Protein AF-K3WRP2-F1 (afdb_monomer)

InterPro domains:
  IPR002328 Alcohol dehydrogenase, zinc-type, conserved site [PS00059] (70-84)
  IPR01103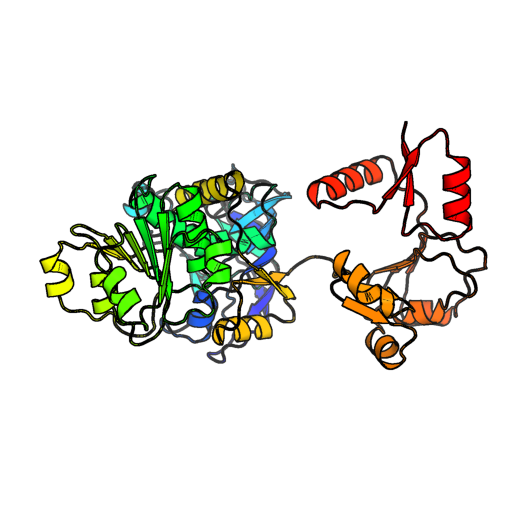2 GroES-like superfamily [SSF50129] (15-193)
  IPR013149 Alcohol dehydrogenase-like, C-terminal [PF00107] (198-321)
  IPR013149 Alcohol dehydrogenase-like, C-terminal [PF00107] (356-469)
  IPR013154 Alcohol dehydrogenase-like, N-terminal [PF08240] (36-159)
  IPR020843 Enoylreductase domain [SM00829] (10-355)
  IPR036291 NAD(P)-binding domain superfamily [SSF51735] (162-325)
  IPR036291 NAD(P)-binding domain superfamily [SSF51735] (355-473)
  IPR047109 Cinnamyl alcohol dehydrogenase-like [PTHR42683] (13-356)
  IPR047109 Cinnamyl alcohol dehydrogenase-like [cd05283] (14-352)

Nearest PDB structures (foldseek):
  3two-assembly1_A  TM=9.353E-01  e=1.255E-37  Helicobacter pylori 51
  5h82-assembly1_A  TM=9.207E-01  e=5.859E-37  Catharanthus roseus
  5h82-assembly1_B  TM=9.403E-01  e=3.080E-36  Catharanthus roseus
  4eez-assembly1_B  TM=9.042E-01  e=4.878E-31  Lactococcus lactis subsp. lactis KF147
  6z42-assembly1_D  TM=9.039E-01  e=2.993E-26  Halomonas elongata DSM 2581

pLDDT: mean 90.89, std 9.1, range [30.16, 98.81]

Mean predicted aligned error: 12.08 Å

Organism: Globisporangium ultimum (strain ATCC 200006 / CBS 805.95 / DAOM BR144) (NCBI:txid431595)

Foldseek 3Di:
DDPADFPAWDKKWFFWDADLPLGTDIDIDTDDTFDQQKWKWFWFKFWDDVVQSCQSNCLVHDFDPRKADTFLTWGFTCDGHNNHDPDDGGFIKTAGQWQDFPLQPDVVDGFPCSVVLNRLPHPQTATQARGAHPVRDGHHHRRIRMHMGRNLRIGGFDLQQDSHQRSLCRFLVLLLQAVCVVVVQAAPFEEEEEDPASNRLLNQLVSVLRNHAYEYEECDCPCVVVSVVSPHPYYANCVDPVSLVVQFQQGQEYEYADQDPPDPVLSVLRNHAQQHEYEYRHHHSDDDDDDPVSCVVRVYHYYYTGRHGSVSSNVSSVSCSVSVRGQDEDEDESVCVSVQSVCVVVSVDSYIYMYGPDDDQAEEEECDPVCVVVVVVLPHPHYANCVDPVSLVVQFQQDQEAEDADADPPDPVQSVLRNHAQQGEYEYAHDHPDDDDDDPCSCVVRVYHYYYDHDDDPVVVVVVVVCCVSVVPDFDEDEDELVCVVVLVVCVVVVVTPGYYDYDD

Radius of gyration: 26.97 Å; Cα contacts (8 Å, |Δi|>4): 1051; chains: 1; bounding box: 55×68×83 Å

Solvent-accessible surface area (backbone atoms only — not comparable to full-atom values): 27173 Å² total; per-residue (Å²): 134,80,84,76,86,52,50,70,58,44,83,35,53,31,37,27,22,75,56,81,75,66,51,62,42,85,42,73,50,72,46,74,60,44,43,51,46,21,29,32,28,41,34,30,30,17,24,61,53,70,68,42,52,34,47,39,59,36,57,86,46,89,62,59,64,72,31,23,45,31,33,10,21,20,28,31,28,72,40,66,22,88,67,43,80,93,67,53,70,69,41,50,30,30,32,23,51,45,27,41,55,64,70,45,70,47,79,92,62,74,37,73,37,26,70,67,65,36,38,66,67,29,93,74,40,24,41,23,35,77,31,54,49,97,88,64,50,76,33,54,16,36,40,26,50,51,44,76,32,34,40,84,40,47,42,77,57,58,86,90,47,53,60,80,46,43,11,48,33,42,34,41,39,14,35,46,42,28,54,42,59,75,68,64,62,35,67,85,39,30,36,32,32,35,30,86,40,60,39,25,57,45,36,28,26,51,37,40,65,48,51,20,47,13,31,39,36,36,76,56,70,92,52,48,72,61,46,38,74,50,44,26,77,43,77,35,33,60,71,38,71,68,40,39,61,68,39,47,45,60,19,48,37,34,40,34,42,47,43,62,72,89,62,64,46,56,64,60,53,47,28,37,28,73,64,12,35,39,36,39,62,35,76,37,83,58,82,92,63,67,61,69,61,64,32,66,80,34,53,42,45,81,48,73,53,68,46,34,24,67,67,41,38,54,52,42,53,50,50,28,59,77,61,64,53,69,63,53,70,39,85,37,53,48,96,42,45,59,60,48,52,51,34,58,77,68,64,73,55,72,36,31,39,33,30,44,65,60,77,87,79,45,69,44,77,37,75,50,70,90,47,49,70,59,46,42,73,74,60,31,81,42,79,35,35,61,71,39,70,70,40,39,60,68,39,48,47,68,33,60,66,46,79,42,65,74,66,56,77,88,65,64,44,57,62,58,56,44,25,38,30,74,63,10,35,40,37,35,59,38,80,47,94,53,83,90,61,64,60,69,61,64,33,65,80,34,53,42,45,82,48,75,55,88,78,74,54,76,63,52,50,52,52,47,52,49,49,26,62,78,68,66,60,74,83,66,69,45,80,36,52,50,95,42,47,69,58,52,52,50,34,56,76,68,62,73,49,95,74,39,80,41,73,42,130

Structure (mmCIF, N/CA/C/O backbone):
data_AF-K3WRP2-F1
#
_entry.id   AF-K3WRP2-F1
#
loop_
_atom_site.group_PDB
_atom_site.id
_atom_site.type_symbol
_atom_site.label_atom_id
_atom_site.label_alt_id
_atom_site.label_comp_id
_atom_site.label_asym_id
_atom_site.label_entity_id
_atom_site.label_seq_id
_atom_site.pdbx_PDB_ins_code
_a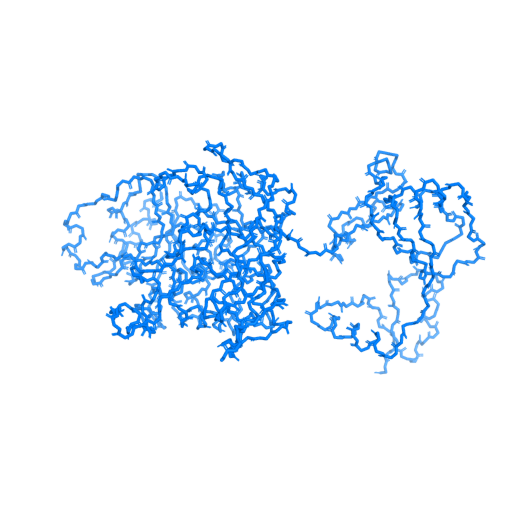tom_site.Cartn_x
_atom_site.Cartn_y
_atom_site.Cartn_z
_atom_site.occupancy
_atom_site.B_iso_or_equiv
_atom_site.auth_seq_id
_atom_site.auth_comp_id
_atom_site.auth_asym_id
_atom_site.auth_atom_id
_atom_site.pdbx_PDB_model_num
ATOM 1 N N . MET A 1 1 ? 15.496 -37.949 -14.254 1.00 35.97 1 MET A N 1
ATOM 2 C CA . MET A 1 1 ? 14.656 -36.745 -14.099 1.00 35.97 1 MET A CA 1
ATOM 3 C C . MET A 1 1 ? 15.562 -35.554 -14.343 1.00 35.97 1 MET A C 1
ATOM 5 O O . MET A 1 1 ? 16.478 -35.343 -13.561 1.00 35.97 1 MET A O 1
ATOM 9 N N . SER A 1 2 ? 15.421 -34.895 -15.490 1.00 30.16 2 SER A N 1
ATOM 10 C CA . SER A 1 2 ? 16.245 -33.737 -15.856 1.00 30.16 2 SER A CA 1
ATOM 11 C C . SER A 1 2 ? 15.880 -32.542 -14.968 1.00 30.16 2 SER A C 1
ATOM 13 O O . SER A 1 2 ? 14.696 -32.397 -14.659 1.00 30.16 2 SER A O 1
ATOM 15 N N . PRO A 1 3 ? 16.843 -31.701 -14.548 1.00 40.47 3 PRO A N 1
ATOM 16 C CA . PRO A 1 3 ? 16.549 -30.547 -13.711 1.00 40.47 3 PRO A CA 1
ATOM 17 C C . PRO A 1 3 ? 15.662 -29.592 -14.510 1.00 40.47 3 PRO A C 1
ATOM 19 O O . PRO A 1 3 ? 16.036 -29.113 -15.579 1.00 40.47 3 PRO A O 1
ATOM 22 N N . THR A 1 4 ? 14.445 -29.389 -14.020 1.00 43.31 4 THR A N 1
ATOM 23 C CA . THR A 1 4 ? 13.483 -28.414 -14.532 1.00 43.31 4 THR A CA 1
ATOM 24 C C . THR A 1 4 ? 14.159 -27.048 -14.617 1.00 43.31 4 THR A C 1
ATOM 26 O O . THR A 1 4 ? 14.737 -26.599 -13.628 1.00 43.31 4 THR A O 1
ATOM 29 N N . ASN A 1 5 ? 14.117 -26.421 -15.798 1.00 45.16 5 ASN A N 1
ATOM 30 C CA . ASN A 1 5 ? 14.725 -25.124 -16.114 1.00 45.16 5 ASN A CA 1
ATOM 31 C C . ASN A 1 5 ? 14.242 -24.018 -15.152 1.00 45.16 5 ASN A C 1
ATOM 33 O O . ASN A 1 5 ? 13.316 -23.273 -15.467 1.00 45.16 5 ASN A O 1
ATOM 37 N N . ALA A 1 6 ? 14.880 -23.891 -13.989 1.00 59.47 6 ALA A N 1
ATOM 38 C CA . ALA A 1 6 ? 14.817 -22.689 -13.174 1.00 59.47 6 ALA A CA 1
ATOM 39 C C . ALA A 1 6 ? 15.413 -21.544 -14.000 1.00 59.47 6 ALA A C 1
ATOM 41 O O . ALA A 1 6 ? 16.537 -21.655 -14.498 1.00 59.47 6 ALA A O 1
ATOM 42 N N . ALA A 1 7 ? 14.666 -20.454 -14.188 1.00 73.75 7 ALA A N 1
ATOM 43 C CA . ALA A 1 7 ? 15.199 -19.304 -14.907 1.00 73.75 7 ALA A CA 1
ATOM 44 C C . ALA A 1 7 ? 16.452 -18.791 -14.177 1.00 73.75 7 ALA A C 1
ATOM 46 O O . ALA A 1 7 ? 16.439 -18.586 -12.956 1.00 73.75 7 ALA A O 1
ATOM 47 N N . ALA A 1 8 ? 17.537 -18.601 -14.932 1.00 84.31 8 ALA A N 1
ATOM 48 C CA . ALA A 1 8 ? 18.822 -18.179 -14.393 1.00 84.31 8 ALA A CA 1
ATOM 49 C C . ALA A 1 8 ? 18.701 -16.860 -13.595 1.00 84.31 8 ALA A C 1
ATOM 51 O O . ALA A 1 8 ? 17.754 -16.080 -13.799 1.00 84.31 8 ALA A O 1
ATOM 52 N N . PRO A 1 9 ? 19.641 -16.593 -12.671 1.00 90.12 9 PRO A N 1
ATOM 53 C CA . PRO A 1 9 ? 19.845 -15.257 -12.124 1.00 90.12 9 PRO A CA 1
ATOM 54 C C . PRO A 1 9 ? 19.834 -14.195 -13.226 1.00 90.12 9 PRO A C 1
ATOM 56 O O . PRO A 1 9 ? 20.410 -14.390 -14.298 1.00 90.12 9 PRO A O 1
ATOM 59 N N . ARG A 1 10 ? 19.163 -13.076 -12.961 1.00 90.75 10 ARG A N 1
ATOM 60 C CA . ARG A 1 10 ? 19.177 -11.895 -13.832 1.00 90.75 10 ARG A CA 1
ATOM 61 C C . ARG A 1 10 ? 19.706 -10.677 -13.092 1.00 90.75 10 ARG A C 1
ATOM 63 O O . ARG A 1 10 ? 19.447 -10.525 -11.893 1.00 90.75 10 ARG A O 1
ATOM 70 N N . THR A 1 11 ? 20.339 -9.781 -13.844 1.00 93.94 11 THR A N 1
ATOM 71 C CA . THR A 1 11 ? 20.694 -8.442 -13.375 1.00 93.94 11 THR A CA 1
ATOM 72 C C . THR A 1 11 ? 19.429 -7.628 -13.117 1.00 93.94 11 THR A C 1
ATOM 74 O O . THR A 1 11 ? 18.566 -7.516 -13.993 1.00 93.94 11 THR A O 1
ATOM 77 N N . ILE A 1 12 ? 19.342 -7.051 -11.922 1.00 94.88 12 ILE A N 1
ATOM 78 C CA . ILE A 1 12 ? 18.279 -6.149 -11.486 1.00 94.88 12 ILE A CA 1
ATOM 79 C C . ILE A 1 12 ? 18.871 -4.762 -11.265 1.00 94.88 12 ILE A C 1
ATOM 81 O O . ILE A 1 12 ? 19.881 -4.645 -10.573 1.00 94.88 12 ILE A O 1
ATOM 85 N N . ASN A 1 13 ? 18.238 -3.725 -11.819 1.00 93.50 13 ASN A N 1
ATOM 86 C CA . ASN A 1 13 ? 18.497 -2.347 -11.405 1.00 93.50 13 ASN A CA 1
ATOM 87 C C . ASN A 1 13 ? 17.574 -1.999 -10.236 1.00 93.50 13 ASN A C 1
ATOM 89 O O . ASN A 1 13 ? 16.399 -2.373 -10.230 1.00 93.50 13 ASN A O 1
ATOM 93 N N . ALA A 1 14 ? 18.120 -1.304 -9.246 1.00 95.75 14 ALA A N 1
ATOM 94 C CA . ALA A 1 14 ? 17.409 -0.908 -8.045 1.00 95.75 14 ALA A CA 1
ATOM 95 C C . ALA A 1 14 ? 17.934 0.416 -7.485 1.00 95.75 14 ALA A C 1
ATOM 97 O O . ALA A 1 14 ? 18.992 0.908 -7.879 1.00 95.75 14 ALA A O 1
ATOM 98 N N . LEU A 1 15 ? 17.195 0.975 -6.533 1.00 95.50 15 LEU A N 1
ATOM 99 C CA . LEU A 1 15 ? 17.665 2.021 -5.638 1.00 95.50 15 LEU A CA 1
ATOM 100 C C . LEU A 1 15 ? 17.907 1.401 -4.260 1.00 95.50 15 LEU A C 1
ATOM 102 O O . LEU A 1 15 ? 16.981 0.887 -3.635 1.00 95.50 15 LEU A O 1
ATOM 106 N N . ALA A 1 16 ? 19.150 1.456 -3.792 1.00 96.94 16 ALA A N 1
ATOM 107 C CA . ALA A 1 16 ? 19.571 0.869 -2.528 1.00 96.94 16 ALA A CA 1
ATOM 108 C C . ALA A 1 16 ? 20.155 1.925 -1.587 1.00 96.94 16 ALA A C 1
ATOM 110 O O . ALA A 1 16 ? 20.851 2.845 -2.019 1.00 96.94 16 ALA A O 1
ATOM 111 N N . ALA A 1 17 ? 19.914 1.760 -0.293 1.00 97.19 17 ALA A N 1
ATOM 112 C CA . ALA A 1 17 ? 20.721 2.394 0.737 1.00 97.19 17 ALA A CA 1
ATOM 113 C C . ALA A 1 17 ? 21.944 1.520 1.036 1.00 97.19 17 ALA A C 1
ATOM 115 O O . ALA A 1 17 ? 21.856 0.292 1.021 1.00 97.19 17 ALA A O 1
ATOM 116 N N . PHE A 1 18 ? 23.077 2.155 1.320 1.00 96.38 18 PHE A N 1
ATOM 117 C CA . PHE A 1 18 ? 24.345 1.483 1.641 1.00 96.38 18 PHE A CA 1
ATOM 118 C C . PHE A 1 18 ? 24.790 1.722 3.087 1.00 96.38 18 PHE A C 1
ATOM 120 O O . PHE A 1 18 ? 25.732 1.094 3.558 1.00 96.38 18 PHE A O 1
ATOM 127 N N . GLU A 1 19 ? 24.112 2.634 3.773 1.00 94.06 19 GLU A N 1
ATOM 128 C CA . GLU A 1 19 ? 24.401 3.087 5.125 1.00 94.06 19 GLU A CA 1
ATOM 129 C C . GLU A 1 19 ? 23.140 3.736 5.714 1.00 94.06 19 GLU A C 1
ATOM 131 O O . GLU A 1 19 ? 22.166 3.991 4.996 1.00 94.06 19 GLU A O 1
ATOM 136 N N . GLN A 1 20 ? 23.174 4.055 7.008 1.00 91.94 20 GLN A N 1
ATOM 137 C CA . GLN A 1 20 ? 22.102 4.754 7.724 1.00 91.94 20 GLN A CA 1
ATOM 138 C C . GLN A 1 20 ? 22.089 6.263 7.391 1.00 91.94 20 GLN A C 1
ATOM 140 O O . GLN A 1 20 ? 22.184 7.116 8.269 1.00 91.94 20 GLN A O 1
ATOM 145 N N . SER A 1 21 ? 22.022 6.610 6.106 1.00 81.00 21 SER A N 1
ATOM 146 C CA . SER A 1 21 ? 21.885 7.996 5.628 1.00 81.00 21 SER A CA 1
ATOM 147 C C . SER A 1 21 ? 20.435 8.376 5.341 1.00 81.00 21 SER A C 1
ATOM 149 O O . SER A 1 21 ? 20.111 9.555 5.197 1.00 81.00 21 SER A O 1
ATOM 151 N N . GLY A 1 22 ? 19.552 7.380 5.232 1.00 77.81 22 GLY A N 1
ATOM 152 C CA . GLY A 1 22 ? 18.170 7.604 4.837 1.00 77.81 22 GLY A CA 1
ATOM 153 C C . GLY A 1 22 ? 18.001 7.982 3.361 1.00 77.81 22 GLY A C 1
ATOM 154 O O . GLY A 1 22 ? 16.922 8.458 2.997 1.00 77.81 22 GLY A O 1
ATOM 155 N N . GLU A 1 23 ? 19.042 7.793 2.539 1.00 90.62 23 GLU A N 1
ATOM 156 C CA . GLU A 1 23 ? 19.058 8.036 1.095 1.00 90.62 23 GLU A CA 1
ATOM 157 C C . GLU A 1 23 ? 19.262 6.739 0.309 1.00 90.62 23 GLU A C 1
ATOM 159 O O . GLU A 1 23 ? 20.036 5.863 0.699 1.00 90.62 23 GLU A O 1
ATOM 164 N N . VAL A 1 24 ? 18.614 6.649 -0.853 1.00 94.25 24 VAL A N 1
ATOM 165 C CA . VAL A 1 24 ? 18.799 5.547 -1.801 1.00 94.25 24 VAL A CA 1
ATOM 166 C C . VAL A 1 24 ? 19.551 6.014 -3.049 1.00 94.25 24 VAL A C 1
ATOM 168 O O . VAL A 1 24 ? 19.341 7.123 -3.546 1.00 94.25 24 VAL A O 1
ATOM 171 N N . LYS A 1 25 ? 20.440 5.161 -3.562 1.00 93.75 25 LYS A N 1
ATOM 172 C CA . LYS A 1 25 ? 21.291 5.401 -4.737 1.00 93.75 25 LYS A CA 1
ATOM 173 C C . LYS A 1 25 ? 21.148 4.243 -5.732 1.00 93.75 25 LYS A C 1
ATOM 175 O O . LYS A 1 25 ? 20.874 3.123 -5.301 1.00 93.75 25 LYS A O 1
ATOM 180 N N . PRO A 1 26 ? 21.335 4.474 -7.044 1.00 94.81 26 PRO A N 1
ATOM 181 C CA . PRO A 1 26 ? 21.310 3.402 -8.032 1.00 94.81 26 PRO A CA 1
ATOM 182 C C . PRO A 1 26 ? 22.281 2.274 -7.687 1.00 94.81 26 PRO A C 1
ATOM 184 O O . PRO A 1 26 ? 23.438 2.516 -7.344 1.00 94.81 26 PRO A O 1
ATOM 187 N N . TRP A 1 27 ? 21.804 1.042 -7.806 1.00 95.88 27 TRP A N 1
ATOM 188 C CA . TRP A 1 27 ? 22.573 -0.168 -7.575 1.00 95.88 27 TRP A CA 1
ATOM 189 C C . TRP A 1 27 ? 22.114 -1.281 -8.514 1.00 95.88 27 TRP A C 1
ATOM 191 O O . TRP A 1 27 ? 20.958 -1.321 -8.935 1.00 95.88 27 TRP A O 1
ATOM 201 N N . GLN A 1 28 ? 23.028 -2.192 -8.833 1.00 95.25 28 GLN A N 1
ATOM 202 C CA . GLN A 1 28 ? 22.735 -3.392 -9.601 1.00 95.25 28 GLN A CA 1
ATOM 203 C C . GLN A 1 28 ? 23.116 -4.628 -8.802 1.00 95.25 28 GLN A C 1
ATOM 205 O O . GLN A 1 28 ? 24.179 -4.669 -8.182 1.00 95.25 28 GLN A O 1
ATOM 210 N N . TYR A 1 29 ? 22.268 -5.650 -8.863 1.00 94.94 29 TYR A N 1
ATOM 211 C CA . TYR A 1 29 ? 22.518 -6.929 -8.207 1.00 94.94 29 TYR A CA 1
ATOM 212 C C . TYR A 1 29 ? 22.024 -8.104 -9.050 1.00 94.94 29 TYR A C 1
ATOM 214 O O . TYR A 1 29 ? 21.256 -7.931 -9.998 1.00 94.94 29 TYR A O 1
ATOM 222 N N . GLN A 1 30 ? 22.486 -9.310 -8.714 1.00 94.75 30 GLN A N 1
ATOM 223 C CA . GLN A 1 30 ? 21.984 -10.549 -9.305 1.00 94.75 30 GLN A CA 1
ATOM 224 C C . GLN A 1 30 ? 20.853 -11.107 -8.448 1.00 94.75 30 GLN A C 1
ATOM 226 O O . GLN A 1 30 ? 21.032 -11.363 -7.258 1.00 94.75 30 GLN A O 1
ATOM 231 N N . SER A 1 31 ? 19.688 -11.301 -9.056 1.00 93.25 31 SER A N 1
ATOM 232 C CA . SER A 1 31 ? 18.569 -11.991 -8.407 1.00 93.25 31 SER A CA 1
ATOM 233 C C . SER A 1 31 ? 18.900 -13.460 -8.124 1.00 93.25 31 SER A C 1
ATOM 235 O O . SER A 1 31 ? 19.667 -14.092 -8.852 1.00 93.25 31 SER A O 1
ATOM 237 N N . ARG A 1 32 ? 18.270 -14.037 -7.094 1.00 91.81 32 ARG A N 1
ATOM 238 C CA . ARG A 1 32 ? 18.279 -15.493 -6.886 1.00 91.81 32 ARG A CA 1
ATOM 239 C C . ARG A 1 32 ? 17.644 -16.214 -8.085 1.00 91.81 32 ARG A C 1
ATOM 241 O O . ARG A 1 32 ? 16.777 -15.613 -8.723 1.00 91.81 32 ARG A O 1
ATOM 248 N N . PRO A 1 33 ? 18.005 -17.474 -8.392 1.00 93.00 33 PRO A N 1
ATOM 249 C CA . PRO A 1 33 ? 17.315 -18.271 -9.410 1.00 93.00 33 PRO A CA 1
ATOM 250 C C . PRO A 1 33 ? 15.796 -18.307 -9.188 1.00 93.00 33 PRO A C 1
ATOM 252 O O . PRO A 1 33 ? 15.336 -18.230 -8.048 1.00 93.00 33 PRO A O 1
ATOM 255 N N . LEU A 1 34 ? 15.018 -18.412 -10.267 1.00 94.38 34 LEU A N 1
ATOM 256 C CA . LEU A 1 34 ? 13.566 -18.557 -10.158 1.00 94.38 34 LEU A CA 1
ATOM 257 C C . LEU A 1 34 ? 13.250 -19.964 -9.638 1.00 94.38 34 LEU A C 1
ATOM 259 O O . LEU A 1 34 ? 13.519 -20.946 -10.331 1.00 94.38 34 LEU A O 1
ATOM 263 N N . GLY A 1 35 ? 12.722 -20.060 -8.420 1.00 93.75 35 GLY A N 1
ATOM 264 C CA . GLY A 1 35 ? 12.328 -21.327 -7.817 1.00 93.75 35 GLY A CA 1
ATOM 265 C C . GLY A 1 35 ? 11.061 -21.902 -8.444 1.00 93.75 35 GLY A C 1
ATOM 266 O O . GLY A 1 35 ? 10.363 -21.247 -9.219 1.00 93.75 35 GLY A O 1
ATOM 267 N N . ALA A 1 36 ? 10.766 -23.156 -8.103 1.00 95.31 36 ALA A N 1
ATOM 268 C CA . ALA A 1 36 ? 9.686 -23.910 -8.731 1.00 95.31 36 ALA A CA 1
ATOM 269 C C . ALA A 1 36 ? 8.289 -23.320 -8.473 1.00 95.31 36 ALA A C 1
ATOM 271 O O . ALA A 1 36 ? 7.437 -23.360 -9.355 1.00 95.31 36 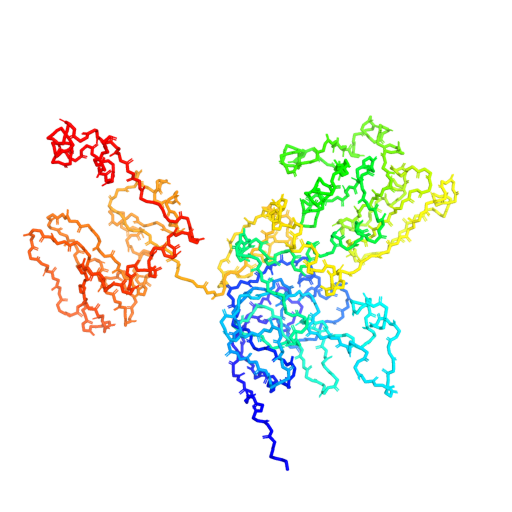ALA A O 1
ATOM 272 N N . GLU A 1 37 ? 8.087 -22.717 -7.301 1.00 95.94 37 GLU A N 1
ATOM 273 C CA . GLU A 1 37 ? 6.826 -22.091 -6.880 1.00 95.94 37 GLU A CA 1
ATOM 274 C C . GLU A 1 37 ? 6.854 -20.555 -6.976 1.00 95.94 37 GLU A C 1
ATOM 276 O O . GLU A 1 37 ? 5.939 -19.877 -6.505 1.00 95.94 37 GLU A O 1
ATOM 281 N N . ASP A 1 38 ? 7.916 -19.983 -7.543 1.00 97.00 38 ASP A N 1
ATOM 282 C CA . ASP A 1 38 ? 8.084 -18.535 -7.600 1.00 97.00 38 ASP A CA 1
ATOM 283 C C . ASP A 1 38 ? 7.483 -17.926 -8.864 1.00 97.00 38 ASP A C 1
ATOM 285 O O . ASP A 1 38 ? 7.443 -18.539 -9.931 1.00 97.00 38 ASP A O 1
ATOM 289 N N . VAL A 1 39 ? 7.127 -16.649 -8.769 1.00 97.94 39 VAL A N 1
ATOM 290 C CA . VAL A 1 39 ? 6.870 -15.782 -9.920 1.00 97.94 39 VAL A CA 1
ATOM 291 C C . VAL A 1 39 ? 7.907 -14.672 -9.988 1.00 97.94 39 VAL A C 1
ATOM 293 O O . VAL A 1 39 ? 8.307 -14.107 -8.970 1.00 97.94 39 VAL A O 1
ATOM 296 N N . GLU A 1 40 ? 8.329 -14.335 -11.204 1.00 97.94 40 GLU A N 1
ATOM 297 C CA . GLU A 1 40 ? 9.056 -13.104 -11.495 1.00 97.94 40 GLU A CA 1
ATOM 298 C C . GLU A 1 40 ? 8.071 -12.035 -11.948 1.00 97.94 40 GLU A C 1
ATOM 300 O O . GLU A 1 40 ? 7.260 -12.259 -12.849 1.00 97.94 40 GLU A O 1
ATOM 305 N N . ILE A 1 41 ? 8.162 -10.863 -11.333 1.00 98.06 41 ILE A N 1
ATOM 306 C CA . ILE A 1 41 ? 7.263 -9.743 -11.571 1.00 98.06 41 ILE A CA 1
ATOM 307 C C . ILE A 1 41 ? 8.097 -8.561 -12.043 1.00 98.06 41 ILE A C 1
ATOM 309 O O . ILE A 1 41 ? 9.001 -8.121 -11.333 1.00 98.06 41 ILE A O 1
ATOM 313 N N . GLN A 1 42 ? 7.762 -8.017 -13.211 1.00 95.69 42 GLN A N 1
ATOM 314 C CA . GLN A 1 42 ? 8.250 -6.713 -13.643 1.00 95.69 42 GLN A CA 1
ATOM 315 C C . GLN A 1 42 ? 7.498 -5.628 -12.883 1.00 95.69 42 GLN A C 1
ATOM 317 O O . GLN A 1 42 ? 6.281 -5.466 -13.030 1.00 95.69 42 GLN A O 1
ATOM 322 N N . ILE A 1 43 ? 8.225 -4.886 -12.059 1.00 96.12 43 ILE A N 1
ATOM 323 C CA . ILE A 1 43 ? 7.656 -3.872 -11.186 1.00 96.12 43 ILE A CA 1
ATOM 324 C C . ILE A 1 43 ? 7.293 -2.659 -12.032 1.00 96.12 43 ILE A C 1
ATOM 326 O O . ILE A 1 43 ? 8.094 -2.117 -12.789 1.00 96.12 43 ILE A O 1
ATOM 330 N N . SER A 1 44 ? 6.051 -2.215 -11.888 1.00 87.88 44 SER A N 1
ATOM 331 C CA . SER A 1 44 ? 5.559 -1.000 -12.540 1.00 87.88 44 SER A CA 1
ATOM 332 C C . SER A 1 44 ? 5.351 0.134 -11.537 1.00 87.88 44 SER A C 1
ATOM 334 O O . SER A 1 44 ? 5.471 1.310 -11.886 1.00 87.88 44 SER A O 1
ATOM 336 N N . HIS A 1 45 ? 5.035 -0.231 -10.297 1.00 90.44 45 HIS A N 1
ATOM 337 C CA . HIS A 1 45 ? 4.526 0.633 -9.250 1.00 90.44 45 HIS A CA 1
ATOM 338 C C . HIS A 1 45 ? 5.056 0.118 -7.895 1.00 90.44 45 HIS A C 1
ATOM 340 O O . HIS A 1 45 ? 4.935 -1.074 -7.622 1.00 90.44 45 HIS A O 1
ATOM 346 N N . CYS A 1 46 ? 5.598 0.991 -7.039 1.00 96.19 46 CYS A N 1
ATOM 347 C CA . CYS A 1 46 ? 5.832 0.699 -5.622 1.00 96.19 46 CYS A CA 1
ATOM 348 C C . CYS A 1 46 ? 5.399 1.880 -4.741 1.00 96.19 46 CYS A C 1
ATOM 350 O O . CYS A 1 46 ? 5.733 3.025 -5.034 1.00 96.19 46 CYS A O 1
ATOM 352 N N . GLY A 1 47 ? 4.651 1.635 -3.669 1.00 94.88 47 GLY A N 1
ATOM 353 C CA . GLY A 1 47 ? 4.357 2.655 -2.658 1.00 94.88 47 GLY A CA 1
ATOM 354 C C . GLY A 1 47 ? 5.543 2.934 -1.726 1.00 94.88 47 GLY A C 1
ATOM 355 O O . GLY A 1 47 ? 6.432 2.092 -1.591 1.00 94.88 47 GLY A O 1
ATOM 356 N N . ILE A 1 48 ? 5.547 4.120 -1.104 1.00 94.38 48 ILE A N 1
ATOM 357 C CA . ILE A 1 48 ? 6.454 4.492 -0.007 1.00 94.38 48 ILE A CA 1
ATOM 358 C C . ILE A 1 48 ? 5.674 4.425 1.304 1.00 94.38 48 ILE A C 1
ATOM 360 O O . ILE A 1 48 ? 4.707 5.171 1.520 1.00 94.38 48 ILE A O 1
ATOM 364 N N . CYS A 1 49 ? 6.125 3.567 2.206 1.00 94.12 49 CYS A N 1
ATOM 365 C CA . CYS A 1 49 ? 5.503 3.316 3.494 1.00 94.12 49 CYS A CA 1
ATOM 366 C C . CYS A 1 49 ? 6.408 3.773 4.651 1.00 94.12 49 CYS A C 1
ATOM 368 O O . CYS A 1 49 ? 7.623 3.890 4.513 1.00 94.12 49 CYS A O 1
ATOM 370 N N . GLY A 1 50 ? 5.819 4.012 5.829 1.00 91.69 50 GLY A N 1
ATOM 371 C CA . GLY A 1 50 ? 6.579 4.357 7.036 1.00 91.69 50 GLY A CA 1
ATOM 372 C C . GLY A 1 50 ? 7.602 3.282 7.415 1.00 91.69 50 GLY A C 1
ATOM 373 O O . GLY A 1 50 ? 8.695 3.619 7.856 1.00 91.69 50 GLY A O 1
ATOM 374 N N . SER A 1 51 ? 7.308 2.004 7.151 1.00 93.25 51 SER A N 1
ATOM 375 C CA . SER A 1 51 ? 8.248 0.902 7.394 1.00 93.25 51 SER A CA 1
ATOM 376 C C . SER A 1 51 ? 9.514 0.990 6.540 1.00 93.25 51 SER A C 1
ATOM 378 O O . SER A 1 51 ? 10.570 0.534 6.978 1.00 93.25 51 SER A O 1
ATOM 380 N N . ASP A 1 52 ? 9.434 1.583 5.343 1.00 95.06 52 ASP A N 1
ATOM 381 C CA . ASP A 1 52 ? 10.621 1.815 4.518 1.00 95.06 52 ASP A CA 1
ATOM 382 C C . ASP A 1 52 ? 11.534 2.827 5.228 1.00 95.06 52 ASP A C 1
ATOM 384 O O . ASP A 1 52 ? 12.732 2.597 5.344 1.00 95.06 52 ASP A O 1
ATOM 388 N N . ILE A 1 53 ? 10.956 3.895 5.794 1.00 92.94 53 ILE A N 1
ATOM 389 C CA . ILE A 1 53 ? 11.688 4.927 6.547 1.00 92.94 53 ILE A CA 1
ATOM 390 C C . ILE A 1 53 ? 12.317 4.341 7.812 1.00 92.94 53 ILE A C 1
ATOM 392 O O . ILE A 1 53 ? 13.518 4.489 8.014 1.00 92.94 53 ILE A O 1
ATOM 396 N N . HIS A 1 54 ? 11.539 3.616 8.621 1.00 91.81 54 HIS A N 1
ATOM 397 C CA . HIS A 1 54 ? 12.045 2.972 9.840 1.00 91.81 54 HIS A CA 1
ATOM 398 C C . HIS A 1 54 ? 13.190 1.999 9.547 1.00 91.81 54 HIS A C 1
ATOM 400 O O . HIS A 1 54 ? 14.136 1.916 10.324 1.00 91.81 54 HIS A O 1
ATOM 406 N N . THR A 1 55 ? 13.150 1.304 8.407 1.00 93.69 55 THR A N 1
ATOM 407 C CA . THR A 1 55 ? 14.241 0.411 7.989 1.00 93.69 55 THR A CA 1
ATOM 408 C C . THR A 1 55 ? 15.463 1.196 7.513 1.00 93.69 55 THR A C 1
ATOM 410 O O . THR A 1 55 ? 16.580 0.915 7.941 1.00 93.69 55 THR A O 1
ATOM 413 N N . LEU A 1 56 ? 15.282 2.198 6.649 1.00 94.44 56 LEU A N 1
ATOM 414 C CA . LEU A 1 56 ? 16.385 3.033 6.156 1.00 94.44 56 LEU A CA 1
ATOM 415 C C . LEU A 1 56 ? 17.119 3.761 7.293 1.00 94.44 56 LEU A C 1
ATOM 417 O O . LEU A 1 56 ? 18.336 3.930 7.229 1.00 94.44 56 LEU A O 1
ATOM 421 N N . ASP A 1 57 ? 16.381 4.144 8.334 1.00 91.88 57 ASP A N 1
ATOM 422 C CA . ASP A 1 57 ? 16.890 4.892 9.482 1.00 91.88 57 ASP A CA 1
ATOM 423 C C . ASP A 1 57 ? 17.322 3.970 10.648 1.00 91.88 57 ASP A C 1
ATOM 425 O O . ASP A 1 57 ? 17.700 4.471 11.707 1.00 91.88 57 ASP A O 1
ATOM 429 N N . CYS A 1 58 ? 17.296 2.638 10.474 1.00 91.94 58 CYS A N 1
ATOM 430 C CA . CYS A 1 58 ? 17.604 1.630 11.508 1.00 91.94 58 CYS A CA 1
ATOM 431 C C . CYS A 1 58 ? 16.768 1.774 12.804 1.00 91.94 58 CYS A C 1
ATOM 433 O O . CYS A 1 58 ? 17.223 1.424 13.894 1.00 91.94 58 CYS A O 1
ATOM 435 N N . GLY A 1 59 ? 15.542 2.299 12.706 1.00 87.06 59 GLY A N 1
ATOM 436 C CA . GLY A 1 59 ? 14.668 2.595 13.849 1.00 87.06 59 GLY A CA 1
ATOM 437 C C . GLY A 1 59 ? 14.157 1.353 14.585 1.00 87.06 59 GLY A C 1
ATOM 438 O O . GLY A 1 59 ? 13.947 1.396 15.794 1.00 87.06 59 GLY A O 1
ATOM 439 N N . TRP A 1 60 ? 14.021 0.225 13.882 1.00 86.75 60 TRP A N 1
ATOM 440 C CA . TRP A 1 60 ? 13.596 -1.064 14.453 1.00 86.75 60 TRP A CA 1
ATOM 441 C C . TRP A 1 60 ? 14.760 -2.028 14.722 1.00 86.75 60 TRP A C 1
ATOM 443 O O . TRP A 1 60 ? 14.547 -3.213 14.976 1.00 86.75 60 TRP A O 1
ATOM 453 N N . GLY A 1 61 ? 15.994 -1.524 14.661 1.00 88.56 61 GLY A N 1
ATOM 454 C CA . GLY A 1 61 ? 17.222 -2.299 14.804 1.00 88.56 61 GLY A CA 1
ATOM 455 C C . GLY A 1 61 ? 18.142 -2.182 13.584 1.00 88.56 61 GLY A C 1
ATOM 456 O O . GLY A 1 61 ? 17.842 -1.445 12.643 1.00 88.56 61 GLY A O 1
ATOM 457 N N . PRO A 1 62 ? 19.286 -2.890 13.595 1.00 92.88 62 PRO A N 1
ATOM 458 C CA . PRO A 1 62 ? 20.263 -2.814 12.514 1.00 92.88 62 PRO A CA 1
ATOM 459 C C . PRO A 1 62 ? 19.692 -3.284 11.169 1.00 92.88 62 PRO A C 1
ATOM 461 O O . PRO A 1 62 ? 19.130 -4.374 11.069 1.00 92.88 62 PRO A O 1
ATOM 464 N N . THR A 1 63 ? 19.907 -2.489 10.121 1.00 94.88 63 THR A N 1
ATOM 465 C CA . THR A 1 63 ? 19.565 -2.842 8.736 1.00 94.88 63 THR A CA 1
ATOM 466 C C . THR A 1 63 ? 20.735 -3.528 8.041 1.00 94.88 63 THR A C 1
ATOM 468 O O . THR A 1 63 ? 21.887 -3.107 8.158 1.00 94.88 63 THR A O 1
ATOM 471 N N . ALA A 1 64 ? 20.445 -4.587 7.286 1.00 93.75 64 ALA A N 1
ATOM 472 C CA . ALA A 1 64 ? 21.426 -5.280 6.465 1.00 93.75 64 ALA A CA 1
ATOM 473 C C . ALA A 1 64 ? 21.651 -4.508 5.155 1.00 93.75 64 ALA A C 1
ATOM 475 O O . ALA A 1 64 ? 20.863 -4.609 4.216 1.00 93.75 64 ALA A O 1
ATOM 476 N N . PHE A 1 65 ? 22.730 -3.726 5.093 1.00 95.88 65 PHE A N 1
ATOM 477 C CA . PHE A 1 65 ? 23.125 -3.008 3.880 1.00 95.88 65 PHE A CA 1
ATOM 478 C C . PHE A 1 65 ? 23.959 -3.892 2.922 1.00 95.88 65 PHE A C 1
ATOM 480 O O . PHE A 1 65 ? 24.727 -4.733 3.395 1.00 95.88 65 PHE A O 1
ATOM 487 N N . PRO A 1 66 ? 23.862 -3.699 1.588 1.00 96.50 66 PRO A N 1
ATOM 488 C CA . PRO A 1 66 ? 22.948 -2.785 0.898 1.00 96.50 66 PRO A CA 1
ATOM 489 C C . PRO A 1 66 ? 21.485 -3.229 1.033 1.00 96.50 66 PRO A C 1
ATOM 491 O O . PRO A 1 66 ? 21.189 -4.418 0.967 1.00 96.50 66 PRO A O 1
ATOM 494 N N . CYS A 1 67 ? 20.575 -2.270 1.207 1.00 97.19 67 CYS A N 1
ATOM 495 C CA . CYS A 1 67 ? 19.151 -2.514 1.434 1.00 97.19 67 CYS A CA 1
ATOM 496 C C . CYS A 1 67 ? 18.311 -1.839 0.345 1.00 97.19 67 CYS A C 1
ATOM 498 O O . CYS A 1 67 ? 18.418 -0.632 0.131 1.00 97.19 67 CYS A O 1
ATOM 500 N N . VAL A 1 68 ? 17.462 -2.616 -0.327 1.00 97.50 68 VAL A N 1
ATOM 501 C CA . VAL A 1 68 ? 16.462 -2.126 -1.287 1.00 97.50 68 VAL A CA 1
ATOM 502 C C . VAL A 1 68 ? 15.104 -2.254 -0.611 1.00 97.50 68 VAL A C 1
ATOM 504 O O . VAL A 1 68 ? 14.631 -3.370 -0.416 1.00 97.50 68 VAL A O 1
ATOM 507 N N . VAL A 1 69 ? 14.499 -1.135 -0.219 1.00 97.31 69 VAL A N 1
ATOM 508 C CA . VAL A 1 69 ? 13.183 -1.111 0.445 1.00 97.31 69 VAL A CA 1
ATOM 509 C C . VAL A 1 69 ? 12.027 -1.182 -0.567 1.00 97.31 69 VAL A C 1
ATOM 511 O O . VAL A 1 69 ? 12.242 -1.365 -1.769 1.00 97.31 69 VAL A O 1
ATOM 514 N N . GLY A 1 70 ? 10.790 -1.049 -0.083 1.00 97.00 70 GLY A N 1
ATOM 515 C CA . GLY A 1 70 ? 9.573 -1.088 -0.886 1.00 97.00 70 GLY A CA 1
ATOM 516 C C . GLY A 1 70 ? 8.850 -2.426 -0.768 1.00 97.00 70 GLY A C 1
ATOM 517 O O . GLY A 1 70 ? 9.371 -3.476 -1.134 1.00 97.00 70 GLY A O 1
ATOM 518 N N . HIS A 1 71 ? 7.622 -2.389 -0.265 1.00 97.81 71 HIS A N 1
ATOM 519 C CA . HIS A 1 71 ? 6.801 -3.581 -0.022 1.00 97.81 71 HIS A CA 1
ATOM 520 C C . HIS A 1 71 ? 5.316 -3.366 -0.361 1.00 97.81 71 HIS A C 1
ATOM 522 O O . HIS A 1 71 ? 4.419 -4.028 0.157 1.00 97.81 71 HIS A O 1
ATOM 528 N N . GLU A 1 72 ? 5.062 -2.388 -1.221 1.00 97.81 72 GLU A N 1
ATOM 529 C CA . GLU A 1 72 ? 3.745 -2.019 -1.730 1.00 97.81 72 GLU A CA 1
ATOM 530 C C . GLU A 1 72 ? 3.784 -2.117 -3.256 1.00 97.81 72 GLU A C 1
ATOM 532 O O . GLU A 1 72 ? 3.710 -1.110 -3.956 1.00 97.81 72 GLU A O 1
ATOM 537 N N . ILE A 1 73 ? 4.021 -3.321 -3.776 1.00 98.38 73 ILE A N 1
ATOM 538 C CA . ILE A 1 73 ? 4.498 -3.541 -5.148 1.00 98.38 73 ILE A CA 1
ATOM 539 C C . ILE A 1 73 ? 3.330 -3.898 -6.062 1.00 98.38 73 ILE A C 1
ATOM 541 O O . ILE A 1 73 ? 2.530 -4.757 -5.714 1.00 98.38 73 ILE A O 1
ATOM 545 N N . VAL A 1 74 ? 3.259 -3.314 -7.260 1.00 97.88 74 VAL A N 1
ATOM 546 C CA . VAL A 1 74 ? 2.361 -3.751 -8.342 1.00 97.88 74 VAL A CA 1
ATOM 547 C C . VAL A 1 74 ? 3.133 -3.873 -9.655 1.00 97.88 74 VAL A C 1
ATOM 549 O O . VAL A 1 74 ? 3.932 -3.008 -10.034 1.00 97.88 74 VAL A O 1
ATOM 552 N N . GLY A 1 75 ? 2.869 -4.943 -10.394 1.00 95.25 75 GLY A N 1
ATOM 553 C CA . GLY A 1 75 ? 3.593 -5.283 -11.609 1.00 95.25 75 GLY A CA 1
ATOM 554 C C . GLY A 1 75 ? 2.871 -6.300 -12.479 1.00 95.25 75 GLY A C 1
ATOM 555 O O . GLY A 1 75 ? 1.683 -6.574 -12.295 1.00 95.25 75 GLY A O 1
ATOM 556 N N . VAL A 1 76 ? 3.608 -6.833 -13.447 1.00 94.19 76 VAL A N 1
ATOM 557 C CA . VAL A 1 76 ? 3.138 -7.872 -14.368 1.00 94.19 76 VAL A CA 1
ATOM 558 C C . VAL A 1 76 ? 4.047 -9.085 -14.250 1.00 94.19 76 VAL A C 1
ATOM 560 O O . VAL A 1 76 ? 5.268 -8.934 -14.225 1.00 94.19 76 VAL A O 1
ATOM 563 N N . VAL A 1 77 ? 3.465 -10.280 -14.179 1.00 96.62 77 VAL A N 1
ATOM 564 C CA . VAL A 1 77 ? 4.231 -11.533 -14.166 1.00 96.62 77 VAL A CA 1
ATOM 565 C C . VAL A 1 77 ? 4.956 -11.705 -15.503 1.00 96.62 77 VAL A C 1
ATOM 567 O O . VAL A 1 77 ? 4.319 -11.712 -16.556 1.00 96.62 77 VAL A O 1
ATOM 570 N N . THR A 1 78 ? 6.279 -11.865 -15.470 1.00 93.69 78 THR A N 1
ATOM 571 C CA . THR A 1 78 ? 7.127 -12.089 -16.657 1.00 93.69 78 THR A CA 1
ATOM 572 C C . THR A 1 78 ? 7.669 -13.508 -16.753 1.00 93.69 78 THR A C 1
ATOM 574 O O . THR A 1 78 ? 7.994 -13.956 -17.850 1.00 93.69 78 THR A O 1
ATOM 577 N N . ALA A 1 79 ? 7.736 -14.230 -15.635 1.00 94.88 79 ALA A N 1
ATOM 578 C CA . ALA A 1 79 ? 8.057 -15.651 -15.599 1.00 94.88 79 ALA A CA 1
ATOM 579 C C . ALA A 1 79 ? 7.382 -16.318 -14.394 1.00 94.88 79 ALA A C 1
ATOM 581 O O . ALA A 1 79 ? 7.110 -15.662 -13.390 1.00 94.88 79 ALA A O 1
ATOM 582 N N . ALA A 1 80 ? 7.141 -17.621 -14.488 1.00 96.75 80 ALA A N 1
ATOM 583 C CA . ALA A 1 80 ? 6.593 -18.434 -13.410 1.00 96.75 80 ALA A CA 1
ATOM 584 C C . ALA A 1 80 ? 7.340 -19.770 -13.352 1.00 96.75 80 ALA A C 1
ATOM 586 O O . ALA A 1 80 ? 7.725 -20.311 -14.393 1.00 96.75 80 ALA A O 1
ATOM 587 N N . GLY A 1 81 ? 7.573 -20.271 -12.143 1.00 96.25 81 GLY A N 1
ATOM 588 C CA . GLY A 1 81 ? 8.121 -21.599 -11.928 1.00 96.25 81 GLY A CA 1
ATOM 589 C C . GLY A 1 81 ? 7.126 -22.705 -12.322 1.00 96.25 81 GLY A C 1
ATOM 590 O O . GLY A 1 81 ? 5.923 -22.454 -12.419 1.00 96.25 81 GLY A O 1
ATOM 591 N N . PRO A 1 82 ? 7.608 -23.934 -12.572 1.00 95.94 82 PRO A N 1
ATOM 592 C CA . PRO A 1 82 ? 6.788 -25.064 -13.022 1.00 95.94 82 PRO A CA 1
ATOM 593 C C . PRO A 1 82 ? 5.644 -25.471 -12.082 1.00 95.94 82 PRO A C 1
ATOM 595 O O . PRO A 1 82 ? 4.680 -26.070 -12.552 1.00 95.94 82 PRO A O 1
ATOM 598 N N . ASP A 1 83 ? 5.731 -25.152 -10.790 1.00 96.31 83 ASP A N 1
A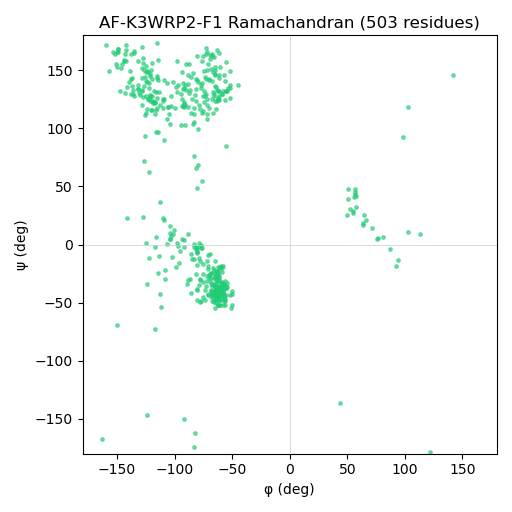TOM 599 C CA . ASP A 1 83 ? 4.740 -25.546 -9.783 1.00 96.31 83 ASP A CA 1
ATOM 600 C C . ASP A 1 83 ? 3.718 -24.432 -9.486 1.00 96.31 83 ASP A C 1
ATOM 602 O O . ASP A 1 83 ? 2.812 -24.612 -8.669 1.00 96.31 83 ASP A O 1
ATOM 606 N N . VAL A 1 84 ? 3.824 -23.286 -10.168 1.00 97.38 84 VAL A N 1
ATOM 607 C CA . VAL A 1 84 ? 2.861 -22.182 -10.070 1.00 97.38 84 VAL A CA 1
ATOM 608 C C . VAL A 1 84 ? 1.568 -22.541 -10.803 1.00 97.38 84 VAL A C 1
ATOM 610 O O . VAL A 1 84 ? 1.587 -22.906 -11.977 1.00 97.38 84 VAL A O 1
ATOM 613 N N . LYS A 1 85 ? 0.425 -22.412 -10.116 1.00 92.75 85 LYS A N 1
ATOM 614 C CA . LYS A 1 85 ? -0.890 -22.835 -10.640 1.00 92.75 85 LYS A CA 1
ATOM 615 C C . LYS A 1 85 ? -1.853 -21.683 -10.914 1.00 92.75 85 LYS A C 1
ATOM 617 O O . LYS A 1 85 ? -2.521 -21.680 -11.941 1.00 92.75 85 LYS A O 1
ATOM 622 N N . ASP A 1 86 ? -1.915 -20.707 -10.009 1.00 92.50 86 ASP A N 1
ATOM 623 C CA . ASP A 1 86 ? -2.969 -19.680 -10.013 1.00 92.50 86 ASP A CA 1
ATOM 624 C C . ASP A 1 86 ? -2.568 -18.374 -10.722 1.00 92.50 86 ASP A C 1
ATOM 626 O O . ASP A 1 86 ? -3.395 -17.471 -10.891 1.00 92.50 86 ASP A O 1
ATOM 630 N N . LEU A 1 87 ? -1.307 -18.266 -11.150 1.00 97.50 87 LEU A N 1
ATOM 631 C CA . LEU A 1 87 ? -0.742 -17.103 -11.831 1.00 97.50 87 LEU A CA 1
ATOM 632 C C . LEU A 1 87 ? -0.096 -17.514 -13.156 1.00 97.50 87 LEU A C 1
ATOM 634 O O . LEU A 1 87 ? 0.526 -18.568 -13.257 1.00 97.50 87 LEU A O 1
ATOM 638 N N . ALA A 1 88 ? -0.206 -16.647 -14.156 1.00 91.31 88 ALA A N 1
ATOM 639 C CA . ALA A 1 88 ? 0.369 -16.820 -15.481 1.00 91.31 88 ALA A CA 1
ATOM 640 C C . ALA A 1 88 ? 1.116 -15.559 -15.933 1.00 91.31 88 ALA A C 1
ATOM 642 O O . ALA A 1 88 ? 0.853 -14.449 -15.469 1.00 91.31 88 ALA A O 1
ATOM 643 N N . VAL A 1 89 ? 2.038 -15.724 -16.886 1.00 92.50 89 VAL A N 1
ATOM 644 C CA . VAL A 1 89 ? 2.719 -14.598 -17.542 1.00 92.50 89 VAL A CA 1
ATOM 645 C C . VAL A 1 89 ? 1.685 -13.643 -18.143 1.00 92.50 89 VAL A C 1
ATOM 647 O O . VAL A 1 89 ? 0.757 -14.068 -18.828 1.00 92.50 89 VAL A O 1
ATOM 650 N N . GLY A 1 90 ? 1.852 -12.346 -17.884 1.00 87.50 90 GLY A N 1
ATOM 651 C CA . GLY A 1 90 ? 0.909 -11.298 -18.277 1.00 87.50 90 GLY A CA 1
ATOM 652 C C . GLY A 1 90 ? -0.121 -10.931 -17.205 1.00 87.50 90 GLY A C 1
ATOM 653 O O . GLY A 1 90 ? -0.744 -9.875 -17.325 1.00 87.50 90 GLY A O 1
ATOM 654 N N . ASP A 1 91 ? -0.273 -11.723 -16.136 1.00 90.88 91 ASP A N 1
ATOM 655 C CA . ASP A 1 91 ? -1.149 -11.357 -15.021 1.00 90.88 91 ASP A CA 1
ATOM 656 C C . ASP A 1 91 ? -0.644 -10.092 -14.316 1.00 90.88 91 ASP A C 1
ATOM 658 O O . ASP A 1 91 ? 0.541 -9.955 -13.995 1.00 90.88 91 ASP A O 1
ATOM 662 N N . ARG A 1 92 ? -1.574 -9.178 -14.014 1.00 96.88 92 ARG A N 1
ATOM 663 C CA . ARG A 1 92 ? -1.309 -7.999 -13.186 1.00 96.88 92 ARG A CA 1
ATOM 664 C C . ARG A 1 92 ? -1.458 -8.359 -11.713 1.00 96.88 92 ARG A C 1
ATOM 666 O O . ARG A 1 92 ? -2.566 -8.614 -11.234 1.00 96.88 92 ARG A O 1
ATOM 673 N N . VAL A 1 93 ? -0.346 -8.318 -10.993 1.00 98.75 93 VAL A N 1
ATOM 674 C CA . VAL A 1 93 ? -0.259 -8.770 -9.602 1.00 98.75 93 VAL A CA 1
ATOM 675 C C . VAL A 1 93 ? 0.333 -7.702 -8.696 1.00 98.75 93 VAL A C 1
ATOM 677 O O . VAL A 1 93 ? 0.999 -6.771 -9.156 1.00 98.75 93 VAL A O 1
ATOM 680 N N . GLY A 1 94 ? 0.094 -7.843 -7.399 1.00 98.44 94 GLY A N 1
ATOM 681 C CA . GLY A 1 94 ? 0.767 -7.075 -6.369 1.00 98.44 94 GLY A CA 1
ATOM 682 C C . GLY A 1 94 ? 1.382 -7.946 -5.285 1.00 98.44 94 GLY A C 1
ATOM 683 O O . GLY A 1 94 ? 0.947 -9.072 -5.069 1.00 98.44 94 GLY A O 1
ATOM 684 N N . VAL A 1 95 ? 2.398 -7.414 -4.611 1.00 98.56 95 VAL A N 1
ATOM 685 C CA . VAL A 1 95 ? 3.131 -8.069 -3.521 1.00 98.56 95 VAL A CA 1
ATOM 686 C C . VAL A 1 95 ? 3.168 -7.133 -2.316 1.00 98.56 95 VAL A C 1
ATOM 688 O O . VAL A 1 95 ? 3.446 -5.939 -2.460 1.00 98.56 95 VAL A O 1
ATOM 691 N N . GLY A 1 96 ? 2.850 -7.681 -1.142 1.00 98.06 96 GLY A N 1
ATOM 692 C CA . GLY A 1 96 ? 2.853 -6.964 0.133 1.00 98.06 96 GLY A CA 1
ATOM 693 C C . GLY A 1 96 ? 4.185 -7.065 0.880 1.00 98.06 96 GLY A C 1
ATOM 694 O O . GLY A 1 96 ? 5.250 -7.213 0.283 1.00 98.06 96 GLY A O 1
ATOM 695 N N . ALA A 1 97 ? 4.121 -7.007 2.213 1.00 97.31 97 ALA A N 1
ATOM 696 C CA . ALA A 1 97 ? 5.299 -7.060 3.088 1.00 97.31 97 ALA A CA 1
ATOM 697 C C . ALA A 1 97 ? 5.931 -8.446 3.249 1.00 97.31 97 ALA A C 1
ATOM 699 O O . ALA A 1 97 ? 7.077 -8.525 3.678 1.00 97.31 97 ALA A O 1
ATOM 700 N N . GLN A 1 98 ? 5.226 -9.518 2.898 1.00 97.69 98 GLN A N 1
ATOM 701 C CA . GLN A 1 98 ? 5.731 -10.884 2.987 1.00 97.69 98 GLN A CA 1
ATOM 702 C C . GLN A 1 98 ? 5.968 -11.437 1.578 1.00 97.69 98 GLN A C 1
ATOM 704 O O . GLN A 1 98 ? 5.055 -11.428 0.755 1.00 97.69 98 GLN A O 1
ATOM 709 N N . ALA A 1 99 ? 7.185 -11.915 1.312 1.00 97.50 99 ALA A N 1
ATOM 710 C CA . ALA A 1 99 ? 7.582 -12.483 0.021 1.00 97.50 99 ALA A CA 1
ATOM 711 C C . ALA A 1 99 ? 7.549 -14.017 0.002 1.00 97.50 99 ALA A C 1
ATOM 713 O O . ALA A 1 99 ? 7.526 -14.618 -1.074 1.00 97.50 99 ALA A O 1
ATOM 714 N N . TRP A 1 100 ? 7.575 -14.650 1.178 1.00 97.62 100 TRP A N 1
ATOM 715 C CA . TRP A 1 100 ? 7.506 -16.101 1.320 1.00 97.62 100 TRP A CA 1
ATOM 716 C C . TRP A 1 100 ? 6.988 -16.500 2.706 1.00 97.62 100 TRP A C 1
ATOM 718 O O . TRP A 1 100 ? 7.250 -15.823 3.704 1.00 97.62 100 TRP A O 1
ATOM 728 N N . ALA A 1 101 ? 6.307 -17.639 2.777 1.00 96.81 101 ALA A N 1
ATOM 729 C CA . ALA A 1 101 ? 5.992 -18.348 4.011 1.00 96.81 101 ALA A CA 1
ATOM 730 C C . ALA A 1 101 ? 6.060 -19.860 3.758 1.00 96.81 101 ALA A C 1
ATOM 732 O O . ALA A 1 101 ? 5.927 -20.310 2.622 1.00 96.81 101 ALA A O 1
ATOM 733 N N . CYS A 1 102 ? 6.226 -20.666 4.812 1.00 96.25 102 CYS A N 1
ATOM 734 C CA . CYS A 1 102 ? 6.344 -22.119 4.636 1.00 96.25 102 CYS A CA 1
ATOM 735 C C . CYS A 1 102 ? 5.030 -22.800 4.232 1.00 96.25 102 CYS A C 1
ATOM 737 O O . CYS A 1 102 ? 5.049 -23.947 3.785 1.00 96.25 102 CYS A O 1
ATOM 739 N N . LEU A 1 103 ? 3.897 -22.119 4.459 1.00 96.06 103 LEU A N 1
ATOM 740 C CA . LEU A 1 103 ? 2.535 -22.572 4.155 1.00 96.06 103 LEU A CA 1
ATOM 741 C C . LEU A 1 103 ? 2.221 -23.987 4.665 1.00 96.06 103 LEU A C 1
ATOM 743 O O . LEU A 1 103 ? 1.363 -24.679 4.127 1.00 96.06 103 LEU A O 1
ATOM 747 N N . ASN A 1 104 ? 2.939 -24.420 5.708 1.00 95.62 104 ASN A N 1
ATOM 748 C CA . ASN A 1 104 ? 2.873 -25.770 6.258 1.00 95.62 104 ASN A CA 1
ATOM 749 C C . ASN A 1 104 ? 3.061 -26.884 5.195 1.00 95.62 104 ASN A C 1
ATOM 751 O O . ASN A 1 104 ? 2.495 -27.967 5.331 1.00 95.62 104 ASN A O 1
ATOM 755 N N . LYS A 1 105 ? 3.834 -26.617 4.127 1.00 93.00 105 LYS A N 1
ATOM 756 C CA . LYS A 1 105 ? 4.082 -27.571 3.026 1.00 93.00 105 LYS A CA 1
ATOM 757 C C . LYS A 1 105 ? 5.066 -28.682 3.415 1.00 93.00 105 LYS A C 1
ATOM 759 O O . LYS A 1 105 ? 4.934 -29.812 2.950 1.00 93.00 105 LYS A O 1
ATOM 764 N N . ASP A 1 106 ? 6.030 -28.373 4.281 1.00 93.38 106 ASP A N 1
ATOM 765 C CA . ASP A 1 106 ? 6.999 -29.337 4.809 1.00 93.38 106 ASP A CA 1
ATOM 766 C C . ASP A 1 106 ? 6.409 -30.106 6.002 1.00 93.38 106 ASP A C 1
ATOM 768 O O . ASP A 1 106 ? 6.279 -29.565 7.102 1.00 93.38 106 ASP A O 1
ATOM 772 N N . LYS A 1 107 ? 6.051 -31.375 5.775 1.00 92.44 107 LYS A N 1
ATOM 773 C CA . LYS A 1 107 ? 5.429 -32.244 6.786 1.00 92.44 107 LYS A CA 1
ATOM 774 C C . LYS A 1 107 ? 6.373 -32.626 7.926 1.00 92.44 107 LYS A C 1
ATOM 776 O O . LYS A 1 107 ? 5.890 -32.903 9.020 1.00 92.44 107 LYS A O 1
ATOM 781 N N . GLU A 1 108 ? 7.683 -32.608 7.691 1.00 96.25 108 GLU A N 1
ATOM 782 C CA . GLU A 1 108 ? 8.689 -32.927 8.712 1.00 96.25 108 GLU A CA 1
ATOM 783 C C . GLU A 1 108 ? 8.956 -31.726 9.633 1.00 96.25 108 GLU A C 1
ATOM 785 O O . GLU A 1 108 ? 9.477 -31.868 10.739 1.00 96.25 108 GLU A O 1
ATOM 790 N N . ARG A 1 109 ? 8.565 -30.523 9.196 1.00 94.31 109 ARG A N 1
ATOM 791 C CA . ARG A 1 109 ? 8.671 -29.273 9.959 1.00 94.31 109 ARG A CA 1
ATOM 792 C C . ARG A 1 109 ? 7.305 -28.585 10.020 1.00 94.31 109 ARG A C 1
ATOM 794 O O . ARG A 1 109 ? 7.121 -27.554 9.360 1.00 94.31 109 ARG A O 1
ATOM 801 N N . PRO A 1 110 ? 6.344 -29.125 10.795 1.00 95.31 110 PRO A N 1
ATOM 802 C CA . PRO A 1 110 ? 5.012 -28.545 10.905 1.00 95.31 110 PRO A CA 1
ATOM 803 C C . PRO A 1 110 ? 5.071 -27.121 11.474 1.00 95.31 110 PRO A C 1
ATOM 805 O O . PRO A 1 110 ? 5.871 -26.814 12.356 1.00 95.31 110 PRO A O 1
ATOM 808 N N . CYS A 1 111 ? 4.204 -26.242 10.974 1.00 97.06 111 CYS A N 1
ATOM 809 C CA . CYS A 1 111 ? 4.092 -24.850 11.405 1.00 97.06 111 CYS A CA 1
ATOM 810 C C . CYS A 1 111 ? 2.648 -24.555 11.812 1.00 97.06 111 CYS A C 1
ATOM 812 O O . CYS A 1 111 ? 1.751 -24.523 10.967 1.00 97.06 111 CYS A O 1
ATOM 814 N N . ALA A 1 112 ? 2.435 -24.336 13.111 1.00 96.38 112 ALA A N 1
ATOM 815 C CA . ALA A 1 112 ? 1.111 -24.113 13.687 1.00 96.38 112 ALA A CA 1
ATOM 816 C C . ALA A 1 112 ? 0.447 -22.839 13.143 1.00 96.38 112 ALA A C 1
ATOM 818 O O . ALA A 1 112 ? -0.760 -22.817 12.899 1.00 96.38 112 ALA A O 1
ATOM 819 N N . GLU A 1 113 ? 1.236 -21.794 12.891 1.00 96.12 113 GLU A N 1
ATOM 820 C CA . GLU A 1 113 ? 0.754 -20.520 12.361 1.00 96.12 113 GLU A CA 1
ATOM 821 C C . GLU A 1 113 ? 0.221 -20.700 10.936 1.00 96.12 113 GLU A C 1
ATOM 823 O O . GLU A 1 113 ? -0.917 -20.349 10.642 1.00 96.12 113 GLU A O 1
ATOM 828 N N . CYS A 1 114 ? 0.988 -21.343 10.052 1.00 96.56 114 CYS A N 1
ATOM 829 C CA . CYS A 1 114 ? 0.528 -21.608 8.686 1.00 96.56 114 CYS A CA 1
ATOM 830 C C . CYS A 1 114 ? -0.633 -22.614 8.647 1.00 96.56 114 CYS A C 1
ATOM 832 O O . CYS A 1 114 ? -1.548 -22.456 7.845 1.00 96.56 114 CYS A O 1
ATOM 834 N N . ALA A 1 115 ? -0.643 -23.619 9.530 1.00 95.50 115 ALA A N 1
ATOM 835 C CA . ALA A 1 115 ? -1.749 -24.576 9.629 1.00 95.50 115 ALA A CA 1
ATOM 836 C C . ALA A 1 115 ? -3.076 -23.920 10.055 1.00 95.50 115 ALA A C 1
ATOM 838 O O . ALA A 1 115 ? -4.146 -24.456 9.773 1.00 95.50 115 ALA A O 1
ATOM 839 N N . SER A 1 116 ? -3.012 -22.758 10.711 1.00 93.38 116 SER A N 1
ATOM 840 C CA . SER A 1 116 ? -4.170 -21.986 11.172 1.00 93.38 116 SER A CA 1
ATOM 841 C C . SER A 1 116 ? -4.480 -20.759 10.305 1.00 93.38 116 SER A C 1
ATOM 843 O O . SER A 1 116 ? -5.253 -19.902 10.726 1.00 93.38 116 SER A O 1
ATOM 845 N N . SER A 1 117 ? -3.931 -20.682 9.081 1.00 92.50 117 SER A N 1
ATOM 846 C CA . SER A 1 117 ? -4.090 -19.525 8.172 1.00 92.50 117 SER A CA 1
ATOM 847 C C . SER A 1 117 ? -3.607 -18.197 8.781 1.00 92.50 117 SER A C 1
ATOM 849 O O . SER A 1 117 ? -4.170 -17.131 8.538 1.00 92.50 117 SER A O 1
ATOM 851 N N . ALA A 1 118 ? -2.581 -18.276 9.630 1.00 94.38 118 ALA A N 1
ATOM 852 C CA . ALA A 1 118 ? -1.900 -17.150 10.256 1.00 94.38 118 ALA A CA 1
ATOM 853 C C . ALA A 1 118 ? -0.457 -17.025 9.735 1.00 94.38 118 ALA A C 1
ATOM 855 O O . ALA A 1 118 ? 0.465 -16.691 10.476 1.00 94.38 118 ALA A O 1
ATOM 856 N N . GLU A 1 119 ? -0.232 -17.308 8.452 1.00 95.81 119 GLU A N 1
ATOM 857 C CA . GLU A 1 119 ? 1.084 -17.314 7.806 1.00 95.81 119 GLU A CA 1
ATOM 858 C C . GLU A 1 119 ? 1.809 -15.961 7.836 1.00 95.81 119 GLU A C 1
ATOM 860 O O . GLU A 1 119 ? 3.039 -15.937 7.768 1.00 95.81 119 GLU A O 1
ATOM 865 N N . SER A 1 120 ? 1.101 -14.848 8.055 1.00 95.00 120 SER A N 1
ATOM 866 C CA . SER A 1 120 ? 1.716 -13.545 8.351 1.00 95.00 120 SER A CA 1
ATOM 867 C C . SER A 1 120 ? 2.554 -13.544 9.637 1.00 95.00 120 SER A C 1
ATOM 869 O O . SER A 1 120 ? 3.437 -12.705 9.796 1.00 95.00 120 SER A O 1
ATOM 871 N N . TYR A 1 121 ? 2.306 -14.503 10.534 1.00 96.06 121 TYR A N 1
ATOM 872 C CA . TYR A 1 121 ? 3.062 -14.761 11.760 1.00 96.06 121 TYR A CA 1
ATOM 873 C C . TYR A 1 121 ? 3.980 -15.985 11.646 1.00 96.06 121 TYR A C 1
ATOM 875 O O . TYR A 1 121 ? 4.516 -16.446 12.651 1.00 96.06 121 TYR A O 1
ATOM 883 N N . CYS A 1 122 ? 4.165 -16.543 10.444 1.00 96.69 122 CYS A N 1
ATOM 884 C CA . CYS A 1 122 ? 5.022 -17.705 10.247 1.00 96.69 122 CYS A CA 1
ATOM 885 C C . CYS A 1 122 ? 6.437 -17.428 10.773 1.00 96.69 122 CYS A C 1
ATOM 887 O O . CYS A 1 122 ? 7.114 -16.516 10.305 1.00 96.69 122 CYS A O 1
ATOM 889 N N . SER A 1 123 ? 6.918 -18.277 11.681 1.00 93.38 123 SER A N 1
ATOM 890 C CA . SER A 1 123 ? 8.274 -18.194 12.244 1.00 93.38 123 SER A CA 1
ATOM 891 C C . SER A 1 123 ? 9.390 -18.377 11.207 1.00 93.38 123 SER A C 1
ATOM 893 O O . SER A 1 123 ? 10.526 -17.980 11.442 1.00 93.38 123 SER A O 1
ATOM 895 N N . ARG A 1 124 ? 9.060 -18.962 10.049 1.00 94.88 124 ARG A N 1
ATOM 896 C CA . ARG A 1 124 ? 9.940 -19.102 8.878 1.00 94.88 124 ARG A CA 1
ATOM 897 C C . ARG A 1 124 ? 9.597 -18.116 7.756 1.00 94.88 124 ARG A C 1
ATOM 899 O O . ARG A 1 124 ? 10.138 -18.231 6.665 1.00 94.88 124 ARG A O 1
ATOM 906 N N . GLY A 1 125 ? 8.653 -17.204 7.982 1.00 95.81 125 GLY A N 1
ATOM 907 C CA . GLY A 1 125 ? 8.243 -16.217 6.991 1.00 95.81 125 GLY A CA 1
ATOM 908 C C . GLY A 1 125 ? 9.402 -15.306 6.596 1.00 95.81 125 GLY A C 1
ATOM 909 O O . GLY A 1 125 ? 10.256 -14.972 7.415 1.00 95.81 125 GLY A O 1
ATOM 910 N N . VAL A 1 126 ? 9.415 -14.887 5.335 1.00 97.50 126 VAL A N 1
ATOM 911 C CA . VAL A 1 126 ? 10.442 -14.003 4.783 1.00 97.50 126 VAL A CA 1
ATOM 912 C C . VAL A 1 126 ? 9.782 -12.697 4.354 1.00 97.50 126 VAL A C 1
ATOM 914 O O . VAL A 1 126 ? 8.849 -12.690 3.544 1.00 97.50 126 VAL A O 1
ATOM 917 N N . TRP A 1 127 ? 10.265 -11.584 4.907 1.00 97.44 127 TRP A N 1
ATOM 918 C CA . TRP A 1 127 ? 9.819 -10.243 4.532 1.00 97.44 127 TRP A CA 1
ATOM 919 C C . TRP A 1 127 ? 10.317 -9.862 3.135 1.00 97.44 127 TRP A C 1
ATOM 921 O O . TRP A 1 127 ? 11.327 -10.372 2.656 1.00 97.44 127 TRP A O 1
ATOM 931 N N . THR A 1 128 ? 9.612 -8.948 2.477 1.00 98.25 128 THR A N 1
ATOM 932 C CA . THR A 1 128 ? 9.898 -8.520 1.098 1.00 98.25 128 THR A CA 1
ATOM 933 C C . THR A 1 128 ? 11.260 -7.838 0.937 1.00 98.25 128 THR A C 1
ATOM 935 O O . THR A 1 128 ? 11.837 -7.871 -0.148 1.00 98.25 128 THR A O 1
ATOM 938 N N . TYR A 1 129 ? 11.809 -7.266 2.009 1.00 97.31 129 TYR A N 1
ATOM 939 C CA . TYR A 1 129 ? 13.175 -6.746 2.057 1.00 97.31 129 TYR A CA 1
ATOM 940 C C . TYR A 1 129 ? 13.767 -6.855 3.466 1.00 97.31 129 TYR A C 1
ATOM 942 O O . TYR A 1 129 ? 13.044 -7.091 4.436 1.00 97.31 129 TYR A O 1
ATOM 950 N N . ASN A 1 130 ? 15.085 -6.635 3.578 1.00 96.56 130 ASN A N 1
ATOM 951 C CA . ASN A 1 130 ? 15.845 -6.661 4.839 1.00 96.56 130 ASN A CA 1
ATOM 952 C C . ASN A 1 130 ? 15.677 -7.975 5.635 1.00 96.56 130 ASN A C 1
ATOM 954 O O . ASN A 1 130 ? 15.804 -8.014 6.855 1.00 96.56 130 ASN A O 1
ATOM 958 N N . ALA A 1 131 ? 15.399 -9.068 4.928 1.00 96.12 131 ALA A N 1
ATOM 959 C CA . ALA A 1 131 ? 15.323 -10.428 5.444 1.00 96.12 131 ALA A CA 1
ATOM 960 C C . ALA A 1 131 ? 16.192 -11.375 4.606 1.00 96.12 131 ALA A C 1
ATOM 962 O O . ALA A 1 131 ? 16.674 -11.012 3.526 1.00 96.12 131 ALA A O 1
ATOM 963 N N . LYS A 1 132 ? 16.368 -12.605 5.092 1.00 95.62 132 LYS A N 1
ATOM 964 C CA . LYS A 1 132 ? 17.066 -13.676 4.379 1.00 95.62 132 LYS A CA 1
ATOM 965 C C . LYS A 1 132 ? 16.139 -14.858 4.141 1.00 95.62 132 LYS A C 1
ATOM 967 O O . LYS A 1 132 ? 15.347 -15.206 5.013 1.00 95.62 132 LYS A O 1
ATOM 972 N N . TYR A 1 133 ? 16.279 -15.473 2.977 1.00 94.19 133 TYR A N 1
ATOM 973 C CA . TYR A 1 133 ? 15.747 -16.801 2.705 1.00 94.19 133 TYR A CA 1
ATOM 974 C C . TYR A 1 133 ? 16.560 -17.872 3.453 1.00 94.19 133 TYR A C 1
ATOM 976 O O . TYR A 1 133 ? 17.663 -17.610 3.941 1.00 94.19 133 TYR A O 1
ATOM 984 N N . GLU A 1 134 ? 16.024 -19.092 3.535 1.00 90.94 134 GLU A N 1
ATOM 985 C CA . GLU A 1 134 ? 16.681 -20.225 4.210 1.00 90.94 134 GLU A CA 1
ATOM 986 C C . GLU A 1 134 ? 17.997 -20.641 3.523 1.00 90.94 134 GLU A C 1
ATOM 988 O O . GLU A 1 134 ? 18.917 -21.112 4.186 1.00 90.94 134 GLU A O 1
ATOM 993 N N . ASP A 1 135 ? 18.131 -20.382 2.219 1.00 89.94 135 ASP A N 1
ATOM 994 C CA . ASP A 1 135 ? 19.367 -20.576 1.446 1.00 89.94 135 ASP A CA 1
ATOM 995 C C . ASP A 1 135 ? 20.423 -19.470 1.673 1.00 89.94 135 ASP A C 1
ATOM 997 O O . ASP A 1 135 ? 21.513 -19.511 1.100 1.00 89.94 135 ASP A O 1
ATOM 1001 N N . GLY A 1 136 ? 20.115 -18.477 2.513 1.00 92.94 136 GLY A N 1
ATOM 1002 C CA . GLY A 1 136 ? 20.986 -17.353 2.842 1.00 92.94 136 GLY A CA 1
ATOM 1003 C C . GLY A 1 136 ? 20.892 -16.161 1.887 1.00 92.94 136 GLY A C 1
ATOM 1004 O O . GLY A 1 136 ? 21.523 -15.136 2.165 1.00 92.94 136 GLY A O 1
ATOM 1005 N N . ALA A 1 137 ? 20.107 -16.245 0.806 1.00 92.81 137 ALA A N 1
ATOM 1006 C CA . ALA A 1 137 ? 19.915 -15.133 -0.117 1.00 92.81 137 ALA A CA 1
ATOM 1007 C C . ALA A 1 137 ? 19.193 -13.962 0.567 1.00 92.81 137 ALA A C 1
ATOM 1009 O O . ALA A 1 137 ? 18.199 -14.141 1.274 1.00 92.81 137 ALA A O 1
ATOM 1010 N N . SER A 1 138 ? 19.677 -12.743 0.332 1.00 95.56 138 SER A N 1
ATOM 1011 C CA . SER A 1 138 ? 19.023 -11.523 0.809 1.00 95.56 138 SER A CA 1
ATOM 1012 C C . SER A 1 138 ? 17.773 -11.201 -0.008 1.00 95.56 138 SER A C 1
ATOM 1014 O O . SER A 1 138 ? 17.698 -11.461 -1.210 1.00 95.56 138 SER A O 1
ATOM 1016 N N . THR A 1 139 ? 16.801 -10.582 0.649 1.00 97.00 139 THR A N 1
ATOM 1017 C CA . THR A 1 139 ? 15.597 -10.035 0.015 1.00 97.00 139 THR A CA 1
ATOM 1018 C C . THR A 1 139 ? 15.787 -8.566 -0.340 1.00 97.00 139 THR A C 1
ATOM 1020 O O . THR A 1 139 ? 16.339 -7.784 0.439 1.00 97.00 139 THR A O 1
ATOM 1023 N N . TYR A 1 140 ? 15.297 -8.194 -1.518 1.00 97.44 140 TYR A N 1
ATOM 1024 C CA . TYR A 1 140 ? 15.345 -6.842 -2.057 1.00 97.44 140 TYR A CA 1
ATOM 1025 C C . TYR A 1 140 ? 13.946 -6.460 -2.537 1.00 97.44 140 TYR A C 1
ATOM 1027 O O . TYR A 1 140 ? 13.313 -7.218 -3.273 1.00 97.44 140 TYR A O 1
ATOM 1035 N N . GLY A 1 141 ? 13.474 -5.305 -2.079 1.00 97.69 141 GLY A N 1
ATOM 1036 C CA . GLY A 1 141 ? 12.102 -4.854 -2.240 1.00 97.69 141 GLY A CA 1
ATOM 1037 C C . GLY A 1 141 ? 11.797 -4.198 -3.585 1.00 97.69 141 GLY A C 1
ATOM 1038 O O . GLY A 1 141 ? 12.508 -4.340 -4.578 1.00 97.69 141 GLY A O 1
ATOM 1039 N N . GLY A 1 142 ? 10.687 -3.466 -3.597 1.00 96.75 142 GLY A N 1
ATOM 1040 C CA . GLY A 1 142 ? 10.042 -2.905 -4.778 1.00 96.75 142 GLY A CA 1
ATOM 1041 C C . GLY A 1 142 ? 10.698 -1.673 -5.388 1.00 96.75 142 GLY A C 1
ATOM 1042 O O . GLY A 1 142 ? 10.225 -1.196 -6.418 1.00 96.75 142 GLY A O 1
ATOM 1043 N N . TYR A 1 143 ? 11.768 -1.136 -4.799 1.00 96.44 143 TYR A N 1
ATOM 1044 C CA . TYR A 1 143 ? 12.539 -0.043 -5.405 1.00 96.44 143 TYR A CA 1
ATOM 1045 C C . TYR A 1 143 ? 13.503 -0.597 -6.463 1.00 96.44 143 TYR A C 1
ATOM 1047 O O . TYR A 1 143 ? 14.700 -0.320 -6.456 1.00 96.44 143 TYR A O 1
ATOM 1055 N N . ALA A 1 144 ? 12.970 -1.434 -7.348 1.00 95.69 144 ALA A N 1
ATOM 1056 C CA . ALA A 1 144 ? 13.693 -2.228 -8.323 1.00 95.69 144 ALA A CA 1
ATOM 1057 C C . ALA A 1 144 ? 12.842 -2.446 -9.576 1.00 95.69 144 ALA A C 1
ATOM 1059 O O . ALA A 1 144 ? 11.629 -2.245 -9.560 1.00 95.69 144 ALA A O 1
ATOM 1060 N N . ASP A 1 145 ? 13.481 -2.892 -10.653 1.00 92.38 145 ASP A N 1
ATOM 1061 C CA . ASP A 1 145 ? 12.801 -3.157 -11.924 1.00 92.38 145 ASP A CA 1
ATOM 1062 C C . ASP A 1 145 ? 12.028 -4.489 -11.912 1.00 92.38 145 ASP A C 1
ATOM 1064 O O . ASP A 1 145 ? 11.012 -4.627 -12.596 1.00 92.38 145 ASP A O 1
ATOM 1068 N N . TYR A 1 146 ? 12.507 -5.487 -11.155 1.00 96.19 146 TYR A N 1
ATOM 1069 C CA . TYR A 1 146 ? 11.858 -6.794 -11.005 1.00 96.19 146 TYR A CA 1
ATOM 1070 C C . TYR A 1 146 ? 12.022 -7.347 -9.590 1.00 96.19 146 TYR A C 1
ATOM 1072 O O . TYR A 1 146 ? 12.978 -7.013 -8.890 1.00 96.19 146 TYR A O 1
ATOM 1080 N N . ILE A 1 147 ? 11.126 -8.258 -9.214 1.00 97.38 147 ILE A N 1
ATOM 1081 C CA . ILE A 1 147 ? 11.199 -9.043 -7.979 1.00 97.38 147 ILE A CA 1
ATOM 1082 C C . ILE A 1 147 ? 10.792 -10.498 -8.243 1.00 97.38 147 ILE A C 1
ATOM 1084 O O . ILE A 1 147 ? 9.977 -10.767 -9.126 1.00 97.38 147 ILE A O 1
ATOM 1088 N N . ARG A 1 148 ? 11.365 -11.438 -7.479 1.00 97.38 148 ARG A N 1
ATOM 1089 C CA . ARG A 1 148 ? 10.978 -12.857 -7.465 1.00 97.38 148 ARG A CA 1
ATOM 1090 C C . ARG A 1 148 ? 10.447 -13.231 -6.083 1.00 97.38 148 ARG A C 1
ATOM 1092 O O . ARG A 1 148 ? 11.175 -13.086 -5.099 1.00 97.38 148 ARG A O 1
ATOM 1099 N N . VAL A 1 149 ? 9.207 -13.707 -6.014 1.00 97.62 149 VAL A N 1
ATOM 1100 C CA . VAL A 1 149 ? 8.518 -14.074 -4.761 1.00 97.62 149 VAL A CA 1
ATOM 1101 C C . VAL A 1 149 ? 7.745 -15.375 -4.919 1.00 97.62 149 VAL A C 1
ATOM 1103 O O . VAL A 1 149 ? 7.451 -15.774 -6.047 1.00 97.62 149 VAL A O 1
ATOM 1106 N N . LEU A 1 150 ? 7.364 -15.987 -3.796 1.00 97.50 150 LEU A N 1
ATOM 1107 C CA . LEU A 1 150 ? 6.445 -17.122 -3.787 1.00 97.50 150 LEU A CA 1
ATOM 1108 C C . LEU A 1 150 ? 5.122 -16.719 -4.451 1.00 97.50 150 LEU A C 1
ATOM 1110 O O . LEU A 1 150 ? 4.555 -15.683 -4.099 1.00 97.50 150 LEU A O 1
ATOM 1114 N N . ALA A 1 151 ? 4.603 -17.535 -5.372 1.00 98.19 151 ALA A N 1
ATOM 1115 C CA . ALA A 1 151 ? 3.366 -17.229 -6.095 1.00 98.19 151 ALA A CA 1
ATOM 1116 C C . ALA A 1 151 ? 2.169 -16.976 -5.162 1.00 98.19 151 ALA A C 1
ATOM 1118 O O . ALA A 1 151 ? 1.374 -16.075 -5.414 1.00 98.19 151 ALA A O 1
ATOM 1119 N N . ASP A 1 152 ? 2.082 -17.711 -4.052 1.00 97.44 152 ASP A N 1
ATOM 1120 C CA . ASP A 1 152 ? 1.046 -17.548 -3.025 1.00 97.44 152 ASP A CA 1
ATOM 1121 C C . ASP A 1 152 ? 1.072 -16.160 -2.342 1.00 97.44 152 ASP A C 1
ATOM 1123 O O . ASP A 1 152 ? 0.049 -15.688 -1.845 1.00 97.44 152 ASP A O 1
ATOM 1127 N N . CYS A 1 153 ? 2.226 -15.481 -2.350 1.00 97.62 153 CYS A N 1
ATOM 1128 C CA . CYS A 1 153 ? 2.417 -14.126 -1.823 1.00 97.62 153 CYS A CA 1
ATOM 1129 C C . CYS A 1 153 ? 2.224 -13.024 -2.889 1.00 97.62 153 CYS A C 1
ATOM 1131 O O . CYS A 1 153 ? 2.422 -11.841 -2.595 1.00 97.62 153 CYS A O 1
ATOM 1133 N N . ALA A 1 154 ? 1.838 -13.389 -4.118 1.00 98.38 154 ALA A N 1
ATOM 1134 C CA . ALA A 1 154 ? 1.504 -12.468 -5.199 1.00 98.38 154 ALA A CA 1
ATOM 1135 C C . ALA A 1 154 ? -0.005 -12.505 -5.504 1.00 98.38 154 ALA A C 1
ATOM 1137 O O . ALA A 1 154 ? -0.596 -13.538 -5.810 1.00 98.38 154 ALA A O 1
ATOM 1138 N N . PHE A 1 155 ? -0.652 -11.345 -5.438 1.00 98.50 155 PHE A N 1
ATOM 1139 C CA . PHE A 1 155 ? -2.107 -11.216 -5.474 1.00 98.50 155 PHE A CA 1
ATOM 1140 C C . PHE A 1 155 ? -2.565 -10.604 -6.794 1.00 98.50 155 PHE A C 1
ATOM 1142 O O . PHE A 1 155 ? -2.140 -9.499 -7.130 1.00 98.50 155 PHE A O 1
ATOM 1149 N N . LYS A 1 156 ? -3.468 -11.264 -7.532 1.00 98.00 156 LYS A N 1
ATOM 1150 C CA . LYS A 1 156 ? -4.101 -10.644 -8.710 1.00 98.00 156 LYS A CA 1
ATOM 1151 C C . LYS A 1 156 ? -4.838 -9.368 -8.302 1.00 98.00 156 LYS A C 1
ATOM 1153 O O . LYS A 1 156 ? -5.635 -9.379 -7.365 1.00 98.00 156 LYS A O 1
ATOM 1158 N N . ILE A 1 157 ? -4.583 -8.274 -9.018 1.00 97.19 157 ILE A N 1
ATOM 1159 C CA . ILE A 1 157 ? -5.191 -6.971 -8.727 1.00 97.19 157 ILE A CA 1
ATOM 1160 C C . ILE A 1 157 ? -6.483 -6.807 -9.537 1.00 97.19 157 ILE A C 1
ATOM 1162 O O . ILE A 1 157 ? -6.389 -6.743 -10.768 1.00 97.19 157 ILE A O 1
ATOM 1166 N N . PRO A 1 158 ? -7.661 -6.655 -8.894 1.00 93.88 158 PRO A N 1
ATOM 1167 C CA . PRO A 1 158 ? -8.935 -6.466 -9.591 1.00 93.88 158 PRO A CA 1
ATOM 1168 C C . PRO A 1 158 ? -8.893 -5.328 -10.617 1.00 93.88 158 PRO A C 1
ATOM 1170 O O . PRO A 1 158 ? -8.365 -4.252 -10.330 1.00 93.88 158 PRO A O 1
ATOM 1173 N N . ASP A 1 159 ? -9.469 -5.541 -11.803 1.00 83.56 159 ASP A N 1
ATOM 1174 C CA . ASP A 1 159 ? -9.358 -4.626 -12.955 1.00 83.56 159 ASP A CA 1
ATOM 1175 C C . ASP A 1 159 ? -9.783 -3.187 -12.646 1.00 83.56 159 ASP A C 1
ATOM 1177 O O . ASP A 1 159 ? -9.131 -2.234 -13.077 1.00 83.56 159 ASP A O 1
ATOM 1181 N N . ASN A 1 160 ? -10.816 -3.028 -11.816 1.00 83.31 160 ASN A N 1
ATOM 1182 C CA . ASN A 1 160 ? -11.367 -1.738 -11.399 1.00 83.31 160 ASN A CA 1
ATOM 1183 C C . ASN A 1 160 ? -10.557 -1.013 -10.301 1.00 83.31 160 ASN A C 1
ATOM 1185 O O . ASN A 1 160 ? -10.971 0.060 -9.845 1.00 83.31 160 ASN A O 1
ATOM 1189 N N . ILE A 1 161 ? -9.436 -1.581 -9.845 1.00 87.44 161 ILE A N 1
ATOM 1190 C CA . ILE A 1 161 ? -8.484 -0.912 -8.956 1.00 87.44 161 ILE A CA 1
ATOM 1191 C C . ILE A 1 161 ? -7.257 -0.513 -9.790 1.00 87.44 161 ILE A C 1
ATOM 1193 O O . ILE A 1 161 ? -6.514 -1.379 -10.264 1.00 87.44 161 ILE A O 1
ATOM 1197 N N . PRO A 1 162 ? -7.027 0.795 -9.995 1.00 87.69 162 PRO A N 1
ATOM 1198 C CA . PRO A 1 162 ? -5.805 1.294 -10.618 1.00 87.69 162 PRO A CA 1
ATOM 1199 C C . PRO A 1 162 ? -4.544 0.840 -9.865 1.00 87.69 162 PRO A C 1
ATOM 1201 O O . PRO A 1 162 ? -4.554 0.739 -8.640 1.00 87.69 162 PRO A O 1
ATOM 1204 N N . SER A 1 163 ? -3.443 0.584 -10.580 1.00 87.00 163 SER A N 1
ATOM 1205 C CA . SER A 1 163 ? -2.196 0.058 -9.994 1.00 87.00 163 SER A CA 1
ATOM 1206 C C . SER A 1 163 ? -1.613 0.944 -8.888 1.00 87.00 163 SER A C 1
ATOM 1208 O O . SER A 1 163 ? -1.103 0.443 -7.890 1.00 87.00 163 SER A O 1
ATOM 1210 N N . ASP A 1 164 ? -1.717 2.259 -9.053 1.00 85.12 164 ASP A N 1
ATOM 1211 C CA . ASP A 1 164 ? -1.282 3.259 -8.079 1.00 85.12 164 ASP A CA 1
ATOM 1212 C C . ASP A 1 164 ? -2.145 3.257 -6.805 1.00 85.12 164 ASP A C 1
ATOM 1214 O O . ASP A 1 164 ? -1.620 3.445 -5.710 1.00 85.12 164 ASP A O 1
ATOM 1218 N N . ALA A 1 165 ? -3.444 2.978 -6.924 1.00 88.69 165 ALA A N 1
ATOM 1219 C CA . ALA A 1 165 ? -4.345 2.787 -5.791 1.00 88.69 165 ALA A CA 1
ATOM 1220 C C . ALA A 1 165 ? -4.193 1.404 -5.132 1.00 88.69 165 ALA A C 1
ATOM 1222 O O . ALA A 1 165 ? -4.424 1.276 -3.932 1.00 88.69 165 ALA A O 1
ATOM 1223 N N . ALA A 1 166 ? -3.813 0.375 -5.892 1.00 95.06 166 ALA A N 1
ATOM 1224 C CA . ALA A 1 166 ? -3.637 -0.985 -5.389 1.00 95.06 166 ALA A CA 1
ATOM 1225 C C . ALA A 1 166 ? -2.374 -1.142 -4.532 1.00 95.06 166 ALA A C 1
ATOM 1227 O O . ALA A 1 166 ? -2.424 -1.817 -3.506 1.00 95.06 166 ALA A O 1
ATOM 1228 N N . ALA A 1 167 ? -1.266 -0.496 -4.914 1.00 95.31 167 ALA A N 1
ATOM 1229 C CA . ALA A 1 167 ? 0.017 -0.614 -4.218 1.00 95.31 167 ALA A CA 1
ATOM 1230 C C . ALA A 1 167 ? -0.095 -0.382 -2.692 1.00 95.31 167 ALA A C 1
ATOM 1232 O O . ALA A 1 167 ? 0.229 -1.299 -1.934 1.00 95.31 167 ALA A O 1
ATOM 1233 N N . PRO A 1 168 ? -0.656 0.744 -2.200 1.00 95.94 168 PRO A N 1
ATOM 1234 C CA . PRO A 1 168 ? -0.764 0.977 -0.759 1.00 95.94 168 PRO A CA 1
ATOM 1235 C C . PRO A 1 168 ? -1.713 0.032 -0.016 1.00 95.94 168 PRO A C 1
ATOM 1237 O O . PRO A 1 168 ? -1.626 -0.099 1.207 1.00 95.94 168 PRO A O 1
ATOM 1240 N N . LEU A 1 169 ? -2.639 -0.620 -0.724 1.00 97.75 169 LEU A N 1
ATOM 1241 C CA . LEU A 1 169 ? -3.551 -1.583 -0.114 1.00 97.75 169 LEU A CA 1
ATOM 1242 C C . LEU A 1 169 ? -2.818 -2.861 0.316 1.00 97.75 169 LEU A C 1
ATOM 1244 O O . LEU A 1 169 ? -3.209 -3.473 1.304 1.00 97.75 169 LEU A O 1
ATOM 1248 N N . LEU A 1 170 ? -1.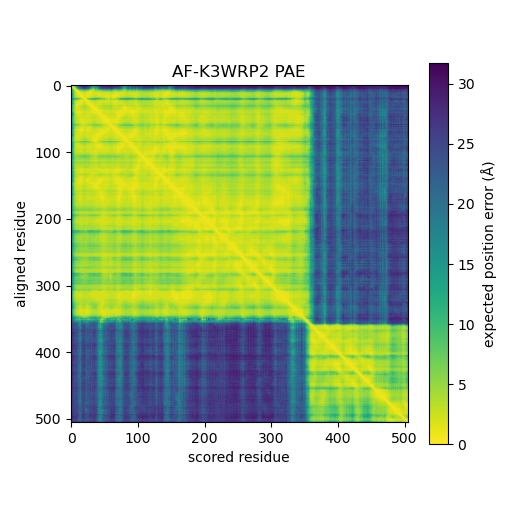724 -3.225 -0.356 1.00 97.81 170 LEU A N 1
ATOM 1249 C CA . LEU A 1 170 ? -0.959 -4.451 -0.087 1.00 97.81 170 LEU A CA 1
ATOM 1250 C C . LEU A 1 170 ? -0.164 -4.403 1.226 1.00 97.81 170 LEU A C 1
ATOM 1252 O O . LEU A 1 170 ? 0.265 -5.444 1.718 1.00 97.81 170 LEU A O 1
ATOM 1256 N N . CYS A 1 171 ? -0.007 -3.214 1.816 1.00 97.31 171 CYS A N 1
ATOM 1257 C CA . CYS A 1 171 ? 0.473 -3.055 3.184 1.00 97.31 171 CYS A CA 1
ATOM 1258 C C . CYS A 1 171 ? -0.577 -2.397 4.077 1.00 97.31 171 CYS A C 1
ATOM 1260 O O . CYS A 1 171 ? -1.177 -3.085 4.904 1.00 97.31 171 CYS A O 1
ATOM 1262 N N . ALA A 1 172 ? -0.841 -1.091 3.935 1.00 96.69 172 ALA A N 1
ATOM 1263 C CA . ALA A 1 172 ? -1.760 -0.414 4.854 1.00 96.69 172 ALA A CA 1
ATOM 1264 C C . ALA A 1 172 ? -3.174 -0.971 4.774 1.00 96.69 172 ALA A C 1
ATOM 1266 O O . ALA A 1 172 ? -3.794 -1.145 5.817 1.00 96.69 172 ALA A O 1
ATOM 1267 N N . GLY A 1 173 ? -3.671 -1.257 3.568 1.00 97.44 173 GLY A N 1
ATOM 1268 C CA . GLY A 1 173 ? -4.996 -1.851 3.393 1.00 97.44 173 GLY A CA 1
ATOM 1269 C C . GLY A 1 173 ? -5.119 -3.181 4.130 1.00 97.44 173 GLY A C 1
ATOM 1270 O O . GLY A 1 173 ? -6.007 -3.333 4.962 1.00 97.44 173 GLY A O 1
ATOM 1271 N N . ALA A 1 174 ? -4.178 -4.097 3.906 1.00 97.75 174 ALA A N 1
ATOM 1272 C CA . ALA A 1 174 ? -4.101 -5.375 4.608 1.00 97.75 174 ALA A CA 1
ATOM 1273 C C . ALA A 1 174 ? -4.016 -5.194 6.134 1.00 97.75 174 ALA A C 1
ATOM 1275 O O . ALA A 1 174 ? -4.778 -5.809 6.876 1.00 97.75 174 ALA A O 1
ATOM 1276 N N . THR A 1 175 ? -3.146 -4.285 6.585 1.00 97.94 175 THR A N 1
ATOM 1277 C CA . THR A 1 175 ? -2.868 -4.017 8.005 1.00 97.94 175 THR A CA 1
ATOM 1278 C C . THR A 1 175 ? -4.088 -3.488 8.748 1.00 97.94 175 THR A C 1
ATOM 1280 O O . THR A 1 175 ? -4.291 -3.834 9.907 1.00 97.94 175 THR A O 1
ATOM 1283 N N . VAL A 1 176 ? -4.913 -2.653 8.109 1.00 98.00 176 VAL A N 1
ATOM 1284 C CA . VAL A 1 176 ? -6.135 -2.138 8.743 1.00 98.00 176 VAL A CA 1
ATOM 1285 C C . VAL A 1 176 ? -7.322 -3.076 8.548 1.00 98.00 176 VAL A C 1
ATOM 1287 O O . VAL A 1 176 ? -8.180 -3.131 9.417 1.00 98.00 176 VAL A O 1
ATOM 1290 N N . PHE A 1 177 ? -7.387 -3.836 7.452 1.00 98.50 177 PHE A N 1
ATOM 1291 C CA . PHE A 1 177 ? -8.507 -4.738 7.175 1.00 98.50 177 PHE A CA 1
ATOM 1292 C C . PHE A 1 177 ? -8.468 -6.011 8.025 1.00 98.50 177 PHE A C 1
ATOM 1294 O O . PHE A 1 177 ? -9.487 -6.397 8.596 1.00 98.50 177 PHE A O 1
ATOM 1301 N N . SER A 1 178 ? -7.296 -6.637 8.147 1.00 97.81 178 SER A N 1
ATOM 1302 C CA . SER A 1 178 ? -7.092 -7.863 8.928 1.00 97.81 178 SER A CA 1
ATOM 1303 C C . SER A 1 178 ? -7.662 -7.783 10.355 1.00 97.81 178 SER A C 1
ATOM 1305 O O . SER A 1 178 ? -8.502 -8.617 10.706 1.00 97.81 178 SER A O 1
ATOM 1307 N N . PRO A 1 179 ? -7.342 -6.764 11.180 1.00 97.19 179 PRO A N 1
ATOM 1308 C CA . PRO A 1 179 ? -7.908 -6.663 12.520 1.00 97.19 179 PRO A CA 1
ATOM 1309 C C . PRO A 1 179 ? -9.410 -6.356 12.525 1.00 97.19 179 PRO A C 1
ATOM 1311 O O . PRO A 1 179 ? -10.112 -6.846 13.405 1.00 97.19 179 PRO A O 1
ATOM 1314 N N . LEU A 1 180 ? -9.933 -5.597 11.552 1.00 98.38 180 LEU A N 1
ATOM 1315 C CA . LEU A 1 180 ? -11.381 -5.365 11.439 1.00 98.38 180 LEU A CA 1
ATOM 1316 C C . LEU A 1 180 ? -12.124 -6.687 11.207 1.00 98.38 180 LEU A C 1
ATOM 1318 O O . LEU A 1 180 ? -13.139 -6.947 11.853 1.00 98.38 180 LEU A O 1
ATOM 1322 N N . LYS A 1 181 ? -11.580 -7.551 10.342 1.00 97.25 181 LYS A N 1
ATOM 1323 C CA . LYS A 1 181 ? -12.103 -8.897 10.096 1.00 97.25 181 LYS A CA 1
ATOM 1324 C C . LYS A 1 181 ? -11.940 -9.801 11.322 1.00 97.25 181 LYS A C 1
ATOM 1326 O O . LYS A 1 181 ? -12.914 -10.412 11.754 1.00 97.25 181 LYS A O 1
ATOM 1331 N N . LYS A 1 182 ? -10.749 -9.845 11.931 1.00 95.75 182 LYS A N 1
ATOM 1332 C CA . LYS A 1 182 ? -10.446 -10.657 13.126 1.00 95.75 182 LYS A CA 1
ATOM 1333 C C . LYS A 1 182 ? -11.359 -10.333 14.309 1.00 95.75 182 LYS A C 1
ATOM 1335 O O . LYS A 1 182 ? -11.790 -11.237 15.017 1.00 95.75 182 LYS A O 1
ATOM 1340 N N . HIS A 1 183 ? -11.667 -9.054 14.514 1.00 95.94 183 HIS A N 1
ATOM 1341 C CA . HIS A 1 183 ? -12.570 -8.598 15.572 1.00 95.94 183 HIS A CA 1
ATOM 1342 C C . HIS A 1 183 ? -14.044 -8.556 15.146 1.00 95.94 183 HIS A C 1
ATOM 1344 O O . HIS A 1 183 ? -14.876 -8.065 15.907 1.00 95.94 183 HIS A O 1
ATOM 1350 N N . ASN A 1 184 ? -14.376 -9.101 13.969 1.00 96.00 184 ASN A N 1
ATOM 1351 C CA . ASN A 1 184 ? -15.736 -9.214 13.445 1.00 96.00 184 ASN A CA 1
ATOM 1352 C C . ASN A 1 184 ? -16.508 -7.881 13.488 1.00 96.00 184 ASN A C 1
ATOM 1354 O O . ASN A 1 184 ? -17.645 -7.813 13.972 1.00 96.00 184 ASN A O 1
ATOM 1358 N N . VAL A 1 185 ? -15.851 -6.816 13.016 1.00 97.44 185 VAL A N 1
ATOM 1359 C CA . VAL A 1 185 ? -16.459 -5.489 12.889 1.00 97.44 185 VAL A CA 1
ATOM 1360 C C . VAL A 1 185 ? -17.626 -5.564 11.912 1.00 97.44 185 VAL A C 1
ATOM 1362 O O . VAL A 1 185 ? -17.468 -6.000 10.771 1.00 97.44 185 VAL A O 1
ATOM 1365 N N . LYS A 1 186 ? -18.798 -5.121 12.364 1.00 94.50 186 LYS A N 1
ATOM 1366 C CA . LYS A 1 186 ? -20.066 -5.231 11.633 1.00 94.50 186 LYS A CA 1
ATOM 1367 C C . LYS A 1 186 ? -20.937 -3.981 11.823 1.00 94.50 186 LYS A C 1
ATOM 1369 O O . LYS A 1 186 ? -20.626 -3.141 12.673 1.00 94.50 186 LYS A O 1
ATOM 1374 N N . PRO A 1 187 ? -22.052 -3.851 11.081 1.00 97.56 187 PRO A N 1
ATOM 1375 C CA . PRO A 1 187 ? -22.993 -2.758 11.284 1.00 97.56 187 PRO A CA 1
ATOM 1376 C C . PRO A 1 187 ? -23.434 -2.609 12.744 1.00 97.56 187 PRO A C 1
ATOM 1378 O O . PRO A 1 187 ? -23.753 -3.592 13.411 1.00 97.56 187 PRO A O 1
ATOM 1381 N N . GLY A 1 188 ? -23.439 -1.367 13.229 1.00 95.31 188 GLY A N 1
ATOM 1382 C CA . GLY A 1 188 ? -23.715 -1.021 14.627 1.00 95.31 188 GLY A CA 1
ATOM 1383 C C . GLY A 1 188 ? -22.473 -0.928 15.522 1.00 95.31 188 GLY A C 1
ATOM 1384 O O . GLY A 1 188 ? -22.541 -0.276 16.565 1.00 95.31 188 GLY A O 1
ATOM 1385 N N . ASP A 1 189 ? -21.332 -1.499 15.119 1.00 97.94 189 ASP A N 1
ATOM 1386 C CA . ASP A 1 189 ? -20.073 -1.286 15.835 1.00 97.94 189 ASP A CA 1
ATOM 1387 C C . ASP A 1 189 ? -19.551 0.137 15.582 1.00 97.94 189 ASP A C 1
ATOM 1389 O O . ASP A 1 189 ? -19.630 0.672 14.473 1.00 97.94 189 ASP A O 1
ATOM 1393 N N . ARG A 1 190 ? -18.971 0.749 16.616 1.00 98.62 190 ARG A N 1
ATOM 1394 C CA . ARG A 1 190 ? -18.296 2.050 16.530 1.00 98.62 190 ARG A CA 1
ATOM 1395 C C . ARG A 1 190 ? -16.794 1.831 16.587 1.00 98.62 190 ARG A C 1
ATOM 1397 O O . ARG A 1 190 ? -16.287 1.320 17.590 1.00 98.62 190 ARG A O 1
ATOM 1404 N N . VAL A 1 191 ? -16.080 2.211 15.531 1.00 98.81 191 VAL A N 1
ATOM 1405 C CA . VAL A 1 191 ? -14.643 1.944 15.403 1.00 98.81 191 VAL A CA 1
ATOM 1406 C C . VAL A 1 191 ? -13.859 3.242 15.316 1.00 98.81 191 VAL A C 1
ATOM 1408 O O . VAL A 1 191 ? -14.066 4.067 14.429 1.00 98.81 191 VAL A O 1
ATOM 1411 N N . GLY A 1 192 ? -12.941 3.401 16.259 1.00 98.56 192 GLY A N 1
ATOM 1412 C CA . GLY A 1 192 ? -12.047 4.535 16.380 1.00 98.56 192 GLY A CA 1
ATOM 1413 C C . GLY A 1 192 ? -10.755 4.363 15.602 1.00 98.56 192 GLY A C 1
ATOM 1414 O O . GLY A 1 192 ? -10.192 3.271 15.572 1.00 98.56 192 GLY A O 1
ATOM 1415 N N . VAL A 1 193 ? -10.227 5.456 15.060 1.00 98.62 193 VAL A N 1
ATOM 1416 C CA . VAL A 1 193 ? -8.911 5.505 14.413 1.00 98.62 193 VAL A CA 1
ATOM 1417 C C . VAL A 1 193 ? -8.089 6.651 14.996 1.00 98.62 193 VAL A C 1
ATOM 1419 O O . VAL A 1 193 ? -8.478 7.816 14.898 1.00 98.62 193 VAL A O 1
ATOM 1422 N N . ILE A 1 194 ? -6.934 6.325 15.580 1.00 96.81 194 ILE A N 1
ATOM 1423 C CA . ILE A 1 194 ? -5.951 7.287 16.095 1.00 96.81 194 ILE A CA 1
ATOM 1424 C C . ILE A 1 194 ? -4.825 7.442 15.077 1.00 96.81 194 ILE A C 1
ATOM 1426 O O . ILE A 1 194 ? -4.074 6.503 14.817 1.00 96.81 194 ILE A O 1
ATOM 1430 N N . GLY A 1 195 ? -4.667 8.657 14.549 1.00 89.62 195 GLY A N 1
ATOM 1431 C CA . GLY A 1 195 ? -3.607 8.991 13.597 1.00 89.62 195 GLY A CA 1
ATOM 1432 C C . GLY A 1 195 ? -4.079 8.969 12.146 1.00 89.62 195 GLY A C 1
ATOM 1433 O O . GLY A 1 195 ? -4.006 7.958 11.459 1.00 89.62 195 GLY A O 1
ATOM 1434 N N . ILE A 1 196 ? -4.509 10.122 11.636 1.00 88.94 196 ILE A N 1
ATOM 1435 C CA . ILE A 1 196 ? -5.007 10.252 10.260 1.00 88.94 196 ILE A CA 1
ATOM 1436 C C . ILE A 1 196 ? -3.832 10.426 9.285 1.00 88.94 196 ILE A C 1
ATOM 1438 O O . ILE A 1 196 ? -3.490 11.536 8.869 1.00 88.94 196 ILE A O 1
ATOM 1442 N N . GLY A 1 197 ? -3.148 9.317 9.004 1.00 89.19 197 GLY A N 1
ATOM 1443 C CA . GLY A 1 197 ? -2.017 9.212 8.077 1.00 89.19 197 GLY A CA 1
ATOM 1444 C C . GLY A 1 197 ? -2.252 8.162 6.988 1.00 89.19 197 GLY A C 1
ATOM 1445 O O . GLY A 1 197 ? -3.386 7.929 6.568 1.00 89.19 197 GLY A O 1
ATOM 1446 N N . GLY A 1 198 ? -1.179 7.495 6.552 1.00 90.19 198 GLY A N 1
ATOM 1447 C CA . GLY A 1 198 ? -1.232 6.463 5.509 1.00 90.19 198 GLY A CA 1
ATOM 1448 C C . GLY A 1 198 ? -2.179 5.301 5.830 1.00 90.19 198 GLY A C 1
ATOM 1449 O O . GLY A 1 198 ? -2.991 4.943 4.987 1.00 90.19 198 GLY A O 1
ATOM 1450 N N . LEU A 1 199 ? -2.144 4.769 7.055 1.00 94.81 199 LEU A N 1
ATOM 1451 C CA . LEU A 1 199 ? -3.075 3.720 7.494 1.00 94.81 199 LEU A CA 1
ATOM 1452 C C . LEU A 1 199 ? -4.452 4.301 7.840 1.00 94.81 199 LEU A C 1
ATOM 1454 O O . LEU A 1 199 ? -5.470 3.809 7.360 1.00 94.81 199 LEU A O 1
ATOM 1458 N N . GLY A 1 200 ? -4.491 5.367 8.646 1.00 95.81 200 GLY A N 1
ATOM 1459 C CA . GLY A 1 200 ? -5.740 5.864 9.226 1.00 95.81 200 GLY A CA 1
ATOM 1460 C C . GLY A 1 200 ? -6.798 6.287 8.200 1.00 95.81 200 GLY A C 1
ATOM 1461 O O . GLY A 1 200 ? -7.978 5.996 8.382 1.00 95.81 200 GLY A O 1
ATOM 1462 N N . HIS A 1 201 ? -6.398 6.907 7.085 1.00 95.31 201 HIS A N 1
ATOM 1463 C CA . HIS A 1 201 ? -7.352 7.309 6.043 1.00 95.31 201 HIS A CA 1
ATOM 1464 C C . HIS A 1 201 ? -7.947 6.115 5.267 1.00 95.31 201 HIS A C 1
ATOM 1466 O O . HIS A 1 201 ? -9.063 6.206 4.756 1.00 95.31 201 HIS A O 1
ATOM 1472 N N . ILE A 1 202 ? -7.223 4.993 5.192 1.00 97.44 202 ILE A N 1
ATOM 1473 C CA . ILE A 1 202 ? -7.706 3.737 4.596 1.00 97.44 202 ILE A CA 1
ATOM 1474 C C . ILE A 1 202 ? -8.584 2.993 5.610 1.00 97.44 202 ILE A C 1
ATOM 1476 O O . ILE A 1 202 ? -9.626 2.458 5.239 1.00 97.44 202 ILE A O 1
ATOM 1480 N N . ALA A 1 203 ? -8.222 3.023 6.898 1.00 98.44 203 ALA A N 1
ATOM 1481 C CA . ALA A 1 203 ? -9.014 2.430 7.974 1.00 98.44 203 ALA A CA 1
ATOM 1482 C C . ALA A 1 203 ? -10.437 3.002 8.018 1.00 98.44 203 ALA A C 1
ATOM 1484 O O . ALA A 1 203 ? -11.395 2.235 8.017 1.00 98.44 203 ALA A O 1
ATOM 1485 N N . ILE A 1 204 ? -10.588 4.333 7.978 1.00 98.50 204 ILE A N 1
ATOM 1486 C CA . ILE A 1 204 ? -11.904 4.998 7.956 1.00 98.50 204 ILE A CA 1
ATOM 1487 C C . ILE A 1 204 ? -12.777 4.492 6.800 1.00 98.50 204 ILE A C 1
ATOM 1489 O O . ILE A 1 204 ? -13.954 4.188 6.998 1.00 98.50 204 ILE A O 1
ATOM 1493 N N . GLN A 1 205 ? -12.191 4.335 5.612 1.00 98.38 205 GLN A N 1
ATOM 1494 C CA . GLN A 1 205 ? -12.910 3.831 4.445 1.00 98.38 205 GLN A CA 1
ATOM 1495 C C . GLN A 1 205 ? -13.324 2.363 4.602 1.00 98.38 205 GLN A C 1
ATOM 1497 O O . GLN A 1 205 ? -14.457 2.025 4.268 1.00 98.38 205 GLN A O 1
ATOM 1502 N N . PHE A 1 206 ? -12.458 1.492 5.134 1.00 98.62 206 PHE A N 1
ATOM 1503 C CA . PHE A 1 206 ? -12.821 0.089 5.367 1.00 98.62 206 PHE A CA 1
ATOM 1504 C C . PHE A 1 206 ? -13.871 -0.078 6.462 1.00 98.62 206 PHE A C 1
ATOM 1506 O O . PHE A 1 206 ? -14.798 -0.861 6.280 1.00 98.62 206 PHE A O 1
ATOM 1513 N N . ILE A 1 207 ? -13.784 0.681 7.557 1.00 98.69 207 ILE A N 1
ATOM 1514 C CA . ILE A 1 207 ? -14.808 0.669 8.610 1.00 98.69 207 ILE A CA 1
ATOM 1515 C C . ILE A 1 207 ? -16.175 1.004 7.998 1.00 98.69 207 ILE A C 1
ATOM 1517 O O . ILE A 1 207 ? -17.139 0.264 8.197 1.00 98.69 207 ILE A O 1
ATOM 1521 N N . ARG A 1 208 ? -16.235 2.057 7.169 1.00 98.06 208 ARG A N 1
ATOM 1522 C CA . ARG A 1 208 ? -17.456 2.443 6.451 1.00 98.06 208 ARG A CA 1
ATOM 1523 C C . ARG A 1 208 ? -17.912 1.365 5.468 1.00 98.06 208 ARG A C 1
ATOM 1525 O O . ARG A 1 208 ? -19.102 1.080 5.382 1.00 98.06 208 ARG A O 1
ATOM 1532 N N . ALA A 1 209 ? -16.985 0.767 4.723 1.00 97.69 209 ALA A N 1
ATOM 1533 C CA . ALA A 1 209 ? -17.277 -0.283 3.747 1.00 97.69 209 ALA A CA 1
ATOM 1534 C C . ALA A 1 209 ? -17.888 -1.541 4.391 1.00 97.69 209 ALA A C 1
ATOM 1536 O O . ALA A 1 209 ? -18.716 -2.204 3.763 1.00 97.69 209 ALA A O 1
ATOM 1537 N N . LEU A 1 210 ? -17.513 -1.832 5.641 1.00 97.75 210 LEU A N 1
ATOM 1538 C CA . LEU A 1 210 ? -18.070 -2.903 6.473 1.00 97.75 210 LEU A CA 1
ATOM 1539 C C . LEU A 1 210 ? -19.380 -2.504 7.186 1.00 97.75 210 LEU A C 1
ATOM 1541 O O . LEU A 1 210 ? -19.992 -3.328 7.861 1.00 97.75 210 LEU A O 1
ATOM 1545 N N . GLY A 1 211 ? -19.834 -1.257 7.023 1.00 97.31 211 GLY A N 1
ATOM 1546 C CA . GLY A 1 211 ? -21.085 -0.738 7.583 1.00 97.31 211 GLY A CA 1
ATOM 1547 C C . GLY A 1 211 ? -21.014 -0.312 9.052 1.00 97.31 211 GLY A C 1
ATOM 1548 O O . GLY A 1 211 ? -22.048 0.018 9.627 1.00 97.31 211 GLY A O 1
ATOM 1549 N N . ALA A 1 212 ? -19.826 -0.314 9.659 1.00 98.44 212 ALA A N 1
ATOM 1550 C CA . ALA A 1 212 ? -19.599 0.212 11.002 1.00 98.44 212 ALA A CA 1
ATOM 1551 C C . ALA A 1 212 ? -19.460 1.747 10.983 1.00 98.44 212 ALA A C 1
ATOM 1553 O O . ALA A 1 212 ? -19.183 2.338 9.938 1.00 98.44 212 ALA A O 1
ATOM 1554 N N . THR A 1 213 ? -19.616 2.389 12.143 1.00 98.69 213 THR A N 1
ATOM 1555 C CA . THR A 1 213 ? -19.474 3.847 12.308 1.00 98.69 213 THR A CA 1
ATOM 1556 C C . THR A 1 213 ? -17.995 4.218 12.471 1.00 98.69 213 THR A C 1
ATOM 1558 O O . THR A 1 213 ? -17.402 3.879 13.505 1.00 98.69 213 THR A O 1
ATOM 1561 N N . PRO A 1 214 ? -17.369 4.916 11.502 1.00 98.50 214 PRO A N 1
ATOM 1562 C CA . PRO A 1 214 ? -15.966 5.306 11.584 1.00 98.50 214 PRO A CA 1
ATOM 1563 C C . PRO A 1 214 ? -15.802 6.609 12.363 1.00 98.50 214 PRO A C 1
ATOM 1565 O O . PRO A 1 214 ? -16.378 7.640 12.008 1.00 98.50 214 PRO A O 1
ATOM 1568 N N . ILE A 1 215 ? -14.964 6.571 13.395 1.00 98.56 215 ILE A N 1
ATOM 1569 C CA . ILE A 1 215 ? -14.687 7.704 14.278 1.00 98.56 215 ILE A CA 1
ATOM 1570 C C . ILE A 1 215 ? -13.208 8.056 14.191 1.00 98.56 215 ILE A C 1
ATOM 1572 O O . ILE A 1 215 ? -12.335 7.230 14.458 1.00 98.56 215 ILE A O 1
ATOM 1576 N N . ALA A 1 216 ? -12.915 9.296 13.822 1.00 98.12 216 ALA A N 1
ATOM 1577 C CA . ALA A 1 216 ? -11.554 9.790 13.691 1.00 98.12 216 ALA A CA 1
ATOM 1578 C C . ALA A 1 216 ? -11.125 10.571 14.940 1.00 98.12 216 ALA A C 1
ATOM 1580 O O . ALA A 1 216 ? -11.805 11.495 15.384 1.00 98.12 216 ALA A O 1
ATOM 1581 N N . PHE A 1 217 ? -9.948 10.240 15.465 1.00 97.19 217 PHE A N 1
ATOM 1582 C CA . PHE A 1 217 ? -9.329 10.935 16.587 1.00 97.19 217 PHE A CA 1
ATOM 1583 C C . PHE A 1 217 ? -8.014 11.588 16.153 1.00 97.19 217 PHE A C 1
ATOM 1585 O O . PHE A 1 217 ? -7.142 10.961 15.540 1.00 97.19 217 PHE A O 1
ATOM 1592 N N . SER A 1 218 ? -7.851 12.864 16.494 1.00 92.56 218 SER A N 1
ATOM 1593 C CA . SER A 1 218 ? -6.672 13.665 16.152 1.00 92.56 218 SER A CA 1
ATOM 1594 C C . SER A 1 218 ? -6.297 14.608 17.296 1.00 92.56 218 SER A C 1
ATOM 1596 O O . SER A 1 218 ? -7.074 14.813 18.218 1.00 92.56 218 SER A O 1
ATOM 1598 N N . ARG A 1 219 ? -5.102 15.204 17.227 1.00 89.44 219 ARG A N 1
ATOM 1599 C CA . ARG A 1 219 ? -4.648 16.300 18.113 1.00 89.44 219 ARG A CA 1
ATOM 1600 C C . ARG A 1 219 ? -4.842 17.692 17.494 1.00 89.44 219 ARG A C 1
ATOM 1602 O O . ARG A 1 219 ? -4.449 18.699 18.064 1.00 89.44 219 ARG A O 1
ATOM 1609 N N . SER A 1 220 ? -5.347 17.751 16.263 1.00 87.88 220 SER A N 1
ATOM 1610 C CA . SER A 1 220 ? -5.662 19.005 15.574 1.00 87.88 220 SER A CA 1
ATOM 1611 C C . SER A 1 220 ? -6.820 18.806 14.605 1.00 87.88 220 SER A C 1
ATOM 1613 O O . SER A 1 220 ? -6.976 17.716 14.049 1.00 87.88 220 SER A O 1
ATOM 1615 N N . ALA A 1 221 ? -7.571 19.875 14.341 1.00 89.94 221 ALA A N 1
ATOM 1616 C CA . ALA A 1 221 ? -8.678 19.886 13.382 1.00 89.94 221 ALA A CA 1
ATOM 1617 C C . ALA A 1 221 ? -8.232 19.958 11.904 1.00 89.94 221 ALA A C 1
ATOM 1619 O O . ALA A 1 221 ? -9.058 19.871 11.003 1.00 89.94 221 ALA A O 1
ATOM 1620 N N . SER A 1 222 ? -6.925 20.066 11.626 1.00 89.38 222 SER A N 1
ATOM 1621 C CA . SER A 1 222 ? -6.376 20.322 10.278 1.00 89.38 222 SER A CA 1
ATOM 1622 C C . SER A 1 222 ? -6.756 19.299 9.196 1.00 89.38 222 SER A C 1
ATOM 1624 O O . SER A 1 222 ? -6.625 19.589 8.010 1.00 89.38 222 SER A O 1
ATOM 1626 N N . LYS A 1 223 ? -7.200 18.101 9.591 1.00 87.88 223 LYS A N 1
ATOM 1627 C CA . LYS A 1 223 ? -7.596 17.002 8.695 1.00 87.88 223 LYS A CA 1
ATOM 1628 C C . LYS A 1 223 ? -9.079 16.638 8.803 1.00 87.88 223 LYS A C 1
ATOM 1630 O O . LYS A 1 223 ? -9.494 15.653 8.202 1.00 87.88 223 LYS A O 1
ATOM 1635 N N . GLU A 1 224 ? -9.877 17.394 9.562 1.00 93.25 224 GLU A N 1
ATOM 1636 C CA . GLU A 1 224 ? -11.279 17.048 9.828 1.00 93.25 224 GLU A CA 1
ATOM 1637 C C . GLU A 1 224 ? -12.114 16.997 8.544 1.00 93.25 224 GLU A C 1
ATOM 1639 O O . GLU A 1 224 ? -12.764 15.991 8.265 1.00 93.25 224 GLU A O 1
ATOM 1644 N N . GLN A 1 225 ? -12.072 18.055 7.733 1.00 92.38 225 GLN A N 1
ATOM 1645 C CA . GLN A 1 225 ? -12.859 18.113 6.501 1.00 92.38 225 GLN A CA 1
ATOM 1646 C C . GLN A 1 225 ? -12.496 16.969 5.543 1.00 92.38 225 GLN A C 1
ATOM 1648 O O . GLN A 1 225 ? -13.374 16.329 4.967 1.00 92.38 225 GLN A O 1
ATOM 1653 N N . GLU A 1 226 ? -11.201 16.684 5.408 1.00 89.62 226 GLU A N 1
ATOM 1654 C CA . GLU A 1 226 ? -10.696 15.632 4.529 1.00 89.62 226 GLU A CA 1
ATOM 1655 C C . GLU A 1 226 ? -11.133 14.242 5.007 1.00 89.62 226 GLU A C 1
ATOM 1657 O O . GLU A 1 226 ? -11.652 13.451 4.221 1.00 89.62 226 GLU A O 1
ATOM 1662 N N . ILE A 1 227 ? -10.997 13.948 6.306 1.00 93.75 227 ILE A N 1
ATOM 1663 C CA . ILE A 1 227 ? -11.339 12.623 6.833 1.00 93.75 227 ILE A CA 1
ATOM 1664 C C . ILE A 1 227 ? -12.850 12.374 6.869 1.00 93.75 227 ILE A C 1
ATOM 1666 O O . ILE A 1 227 ? -13.288 11.247 6.641 1.00 93.75 227 ILE A O 1
ATOM 1670 N N . ARG A 1 228 ? -13.661 13.422 7.066 1.00 95.12 228 ARG A N 1
ATOM 1671 C CA . ARG A 1 228 ? -15.120 13.348 6.893 1.00 95.12 228 ARG A CA 1
ATOM 1672 C C . ARG A 1 228 ? -15.497 13.069 5.442 1.00 95.12 228 ARG A C 1
ATOM 1674 O O . ARG A 1 228 ? -16.334 12.207 5.192 1.00 95.12 228 ARG A O 1
ATOM 1681 N N . GLY A 1 229 ? -14.824 13.712 4.484 1.00 92.69 229 GLY A N 1
ATOM 1682 C CA . GLY A 1 229 ? -14.985 13.419 3.055 1.00 92.69 229 GLY A CA 1
ATOM 1683 C C . GLY A 1 229 ? -14.664 11.962 2.697 1.00 92.69 229 GLY A C 1
ATOM 1684 O O . GLY A 1 229 ? -15.321 11.375 1.840 1.00 92.69 229 GLY A O 1
ATOM 1685 N N . LEU A 1 230 ? -13.717 11.350 3.412 1.00 90.12 230 LEU A N 1
ATOM 1686 C CA . LEU A 1 230 ? -13.370 9.930 3.289 1.00 90.12 230 LEU A CA 1
ATOM 1687 C C . LEU A 1 230 ? -14.316 8.981 4.038 1.00 90.12 230 LEU A C 1
ATOM 1689 O O . LEU A 1 230 ? -14.212 7.765 3.882 1.00 90.12 230 LEU A O 1
ATOM 1693 N N . GLY A 1 231 ? -15.265 9.510 4.811 1.00 95.00 231 GLY A N 1
ATOM 1694 C CA . GLY A 1 231 ? -16.326 8.735 5.440 1.00 95.00 231 GLY A CA 1
ATOM 1695 C C . GLY A 1 231 ? -16.293 8.660 6.957 1.00 95.00 231 GLY A C 1
ATOM 1696 O O . GLY A 1 231 ? -17.079 7.890 7.498 1.00 95.00 231 GLY A O 1
ATOM 1697 N N . ALA A 1 232 ? -15.447 9.430 7.647 1.00 97.62 232 ALA A N 1
ATOM 1698 C CA . ALA A 1 232 ? -15.578 9.563 9.095 1.00 97.62 232 ALA A CA 1
ATOM 1699 C C . ALA A 1 232 ? -16.923 10.214 9.439 1.00 97.62 232 ALA A C 1
ATOM 1701 O O . ALA A 1 232 ? -17.230 11.315 8.977 1.00 97.62 232 ALA A O 1
ATOM 1702 N N . GLU A 1 233 ? -17.712 9.529 10.259 1.00 98.06 233 GLU A N 1
ATOM 1703 C CA . GLU A 1 233 ? -19.012 10.012 10.724 1.00 98.06 233 GLU A CA 1
ATOM 1704 C C . GLU A 1 233 ? -18.822 11.003 11.877 1.00 98.06 233 GLU A C 1
ATOM 1706 O O . GLU A 1 233 ? -19.429 12.075 11.922 1.00 98.06 233 GLU A O 1
ATOM 1711 N N . GLU A 1 234 ? -17.866 10.705 12.755 1.00 97.62 234 GLU A N 1
ATOM 1712 C CA . GLU A 1 234 ? -17.500 11.541 13.891 1.00 97.62 234 GLU A CA 1
ATOM 1713 C C . GLU A 1 234 ? -16.007 11.881 13.866 1.00 97.62 234 GLU A C 1
ATOM 1715 O O . GLU A 1 234 ? -15.166 11.099 13.414 1.00 97.62 234 GLU A O 1
ATOM 1720 N N . PHE A 1 235 ? -15.680 13.068 14.371 1.00 97.69 235 PHE A N 1
ATOM 1721 C CA . PHE A 1 235 ? -14.312 13.544 14.514 1.00 97.69 235 PHE A CA 1
ATOM 1722 C C . PHE A 1 235 ? -14.140 14.202 15.878 1.00 97.69 235 PHE A C 1
ATOM 1724 O O . PHE A 1 235 ? -14.913 15.087 16.245 1.00 97.69 235 PHE A O 1
ATOM 1731 N N . TYR A 1 236 ? -13.100 13.800 16.603 1.00 97.19 236 TYR A N 1
ATOM 1732 C CA . TYR A 1 236 ? -12.758 14.360 17.903 1.00 97.19 236 TYR A CA 1
ATOM 1733 C C . TYR A 1 236 ? -11.318 14.869 17.908 1.00 97.19 236 TYR A C 1
ATOM 1735 O O . TYR A 1 236 ? -10.365 14.150 17.589 1.00 97.19 236 TYR A O 1
ATOM 1743 N N . ASN A 1 237 ? -11.166 16.125 18.324 1.00 95.56 237 ASN A N 1
ATOM 1744 C CA . ASN A 1 237 ? -9.875 16.737 18.586 1.00 95.56 237 ASN A CA 1
ATOM 1745 C C . ASN A 1 237 ? -9.539 16.512 20.063 1.00 95.56 237 ASN A C 1
ATOM 1747 O O . ASN A 1 237 ? -10.078 17.191 20.922 1.00 95.56 237 ASN A O 1
ATOM 1751 N N . LEU A 1 238 ? -8.651 15.571 20.366 1.00 94.81 238 LEU A N 1
ATOM 1752 C CA . LEU A 1 238 ? -8.291 15.205 21.738 1.00 94.81 238 LEU A CA 1
ATOM 1753 C C . LEU A 1 238 ? -7.496 16.292 22.480 1.00 94.81 238 LEU A C 1
ATOM 1755 O O . LEU A 1 238 ? -7.254 16.153 23.675 1.00 94.81 238 LEU A O 1
ATOM 1759 N N . SER A 1 239 ? -7.078 17.356 21.789 1.00 93.50 239 SER A N 1
ATOM 1760 C CA . SER A 1 239 ? -6.500 18.550 22.417 1.00 93.50 239 SER A CA 1
ATOM 1761 C C . SER A 1 239 ? -7.559 19.551 22.893 1.00 93.50 239 SER A C 1
ATOM 1763 O O . SER A 1 239 ? -7.224 20.466 23.637 1.00 93.50 239 SER A O 1
ATOM 1765 N N . ASP A 1 240 ? -8.816 19.381 22.478 1.00 95.44 240 ASP A N 1
ATOM 1766 C CA . ASP A 1 240 ? -9.959 20.136 22.983 1.00 95.44 240 ASP A CA 1
ATOM 1767 C C . ASP A 1 240 ? -10.592 19.361 24.162 1.00 95.44 240 ASP A C 1
ATOM 1769 O O . ASP A 1 240 ? -10.995 18.205 23.978 1.00 95.44 240 ASP A O 1
ATOM 1773 N N . PRO A 1 241 ? -10.678 19.950 25.373 1.00 95.06 241 PRO A N 1
ATOM 1774 C CA . PRO A 1 241 ? -11.217 19.269 26.551 1.00 95.06 241 PRO A CA 1
ATOM 1775 C C . PRO A 1 241 ? -12.667 18.792 26.405 1.00 95.06 241 PRO A C 1
ATOM 1777 O O . PRO A 1 241 ? -13.008 17.722 26.913 1.00 95.06 241 PRO A O 1
ATOM 1780 N N . GLU A 1 242 ? -13.524 19.534 25.701 1.00 96.25 242 GLU A N 1
ATOM 1781 C CA . GLU A 1 242 ? -14.917 19.131 25.496 1.00 96.25 242 GLU A CA 1
ATOM 1782 C C . GLU A 1 242 ? -15.010 17.939 24.546 1.00 96.25 242 GLU A C 1
ATOM 1784 O O . GLU A 1 242 ? -15.768 16.997 24.793 1.00 96.25 242 GLU A O 1
ATOM 1789 N N . HIS A 1 243 ? -14.230 17.957 23.462 1.00 96.38 243 HIS A N 1
ATOM 1790 C CA . HIS A 1 243 ? -14.167 16.835 22.524 1.00 96.38 243 HIS A CA 1
ATOM 1791 C C . HIS A 1 243 ? -13.577 15.595 23.198 1.00 96.38 243 HIS A C 1
ATOM 1793 O O . HIS A 1 243 ? -14.124 14.503 23.043 1.00 96.38 243 HIS A O 1
ATOM 1799 N N . ALA A 1 244 ? -12.503 15.756 23.976 1.00 95.44 244 ALA A N 1
ATOM 1800 C CA . ALA A 1 244 ? -11.892 14.669 24.733 1.00 95.44 244 ALA A CA 1
ATOM 1801 C C . ALA A 1 244 ? -12.887 14.036 25.717 1.00 95.44 244 ALA A C 1
ATOM 1803 O O . ALA A 1 244 ? -12.992 12.812 25.768 1.00 95.44 244 ALA A O 1
ATOM 1804 N N . GLN A 1 245 ? -13.671 14.849 26.434 1.00 96.81 245 GLN A N 1
ATOM 1805 C CA . GLN A 1 245 ? -14.684 14.351 27.364 1.00 96.81 245 GLN A CA 1
ATOM 1806 C C . GLN A 1 245 ? -15.835 13.631 26.645 1.00 96.81 245 GLN A C 1
ATOM 1808 O O . GLN A 1 245 ? -16.246 12.555 27.077 1.00 96.81 245 GLN A O 1
ATOM 1813 N N . LYS A 1 246 ? -16.337 14.181 25.528 1.00 97.38 246 LYS A N 1
ATOM 1814 C CA . LYS A 1 246 ? -17.391 13.548 24.706 1.00 97.38 246 LYS A CA 1
ATOM 1815 C C . LYS A 1 246 ? -16.946 12.215 24.095 1.00 97.38 246 LYS A C 1
ATOM 1817 O O . LYS A 1 246 ? -17.775 11.342 23.863 1.00 97.38 246 LYS A O 1
ATOM 1822 N N . ALA A 1 247 ? -15.652 12.060 23.834 1.00 97.50 247 ALA A N 1
ATOM 1823 C CA . ALA A 1 247 ? -15.081 10.871 23.219 1.00 97.50 247 ALA A CA 1
ATOM 1824 C C . ALA A 1 247 ? -14.911 9.676 24.180 1.00 97.50 247 ALA A C 1
ATOM 1826 O O . ALA A 1 247 ? -14.683 8.552 23.720 1.00 97.50 247 ALA A O 1
ATOM 1827 N N . VAL A 1 248 ? -15.005 9.883 25.498 1.00 97.50 248 VAL A N 1
ATOM 1828 C CA . VAL A 1 248 ? -14.843 8.817 26.499 1.00 97.50 248 VAL A CA 1
ATOM 1829 C C . VAL A 1 248 ? -15.909 7.738 26.304 1.00 97.50 248 VAL A C 1
ATOM 1831 O O . VAL A 1 248 ? -17.102 8.022 26.271 1.00 97.50 248 VAL A O 1
ATOM 1834 N N . GLY A 1 249 ? -15.487 6.475 26.202 1.00 97.69 249 GLY A N 1
ATOM 1835 C CA . GLY A 1 249 ? -16.413 5.354 26.010 1.00 97.69 249 GLY A CA 1
ATOM 1836 C C . GLY A 1 249 ? -17.185 5.391 24.687 1.00 97.69 249 GLY A C 1
ATOM 1837 O O . GLY A 1 249 ? -18.286 4.848 24.603 1.00 97.69 249 GLY A O 1
ATOM 1838 N N . SER A 1 250 ? -16.651 6.041 23.655 1.00 97.50 250 SER A N 1
ATOM 1839 C CA . SER A 1 250 ? -17.333 6.202 22.370 1.00 97.50 250 SER A CA 1
ATOM 1840 C C . SER A 1 250 ? -17.212 4.985 21.449 1.00 97.50 250 SER A C 1
ATOM 1842 O O . SER A 1 250 ? -18.118 4.779 20.639 1.00 97.50 250 SER A O 1
ATOM 1844 N N . VAL A 1 251 ? -16.171 4.151 21.580 1.00 98.31 251 VAL A N 1
ATOM 1845 C CA . VAL A 1 251 ? -15.838 3.099 20.595 1.00 98.31 251 VAL A CA 1
ATOM 1846 C C . VAL A 1 251 ? -15.763 1.681 21.172 1.00 98.31 251 VAL A C 1
ATOM 1848 O O . VAL A 1 251 ? -15.413 1.473 22.334 1.00 98.31 251 VAL A O 1
ATOM 1851 N N . ASN A 1 252 ? -16.091 0.695 20.332 1.00 97.62 252 ASN A N 1
ATOM 1852 C CA . ASN A 1 252 ? -15.951 -0.741 20.598 1.00 97.62 252 ASN A CA 1
ATOM 1853 C C . ASN A 1 252 ? -14.542 -1.242 20.253 1.00 97.62 252 ASN A C 1
ATOM 1855 O O . ASN A 1 252 ? -13.960 -2.026 21.000 1.00 97.62 252 ASN A O 1
ATOM 1859 N N . VAL A 1 253 ? -14.000 -0.772 19.126 1.00 98.56 253 VAL A N 1
ATOM 1860 C CA . VAL A 1 253 ? -12.661 -1.111 18.630 1.00 98.56 253 VAL A CA 1
ATOM 1861 C C . VAL A 1 253 ? -11.900 0.184 18.364 1.00 98.56 253 VAL A C 1
ATOM 1863 O O . VAL A 1 253 ? -12.464 1.116 17.798 1.00 98.56 253 VAL A O 1
ATOM 1866 N N . LEU A 1 254 ? -10.632 0.260 18.761 1.00 98.62 254 LEU A N 1
ATOM 1867 C CA . LEU A 1 254 ? -9.757 1.404 18.511 1.00 98.62 254 LEU A CA 1
ATOM 1868 C C . LEU A 1 254 ? -8.499 0.946 17.774 1.00 98.62 254 LEU A C 1
ATOM 1870 O O . LEU A 1 254 ? -7.698 0.195 18.324 1.00 98.62 254 LEU A O 1
ATOM 1874 N N . LEU A 1 255 ? -8.301 1.435 16.552 1.00 98.69 255 LEU A N 1
ATOM 1875 C CA . LEU A 1 255 ? -7.089 1.214 15.771 1.00 98.69 255 LEU A CA 1
ATOM 1876 C C . LEU A 1 255 ? -6.082 2.335 16.050 1.00 98.69 255 LEU A C 1
ATOM 1878 O O . LEU A 1 255 ? -6.357 3.508 15.781 1.00 98.69 255 LEU A O 1
ATOM 1882 N N . ILE A 1 256 ? -4.901 1.985 16.561 1.00 97.25 256 ILE A N 1
ATOM 1883 C CA . ILE A 1 256 ? -3.794 2.930 16.747 1.00 97.25 256 ILE A CA 1
ATOM 1884 C C . ILE A 1 256 ? -2.879 2.845 15.530 1.00 97.25 256 ILE A C 1
ATOM 1886 O O . ILE A 1 256 ? -2.095 1.908 15.400 1.00 97.25 256 ILE A O 1
ATOM 1890 N N . THR A 1 257 ? -2.984 3.833 14.639 1.00 95.44 257 THR A N 1
ATOM 1891 C CA . THR A 1 257 ? -2.217 3.910 13.384 1.00 95.44 257 THR A CA 1
ATOM 1892 C C . THR A 1 257 ? -1.108 4.963 13.402 1.00 95.44 257 THR A C 1
ATOM 1894 O O . THR A 1 257 ? -0.439 5.160 12.392 1.00 95.44 257 THR A O 1
ATOM 1897 N N . ALA A 1 258 ? -0.940 5.673 14.518 1.00 91.31 258 ALA A N 1
ATOM 1898 C CA . ALA A 1 258 ? 0.155 6.613 14.735 1.00 91.31 258 ALA A CA 1
ATOM 1899 C C . ALA A 1 258 ? 1.334 5.935 15.448 1.00 91.31 258 ALA A C 1
ATOM 1901 O O . ALA A 1 258 ? 1.136 5.057 16.281 1.00 91.31 258 ALA A O 1
ATOM 1902 N N . ASP A 1 259 ? 2.540 6.400 15.137 1.00 88.56 259 ASP A N 1
ATOM 1903 C CA . ASP A 1 259 ? 3.835 5.880 15.589 1.00 88.56 259 ASP A CA 1
ATOM 1904 C C . ASP A 1 259 ? 4.722 6.983 16.201 1.00 88.56 259 ASP A C 1
ATOM 1906 O O . ASP A 1 259 ? 5.946 6.885 16.231 1.00 88.56 259 ASP A O 1
ATOM 1910 N N . ALA A 1 260 ? 4.107 8.062 16.691 1.00 88.88 260 ALA A N 1
ATOM 1911 C CA . ALA A 1 260 ? 4.836 9.135 17.356 1.00 88.88 260 ALA A CA 1
ATOM 1912 C C . ALA A 1 260 ? 5.417 8.674 18.705 1.00 88.88 260 ALA A C 1
ATOM 1914 O O . ALA A 1 260 ? 4.828 7.847 19.397 1.00 88.88 260 ALA A O 1
ATOM 1915 N N . THR A 1 261 ? 6.527 9.283 19.113 1.00 88.19 261 THR A N 1
ATOM 1916 C CA . THR A 1 261 ? 7.099 9.122 20.458 1.00 88.19 261 THR A CA 1
ATOM 1917 C C . THR A 1 261 ? 6.175 9.719 21.527 1.00 88.19 261 THR A C 1
ATOM 1919 O O . THR A 1 261 ? 5.508 10.730 21.284 1.00 88.19 261 THR A O 1
ATOM 1922 N N . ASN A 1 262 ? 6.169 9.139 22.730 1.00 89.25 262 ASN A N 1
ATOM 1923 C CA . ASN A 1 262 ? 5.418 9.582 23.910 1.00 89.25 262 ASN A CA 1
ATOM 1924 C C . ASN A 1 262 ? 3.900 9.667 23.684 1.00 89.25 262 ASN A C 1
ATOM 1926 O O . ASN A 1 262 ? 3.225 10.613 24.104 1.00 89.25 262 ASN A O 1
ATOM 1930 N N . MET A 1 263 ? 3.347 8.672 22.997 1.00 92.00 263 MET A N 1
ATOM 1931 C CA . MET A 1 263 ? 1.910 8.586 22.746 1.00 92.00 263 MET A CA 1
ATOM 1932 C C . MET A 1 263 ? 1.110 8.438 24.060 1.00 92.00 263 MET A C 1
ATOM 1934 O O . MET A 1 263 ? 1.449 7.606 24.903 1.00 92.00 263 MET A O 1
ATOM 1938 N N . PRO A 1 264 ? 0.021 9.210 24.262 1.00 93.88 264 PRO A N 1
ATOM 1939 C CA . PRO A 1 264 ? -0.755 9.210 25.504 1.00 93.88 264 PRO A CA 1
ATOM 1940 C C . PRO A 1 264 ? -1.725 8.016 25.584 1.00 93.88 264 PRO A C 1
ATOM 1942 O O . PRO A 1 264 ? -2.946 8.179 25.552 1.00 93.88 264 PRO A O 1
ATOM 1945 N N . TYR A 1 265 ? -1.194 6.797 25.716 1.00 95.19 265 TYR A N 1
ATOM 1946 C CA . TYR A 1 265 ? -1.986 5.558 25.717 1.00 95.19 265 TYR A CA 1
ATOM 1947 C C . TYR A 1 265 ? -3.076 5.519 26.795 1.00 95.19 265 TYR A C 1
ATOM 1949 O O . TYR A 1 265 ? -4.167 5.024 26.527 1.00 95.19 265 TYR A O 1
ATOM 1957 N N . ASN A 1 266 ? -2.840 6.094 27.982 1.00 95.25 266 ASN A N 1
ATOM 1958 C CA . ASN A 1 266 ? -3.881 6.208 29.012 1.00 95.25 266 ASN A CA 1
ATOM 1959 C C . ASN A 1 266 ? -5.113 6.970 28.503 1.00 95.25 266 ASN A C 1
ATOM 1961 O O . ASN A 1 266 ? -6.232 6.526 28.735 1.00 95.25 266 ASN A O 1
ATOM 1965 N N . THR A 1 267 ? -4.917 8.064 27.760 1.00 94.81 267 THR A N 1
ATOM 1966 C CA . THR A 1 267 ? -6.012 8.816 27.132 1.00 94.81 267 THR A CA 1
ATOM 1967 C C . THR A 1 267 ? -6.717 7.973 26.077 1.00 94.81 267 THR A C 1
ATOM 1969 O O . THR A 1 267 ? -7.938 7.970 26.014 1.00 94.81 267 THR A O 1
ATOM 1972 N N . TYR A 1 268 ? -5.981 7.213 25.266 1.00 96.19 268 TYR A N 1
ATOM 1973 C CA . TYR A 1 268 ? -6.590 6.359 24.241 1.00 96.19 268 TYR A CA 1
ATOM 1974 C C . TYR A 1 268 ? -7.453 5.251 24.839 1.00 96.19 268 TYR A C 1
ATOM 1976 O O . TYR A 1 268 ? -8.528 4.969 24.319 1.00 96.19 268 TYR A O 1
ATOM 1984 N N . LEU A 1 269 ? -7.037 4.681 25.970 1.00 96.81 269 LEU A N 1
ATOM 1985 C CA . LEU A 1 269 ? -7.807 3.666 26.686 1.00 96.81 269 LEU A CA 1
ATOM 1986 C C . LEU A 1 269 ? -9.132 4.207 27.248 1.00 96.81 269 LEU A C 1
ATOM 1988 O O . LEU A 1 269 ? -10.096 3.450 27.365 1.00 96.81 269 LEU A O 1
ATOM 1992 N N . THR A 1 270 ? -9.247 5.508 27.544 1.00 96.69 270 THR A N 1
ATOM 1993 C CA . THR A 1 270 ? -10.525 6.069 28.021 1.00 96.69 270 THR A CA 1
ATOM 1994 C C . THR A 1 270 ? -11.598 6.102 26.931 1.00 96.69 270 THR A C 1
ATOM 1996 O O . THR A 1 270 ? -12.786 6.023 27.260 1.00 96.69 270 THR A O 1
ATOM 1999 N N . LEU A 1 271 ? -11.200 6.142 25.654 1.00 98.06 271 LEU A N 1
ATOM 2000 C CA . LEU A 1 271 ? -12.096 6.197 24.491 1.00 98.06 271 LEU A CA 1
ATOM 2001 C C . LEU A 1 271 ? -12.932 4.919 24.333 1.00 98.06 271 LEU A C 1
ATOM 2003 O O . LEU A 1 271 ? -13.997 4.941 23.717 1.00 98.06 271 LEU A O 1
ATOM 2007 N N . LEU A 1 272 ? -12.470 3.807 24.906 1.00 98.25 272 LEU A N 1
ATOM 2008 C CA . LEU A 1 272 ? -13.104 2.500 24.774 1.00 98.25 272 LEU A CA 1
ATOM 2009 C C . LEU A 1 272 ? -14.284 2.359 25.739 1.00 98.25 272 LEU A C 1
ATOM 2011 O O . LEU A 1 272 ? -14.246 2.798 26.900 1.00 98.25 272 LEU A O 1
ATOM 2015 N N . ARG A 1 273 ? -15.334 1.698 25.249 1.00 96.81 273 ARG A N 1
ATOM 2016 C CA . ARG A 1 273 ? -16.411 1.130 26.071 1.00 96.81 273 ARG A CA 1
ATOM 2017 C C . ARG A 1 273 ? -15.881 -0.030 26.922 1.00 96.81 273 ARG A C 1
ATOM 2019 O O . ARG A 1 273 ? -14.815 -0.578 26.646 1.00 96.81 273 ARG A O 1
ATOM 2026 N N . THR A 1 274 ? -16.639 -0.420 27.946 1.00 96.69 274 THR A N 1
ATOM 2027 C CA . THR A 1 274 ? -16.373 -1.646 28.715 1.00 96.69 274 THR A CA 1
ATOM 2028 C C . THR A 1 274 ? -16.311 -2.854 27.775 1.00 96.69 274 THR A C 1
ATOM 2030 O O . THR A 1 274 ? -17.178 -3.001 26.915 1.00 96.69 274 THR A O 1
ATOM 2033 N N . GLY A 1 275 ? -15.277 -3.687 27.909 1.00 96.12 275 GLY A N 1
ATOM 2034 C CA . GLY A 1 275 ? -15.001 -4.822 27.020 1.00 96.12 275 GLY A CA 1
ATOM 2035 C C . GLY A 1 275 ? -14.420 -4.444 25.651 1.00 96.12 275 GLY A C 1
ATOM 2036 O O . GLY A 1 275 ? -14.262 -5.310 24.792 1.00 96.12 275 GLY A O 1
ATOM 2037 N N . GLY A 1 276 ? -14.130 -3.161 25.414 1.00 97.38 276 GLY A N 1
ATOM 2038 C CA . GLY A 1 276 ? -13.592 -2.678 24.146 1.00 97.38 276 GLY A CA 1
ATOM 2039 C C . GLY A 1 276 ? -12.185 -3.203 23.845 1.00 97.38 276 GLY A C 1
ATOM 2040 O O . GLY A 1 276 ? -11.460 -3.646 24.736 1.00 97.38 276 GLY A O 1
ATOM 2041 N N . THR A 1 277 ? -11.788 -3.141 22.574 1.00 98.31 277 THR A N 1
ATOM 2042 C CA . THR A 1 277 ? -10.487 -3.643 22.111 1.00 98.31 277 THR A CA 1
ATOM 2043 C C . THR A 1 277 ? -9.655 -2.550 21.459 1.00 98.31 277 THR A C 1
ATOM 2045 O O . THR A 1 277 ? -10.096 -1.893 20.520 1.00 98.31 277 THR A O 1
ATOM 2048 N N . VAL A 1 278 ? -8.420 -2.391 21.922 1.00 97.94 278 VAL A N 1
ATOM 2049 C CA . VAL A 1 278 ? -7.378 -1.633 21.232 1.00 97.94 278 VAL A CA 1
ATOM 2050 C C . VAL A 1 278 ? -6.573 -2.578 20.349 1.00 97.94 278 VAL A C 1
ATOM 2052 O O . VAL A 1 278 ? -6.151 -3.651 20.791 1.00 97.94 278 VAL A O 1
ATOM 2055 N N . VAL A 1 279 ? -6.328 -2.148 19.115 1.00 98.12 279 VAL A N 1
ATOM 2056 C CA . VAL A 1 279 ? -5.437 -2.820 18.173 1.00 98.12 279 VAL A CA 1
ATOM 2057 C C . VAL A 1 279 ? -4.311 -1.871 17.790 1.00 98.12 279 VAL A C 1
ATOM 2059 O O . VAL A 1 279 ? -4.528 -0.824 17.173 1.00 98.12 279 VAL A O 1
ATOM 2062 N N . MET A 1 280 ? -3.094 -2.248 18.157 1.00 95.88 280 MET A N 1
ATOM 2063 C CA . MET A 1 280 ? -1.878 -1.539 17.797 1.00 95.88 280 MET A CA 1
ATOM 2064 C C . MET A 1 280 ? -1.430 -1.928 16.387 1.00 95.88 280 MET A C 1
ATOM 2066 O O . MET A 1 280 ? -1.226 -3.111 16.110 1.00 95.88 280 MET A O 1
ATOM 2070 N N . LEU A 1 281 ? -1.294 -0.924 15.515 1.00 95.56 281 LEU A N 1
ATOM 2071 C CA . LEU A 1 281 ? -0.842 -1.065 14.124 1.00 95.56 281 LEU A CA 1
ATOM 2072 C C . LEU A 1 281 ? 0.385 -0.193 13.822 1.00 95.56 281 LEU A C 1
ATOM 2074 O O . LEU A 1 281 ? 1.223 -0.568 13.010 1.00 95.56 281 LEU A O 1
ATOM 2078 N N . GLY A 1 282 ? 0.481 0.982 14.452 1.00 89.25 282 GLY A N 1
ATOM 2079 C CA . GLY A 1 282 ? 1.684 1.813 14.437 1.00 89.25 282 GLY A CA 1
ATOM 2080 C C . GLY A 1 282 ? 2.722 1.297 15.431 1.00 89.25 282 GLY A C 1
ATOM 2081 O O . GLY A 1 282 ? 2.365 0.907 16.542 1.00 89.25 282 GLY A O 1
ATOM 2082 N N . VAL A 1 283 ? 3.994 1.316 15.035 1.00 86.81 283 VAL A N 1
ATOM 2083 C CA . VAL A 1 283 ? 5.124 0.874 15.863 1.00 86.81 283 VAL A CA 1
ATOM 2084 C C . VAL A 1 283 ? 6.028 2.080 16.122 1.00 86.81 283 VAL A C 1
ATOM 2086 O O . VAL A 1 283 ? 6.816 2.431 15.243 1.00 86.81 283 VAL A O 1
ATOM 2089 N N . PRO A 1 284 ? 5.885 2.765 17.271 1.00 85.88 284 PRO A N 1
ATOM 2090 C CA . PRO A 1 284 ? 6.780 3.857 17.622 1.00 85.88 284 PRO A CA 1
ATOM 2091 C C . PRO A 1 284 ? 8.167 3.324 18.017 1.00 85.88 284 PRO A C 1
ATOM 2093 O O . PRO A 1 284 ? 8.329 2.144 18.323 1.00 85.88 284 PRO A O 1
ATOM 2096 N N . ASN A 1 285 ? 9.166 4.209 18.041 1.00 81.25 285 ASN A N 1
ATOM 2097 C CA . ASN A 1 285 ? 10.545 3.853 18.412 1.00 81.25 285 ASN A CA 1
ATOM 2098 C C . ASN A 1 285 ? 10.775 3.786 19.938 1.00 81.25 285 ASN A C 1
ATOM 2100 O O . ASN A 1 285 ? 11.876 3.462 20.377 1.00 81.25 285 ASN A O 1
ATOM 2104 N N . ASP A 1 286 ? 9.770 4.127 20.750 1.00 86.44 286 ASP A N 1
ATOM 2105 C CA . ASP A 1 286 ? 9.799 4.090 22.213 1.00 86.44 286 ASP A CA 1
ATOM 2106 C C . ASP A 1 286 ? 8.814 3.065 22.802 1.00 86.44 286 ASP A C 1
ATOM 2108 O O . ASP A 1 286 ? 8.019 2.434 22.105 1.00 86.44 286 ASP A O 1
ATOM 2112 N N . ASN A 1 287 ? 8.877 2.874 24.123 1.00 88.88 287 ASN A N 1
ATOM 2113 C CA . ASN A 1 287 ? 8.059 1.881 24.815 1.00 88.88 287 ASN A CA 1
ATOM 2114 C C . ASN A 1 287 ? 6.601 2.329 24.982 1.00 88.88 287 ASN A C 1
ATOM 2116 O O . ASN A 1 287 ? 6.303 3.443 25.418 1.00 88.88 287 ASN A O 1
ATOM 2120 N N . VAL A 1 288 ? 5.677 1.392 24.776 1.00 92.00 288 VAL A N 1
ATOM 2121 C CA . VAL A 1 288 ? 4.263 1.569 25.122 1.00 92.00 288 VAL A CA 1
ATOM 2122 C C . VAL A 1 288 ? 4.101 1.564 26.638 1.00 92.00 288 VAL A C 1
ATOM 2124 O O . VAL A 1 288 ? 4.368 0.559 27.291 1.00 92.00 288 VAL A O 1
ATOM 2127 N N . THR A 1 289 ? 3.624 2.677 27.198 1.00 92.75 289 THR A N 1
ATOM 2128 C CA . THR A 1 289 ? 3.439 2.831 28.648 1.00 92.75 289 THR A CA 1
ATOM 2129 C C . THR A 1 289 ? 2.021 3.298 28.972 1.00 92.75 289 THR A C 1
ATOM 2131 O O . THR A 1 289 ? 1.557 4.316 28.458 1.00 92.75 289 THR A O 1
ATOM 2134 N N . PHE A 1 290 ? 1.326 2.577 29.853 1.00 94.75 290 PHE A N 1
ATOM 2135 C CA . PHE A 1 290 ? 0.025 2.965 30.408 1.00 94.75 290 PHE A CA 1
ATOM 2136 C C . PHE A 1 290 ? -0.176 2.360 31.805 1.00 94.75 290 PHE A C 1
ATOM 2138 O O . PHE A 1 290 ? 0.532 1.440 32.207 1.00 94.75 290 PHE A O 1
ATOM 2145 N N . SER A 1 291 ? -1.147 2.880 32.559 1.00 95.12 291 SER A N 1
ATOM 2146 C CA . SER A 1 291 ? -1.506 2.338 33.872 1.00 95.12 291 SER A CA 1
ATOM 2147 C C . SER A 1 291 ? -2.249 1.004 33.718 1.00 95.12 291 SER A C 1
ATOM 2149 O O . SER A 1 291 ? -3.258 0.975 33.009 1.00 95.12 291 SER A O 1
ATOM 2151 N N . PRO A 1 292 ? -1.852 -0.080 34.415 1.00 95.12 292 PRO A N 1
ATOM 2152 C CA . PRO A 1 292 ? -2.592 -1.346 34.397 1.00 95.12 292 PRO A CA 1
ATOM 2153 C C . PRO A 1 292 ? -4.070 -1.189 34.779 1.00 95.12 292 PRO A C 1
ATOM 2155 O O . PRO A 1 292 ? -4.938 -1.868 34.229 1.00 95.12 292 PRO A O 1
ATOM 2158 N N . PHE A 1 293 ? -4.380 -0.240 35.669 1.00 94.50 293 PHE A N 1
ATOM 2159 C CA . PHE A 1 293 ? -5.753 0.038 36.088 1.00 94.50 293 PHE A CA 1
ATOM 2160 C C . PHE A 1 293 ? -6.646 0.500 34.926 1.00 94.50 293 PHE A C 1
ATOM 2162 O O . PHE A 1 293 ? -7.839 0.203 34.920 1.00 94.50 293 PHE A O 1
ATOM 2169 N N . SER A 1 294 ? -6.074 1.145 33.903 1.00 91.56 294 SER A N 1
ATOM 2170 C CA . SER A 1 294 ? -6.794 1.552 32.690 1.00 91.56 294 SER A CA 1
ATOM 2171 C C . SER A 1 294 ? -7.374 0.354 31.928 1.00 91.56 294 SER A C 1
ATOM 2173 O O . SER A 1 294 ? -8.433 0.489 31.320 1.00 91.56 294 SER A O 1
ATOM 2175 N N . LEU A 1 295 ? -6.728 -0.820 31.988 1.00 94.00 295 LEU A N 1
ATOM 2176 C CA . LEU A 1 295 ? -7.273 -2.059 31.421 1.00 94.00 295 LEU A CA 1
ATOM 2177 C C . LEU A 1 295 ? -8.293 -2.704 32.363 1.00 94.00 295 LEU A C 1
ATOM 2179 O O . LEU A 1 295 ? -9.392 -3.053 31.931 1.00 94.00 295 LEU A O 1
ATOM 2183 N N . LEU A 1 296 ? -7.943 -2.826 33.649 1.00 96.06 296 LEU A N 1
ATOM 2184 C CA . LEU A 1 296 ? -8.754 -3.528 34.650 1.00 96.06 296 LEU A CA 1
ATOM 2185 C C . LEU A 1 296 ? -10.124 -2.875 34.867 1.00 96.06 296 LEU A C 1
ATOM 2187 O O . LEU A 1 296 ? -11.127 -3.576 34.937 1.00 96.06 296 LEU A O 1
ATOM 2191 N N . ALA A 1 297 ? -10.187 -1.541 34.917 1.00 93.06 297 ALA A N 1
ATOM 2192 C CA . ALA A 1 297 ? -11.412 -0.806 35.241 1.00 93.06 297 ALA A CA 1
ATOM 2193 C C . ALA A 1 297 ? -12.555 -1.019 34.232 1.00 93.06 297 ALA A C 1
ATOM 2195 O O . ALA A 1 297 ? -13.724 -0.853 34.573 1.00 93.06 297 ALA A O 1
ATOM 2196 N N . LYS A 1 298 ? -12.222 -1.361 32.982 1.00 93.69 298 LYS A N 1
ATOM 2197 C CA . LYS A 1 298 ? -13.181 -1.528 31.881 1.00 93.69 298 LYS A CA 1
ATOM 2198 C C . LYS A 1 298 ? -13.093 -2.897 31.202 1.00 93.69 298 LYS A C 1
ATOM 2200 O O . LYS A 1 298 ? -13.824 -3.121 30.243 1.00 93.69 298 LYS A O 1
ATOM 2205 N N . GLY A 1 299 ? -12.211 -3.791 31.653 1.00 95.75 299 GLY A N 1
ATOM 2206 C CA . GLY A 1 299 ? -11.947 -5.064 30.976 1.00 95.75 299 GLY A CA 1
ATOM 2207 C C . GLY A 1 299 ? -11.514 -4.876 29.518 1.00 95.75 299 GLY A C 1
ATOM 2208 O O . GLY A 1 299 ? -12.066 -5.521 28.632 1.00 95.75 299 GLY A O 1
ATOM 2209 N N . ILE A 1 300 ? -10.603 -3.932 29.253 1.00 97.12 300 ILE A N 1
ATOM 2210 C CA . ILE A 1 300 ? -10.146 -3.621 27.888 1.00 97.12 300 ILE A CA 1
ATOM 2211 C C . ILE A 1 300 ? -9.158 -4.683 27.400 1.00 97.12 300 ILE A C 1
ATOM 2213 O O . ILE A 1 300 ? -8.228 -5.051 28.117 1.00 97.12 300 ILE A O 1
ATOM 2217 N N . ASN A 1 301 ? -9.306 -5.095 26.141 1.00 96.50 301 ASN A N 1
ATOM 2218 C CA . ASN A 1 301 ? -8.310 -5.900 25.439 1.00 96.50 301 ASN A CA 1
ATOM 2219 C C . ASN A 1 301 ? -7.278 -4.989 24.765 1.00 96.50 301 ASN A C 1
ATOM 2221 O O . ASN A 1 301 ? -7.650 -4.073 24.031 1.00 96.50 301 ASN A O 1
ATOM 2225 N N . PHE A 1 302 ? -5.987 -5.257 24.963 1.00 96.31 302 PHE A N 1
ATOM 2226 C CA . PHE A 1 302 ? -4.904 -4.583 24.246 1.00 96.31 302 PHE A CA 1
ATOM 2227 C C . PHE A 1 302 ? -4.167 -5.603 23.382 1.00 96.31 302 PHE A C 1
ATOM 2229 O O . PHE A 1 302 ? -3.605 -6.565 23.900 1.00 96.31 302 PHE A O 1
ATOM 2236 N N . THR A 1 303 ? -4.194 -5.417 22.066 1.00 96.19 303 THR A N 1
ATOM 2237 C CA . THR A 1 303 ? -3.677 -6.394 21.098 1.00 96.19 303 THR A CA 1
ATOM 2238 C C . THR A 1 303 ? -2.847 -5.716 20.012 1.00 96.19 303 THR A C 1
ATOM 2240 O O . THR A 1 303 ? -2.910 -4.499 19.844 1.00 96.19 303 THR A O 1
ATOM 2243 N N . GLY A 1 304 ? -2.076 -6.503 19.261 1.00 94.00 304 GLY A N 1
ATOM 2244 C CA . GLY A 1 304 ? -1.381 -6.062 18.053 1.00 94.00 304 GLY A CA 1
ATOM 2245 C C . GLY A 1 304 ? -1.838 -6.850 16.828 1.00 94.00 304 GLY A C 1
ATOM 2246 O O . GLY A 1 304 ? -2.310 -7.985 16.946 1.00 94.00 304 GLY A O 1
ATOM 2247 N N . SER A 1 305 ? -1.676 -6.255 15.649 1.00 94.62 305 SER A N 1
ATOM 2248 C CA . SER A 1 305 ? -1.883 -6.927 14.365 1.00 94.62 305 SER A CA 1
ATOM 2249 C C . SER A 1 305 ? -0.770 -6.543 13.400 1.00 94.62 305 SER A C 1
ATOM 2251 O O . SER A 1 305 ? -0.421 -5.369 13.305 1.00 94.62 305 SER A O 1
ATOM 2253 N N . VAL A 1 306 ? -0.233 -7.521 12.671 1.00 89.88 306 VAL A N 1
ATOM 2254 C CA . VAL A 1 306 ? 0.770 -7.289 11.626 1.00 89.88 306 VAL A CA 1
ATOM 2255 C C . VAL A 1 306 ? 0.201 -7.754 10.295 1.00 89.88 306 VAL A C 1
ATOM 2257 O O . VAL A 1 306 ? -0.228 -8.901 10.172 1.00 89.88 306 VAL A O 1
ATOM 2260 N N . ILE A 1 307 ? 0.169 -6.844 9.316 1.00 91.81 307 ILE A N 1
ATOM 2261 C CA . ILE A 1 307 ? -0.335 -7.083 7.955 1.00 91.81 307 ILE A CA 1
ATOM 2262 C C . ILE A 1 307 ? -1.657 -7.883 7.942 1.00 91.81 307 ILE A C 1
ATOM 2264 O O . ILE A 1 307 ? -2.557 -7.590 8.728 1.00 91.81 307 ILE A O 1
ATOM 2268 N N . GLY A 1 308 ? -1.798 -8.868 7.058 1.00 92.06 308 GLY A N 1
ATOM 2269 C CA . GLY A 1 308 ? -2.866 -9.861 7.075 1.00 92.06 308 GLY A CA 1
ATOM 2270 C C . GLY A 1 308 ? -2.376 -11.176 6.478 1.00 92.06 308 GLY A C 1
ATOM 2271 O O . GLY A 1 308 ? -1.322 -11.200 5.838 1.00 92.06 308 GLY A O 1
ATOM 2272 N N . SER A 1 309 ? -3.135 -12.252 6.686 1.00 96.75 309 SER A N 1
ATOM 2273 C CA . SER A 1 309 ? -2.927 -13.506 5.952 1.00 96.75 309 SER A CA 1
ATOM 2274 C C . SER A 1 309 ? -3.122 -13.289 4.441 1.00 96.75 309 SER A C 1
ATOM 2276 O O . SER A 1 309 ? -3.722 -12.302 4.004 1.00 96.75 309 SER A O 1
ATOM 2278 N N . ILE A 1 310 ? -2.665 -14.232 3.623 1.00 96.69 310 ILE A N 1
ATOM 2279 C CA . ILE A 1 310 ? -2.938 -14.305 2.184 1.00 96.69 310 ILE A CA 1
ATOM 2280 C C . ILE A 1 310 ? -4.446 -14.209 1.944 1.00 96.69 310 ILE A C 1
ATOM 2282 O O . ILE A 1 310 ? -4.888 -13.470 1.060 1.00 96.69 310 ILE A O 1
ATOM 2286 N N . GLN A 1 311 ? -5.254 -14.907 2.748 1.00 97.12 311 GLN A N 1
ATOM 2287 C CA . GLN A 1 311 ? -6.706 -14.838 2.614 1.00 97.12 311 GLN A CA 1
ATOM 2288 C C . GLN A 1 311 ? -7.257 -13.462 3.010 1.00 97.12 311 GLN A C 1
ATOM 2290 O O . GLN A 1 311 ? -8.137 -12.945 2.324 1.00 97.12 311 GLN A O 1
ATOM 2295 N N . ASP A 1 312 ? -6.726 -12.824 4.056 1.00 97.81 312 ASP A N 1
ATOM 2296 C CA . ASP A 1 312 ? -7.142 -11.467 4.435 1.00 97.81 312 ASP A CA 1
ATOM 2297 C C . ASP A 1 312 ? -6.821 -10.447 3.346 1.00 97.81 312 ASP A C 1
ATOM 2299 O O . ASP A 1 312 ? -7.631 -9.560 3.094 1.00 97.81 312 ASP A O 1
ATOM 2303 N N . ILE A 1 313 ? -5.681 -10.579 2.664 1.00 98.19 313 ILE A N 1
ATOM 2304 C CA . ILE A 1 313 ? -5.307 -9.693 1.554 1.00 98.19 313 ILE A CA 1
ATOM 2305 C C . ILE A 1 313 ? -6.242 -9.907 0.355 1.00 98.19 313 ILE A C 1
ATOM 2307 O O . ILE A 1 313 ? -6.702 -8.930 -0.240 1.00 98.19 313 ILE A O 1
ATOM 2311 N N . LYS A 1 314 ? -6.582 -11.162 0.025 1.00 97.94 314 LYS A N 1
ATOM 2312 C CA . LYS A 1 314 ? -7.563 -11.484 -1.029 1.00 97.94 314 LYS A CA 1
ATOM 2313 C C . LYS A 1 314 ? -8.941 -10.888 -0.715 1.00 97.94 314 LYS A C 1
ATOM 2315 O O . LYS A 1 314 ? -9.531 -10.219 -1.566 1.00 97.94 314 LYS A O 1
ATOM 2320 N N . ASP A 1 315 ? -9.424 -11.070 0.511 1.00 98.44 315 ASP A N 1
ATOM 2321 C CA . ASP A 1 315 ? -10.712 -10.529 0.957 1.00 98.44 315 ASP A CA 1
ATOM 2322 C C . ASP A 1 315 ? -10.700 -8.995 0.990 1.00 98.44 315 ASP A C 1
ATOM 2324 O O . ASP A 1 315 ? -11.658 -8.352 0.560 1.00 98.44 315 ASP A O 1
ATOM 2328 N N . MET A 1 316 ? -9.593 -8.395 1.432 1.00 98.50 316 MET A N 1
ATOM 2329 C CA . MET A 1 316 ? -9.393 -6.948 1.446 1.00 98.50 316 MET A CA 1
ATOM 2330 C C . MET A 1 316 ? -9.466 -6.362 0.034 1.00 98.50 316 MET A C 1
ATOM 2332 O O . MET A 1 316 ? -10.197 -5.395 -0.183 1.00 98.50 316 MET A O 1
ATOM 2336 N N . LEU A 1 317 ? -8.770 -6.958 -0.943 1.00 98.62 317 LEU A N 1
ATOM 2337 C CA . LEU A 1 317 ? -8.819 -6.517 -2.342 1.00 98.62 317 LEU A CA 1
ATOM 2338 C C . LEU A 1 317 ? -10.231 -6.649 -2.924 1.00 98.62 317 LEU A C 1
ATOM 2340 O O . LEU A 1 317 ? -10.674 -5.758 -3.653 1.00 98.62 317 LEU A O 1
ATOM 2344 N N . LYS A 1 318 ? -10.959 -7.714 -2.566 1.00 98.50 318 LYS A N 1
ATOM 2345 C CA . LYS A 1 318 ? -12.362 -7.897 -2.953 1.00 98.50 318 LYS A CA 1
ATOM 2346 C C . LYS A 1 318 ? -13.247 -6.783 -2.389 1.00 98.50 318 LYS A C 1
ATOM 2348 O O . LYS A 1 318 ? -13.939 -6.114 -3.154 1.00 98.50 318 LYS A O 1
ATOM 2353 N N . VAL A 1 319 ? -13.178 -6.512 -1.084 1.00 98.50 319 VAL A N 1
ATOM 2354 C CA . VAL A 1 319 ? -13.956 -5.429 -0.454 1.00 98.50 319 VAL A CA 1
ATOM 2355 C C . VAL A 1 319 ? -13.571 -4.071 -1.035 1.00 98.50 319 VAL A C 1
ATOM 2357 O O . VAL A 1 319 ? -14.447 -3.264 -1.343 1.00 98.50 319 VAL A O 1
ATOM 2360 N N . ALA A 1 320 ? -12.279 -3.812 -1.244 1.00 97.88 320 ALA A N 1
ATOM 2361 C CA . ALA A 1 320 ? -11.823 -2.571 -1.853 1.00 97.88 320 ALA A CA 1
ATOM 2362 C C . ALA A 1 320 ? -12.373 -2.400 -3.274 1.00 97.88 320 ALA A C 1
ATOM 2364 O O . ALA A 1 320 ? -12.803 -1.303 -3.641 1.00 97.88 320 ALA A O 1
ATOM 2365 N N . SER A 1 321 ? -12.404 -3.474 -4.062 1.00 94.69 321 SER A N 1
ATOM 2366 C CA . SER A 1 321 ? -12.983 -3.489 -5.405 1.00 94.69 321 SER A CA 1
ATOM 2367 C C . SER A 1 321 ? -14.484 -3.183 -5.373 1.00 94.69 321 SER A C 1
ATOM 2369 O O . SER A 1 321 ? -14.921 -2.260 -6.060 1.00 94.69 321 SER A O 1
ATOM 2371 N N . GLU A 1 322 ? -15.253 -3.893 -4.545 1.00 96.62 322 GLU A N 1
ATOM 2372 C CA . GLU A 1 322 ? -16.720 -3.807 -4.486 1.00 96.62 322 GLU A CA 1
ATOM 2373 C C . GLU A 1 322 ? -17.230 -2.508 -3.846 1.00 96.62 322 GLU A C 1
ATOM 2375 O O . GLU A 1 322 ? -18.264 -1.975 -4.247 1.00 96.62 322 GLU A O 1
ATOM 2380 N N . LYS A 1 323 ? -16.522 -1.993 -2.835 1.00 96.75 323 LYS A N 1
ATOM 2381 C CA . LYS A 1 323 ? -16.941 -0.830 -2.029 1.00 96.75 323 LYS A CA 1
ATOM 2382 C C . LYS A 1 323 ? -16.193 0.454 -2.368 1.00 96.75 323 LYS A C 1
ATOM 2384 O O . LYS A 1 323 ? -16.400 1.470 -1.712 1.00 96.75 323 LYS A O 1
ATOM 2389 N N . ASN A 1 324 ? -15.345 0.418 -3.394 1.00 91.50 324 ASN A N 1
ATOM 2390 C CA . ASN A 1 324 ? -14.560 1.555 -3.863 1.00 91.50 324 ASN A CA 1
ATOM 2391 C C . ASN A 1 324 ? -13.672 2.198 -2.775 1.00 91.50 324 ASN A C 1
ATOM 2393 O O . ASN A 1 324 ? -13.544 3.418 -2.705 1.00 91.50 324 ASN A O 1
ATOM 2397 N N . VAL A 1 325 ? -13.031 1.381 -1.932 1.00 94.62 325 VAL A N 1
ATOM 2398 C CA . VAL A 1 325 ? -12.013 1.874 -0.986 1.00 94.62 325 VAL A CA 1
ATOM 2399 C C . VAL A 1 325 ? -10.756 2.238 -1.771 1.00 94.62 325 VAL A C 1
ATOM 2401 O O . VAL A 1 325 ? -10.193 1.387 -2.466 1.00 94.62 325 VAL A O 1
ATOM 2404 N N . ARG A 1 326 ? -10.327 3.502 -1.714 1.00 92.31 326 ARG A N 1
ATOM 2405 C CA . ARG A 1 326 ? -9.205 4.017 -2.513 1.00 92.31 326 ARG A CA 1
ATOM 2406 C C . ARG A 1 326 ? -8.275 4.883 -1.656 1.00 92.31 326 ARG A C 1
ATOM 2408 O O . ARG A 1 326 ? -8.738 5.824 -1.010 1.00 92.31 326 ARG A O 1
ATOM 2415 N N . PRO A 1 327 ? -6.959 4.608 -1.642 1.00 90.50 327 PRO A N 1
ATOM 2416 C CA . PRO A 1 327 ? -6.008 5.502 -0.992 1.00 90.50 327 PRO A CA 1
ATOM 2417 C C . PRO A 1 327 ? -5.950 6.869 -1.689 1.00 90.50 327 PRO A C 1
ATOM 2419 O O . PRO A 1 327 ? -6.043 6.941 -2.916 1.00 90.50 327 PRO A O 1
ATOM 2422 N N . ILE A 1 328 ? -5.722 7.945 -0.928 1.00 86.75 328 ILE A N 1
ATOM 2423 C CA . ILE A 1 328 ? -5.325 9.237 -1.512 1.00 86.75 328 ILE A CA 1
ATOM 2424 C C . ILE A 1 328 ? -3.817 9.203 -1.753 1.00 86.75 328 ILE A C 1
ATOM 2426 O O . ILE A 1 328 ? -3.021 9.095 -0.811 1.00 86.75 328 ILE A O 1
ATOM 2430 N N . ILE A 1 329 ? -3.435 9.320 -3.021 1.00 84.88 329 ILE A N 1
ATOM 2431 C CA . ILE A 1 329 ? -2.067 9.124 -3.495 1.00 84.88 329 ILE A CA 1
ATOM 2432 C C . ILE A 1 329 ? -1.458 10.410 -4.056 1.00 84.88 329 ILE A C 1
ATOM 2434 O O . ILE A 1 329 ? -2.113 11.187 -4.748 1.00 84.88 329 ILE A O 1
ATOM 2438 N N . GLN A 1 330 ? -0.166 10.588 -3.807 1.00 83.25 330 GLN A N 1
ATOM 2439 C CA . GLN A 1 330 ? 0.693 11.567 -4.459 1.00 83.25 330 GLN A CA 1
ATOM 2440 C C . GLN A 1 330 ? 1.754 10.815 -5.254 1.00 83.25 330 GLN A C 1
ATOM 2442 O O . GLN A 1 330 ? 2.435 9.934 -4.728 1.00 83.25 330 GLN A O 1
ATOM 2447 N N . LYS A 1 331 ? 1.864 11.131 -6.542 1.00 82.06 331 LYS A N 1
ATOM 2448 C CA . LYS A 1 331 ? 2.734 10.406 -7.469 1.00 82.06 331 LYS A CA 1
ATOM 2449 C C . LYS A 1 331 ? 4.099 11.073 -7.540 1.00 82.06 331 LYS A C 1
ATOM 2451 O O . LYS A 1 331 ? 4.184 12.287 -7.696 1.00 82.06 331 LYS A O 1
ATOM 2456 N N . VAL A 1 332 ? 5.145 10.261 -7.470 1.00 80.19 332 VAL A N 1
ATOM 2457 C CA . VAL A 1 332 ? 6.543 10.664 -7.608 1.00 80.19 332 VAL A CA 1
ATOM 2458 C C . VAL A 1 332 ? 7.219 9.703 -8.602 1.00 80.19 332 VAL A C 1
ATOM 2460 O O . VAL A 1 332 ? 7.007 8.494 -8.539 1.00 80.19 332 VAL A O 1
ATOM 2463 N N . PRO A 1 333 ? 8.005 10.183 -9.575 1.00 78.31 333 PRO A N 1
ATOM 2464 C CA . PRO A 1 333 ? 8.793 9.296 -10.437 1.00 78.31 333 PRO A CA 1
ATOM 2465 C C . PRO A 1 333 ? 9.871 8.529 -9.649 1.00 78.31 333 PRO A C 1
ATOM 2467 O O . PRO A 1 333 ? 10.423 9.077 -8.698 1.00 78.31 333 PRO A O 1
ATOM 2470 N N . MET A 1 334 ? 10.261 7.314 -10.068 1.00 79.19 334 MET A N 1
ATOM 2471 C CA . MET A 1 334 ? 11.346 6.544 -9.407 1.00 79.19 334 MET A CA 1
ATOM 2472 C C . MET A 1 334 ? 12.668 7.298 -9.315 1.00 79.19 334 MET A C 1
ATOM 2474 O O . MET A 1 334 ? 13.322 7.264 -8.278 1.00 79.19 334 MET A O 1
ATOM 2478 N N . ALA A 1 335 ? 13.004 8.097 -10.327 1.00 77.38 335 ALA A N 1
ATOM 2479 C CA . ALA A 1 335 ? 14.178 8.968 -10.289 1.00 77.38 335 ALA A CA 1
ATOM 2480 C C . ALA A 1 335 ? 14.165 9.988 -9.126 1.00 77.38 335 ALA A C 1
ATOM 2482 O O . ALA A 1 335 ? 15.213 10.501 -8.747 1.00 77.38 335 ALA A O 1
ATOM 2483 N N . LYS A 1 336 ? 12.991 10.272 -8.551 1.00 84.69 336 LYS A N 1
ATOM 2484 C CA . LYS A 1 336 ? 12.769 11.199 -7.434 1.00 84.69 336 LYS A CA 1
ATOM 2485 C C . LYS A 1 336 ? 12.400 10.474 -6.132 1.00 84.69 336 LYS A C 1
ATOM 2487 O O . LYS A 1 336 ? 11.841 11.091 -5.229 1.00 84.69 336 LYS A O 1
ATOM 2492 N N . ALA A 1 337 ? 12.727 9.185 -5.993 1.00 89.00 337 ALA A N 1
ATOM 2493 C CA . ALA A 1 337 ? 12.416 8.393 -4.797 1.00 89.00 337 ALA A CA 1
ATOM 2494 C C . ALA A 1 337 ? 12.848 9.076 -3.485 1.00 89.00 337 ALA A C 1
ATOM 2496 O O . ALA A 1 337 ? 12.066 9.126 -2.539 1.00 89.00 337 ALA A O 1
ATOM 2497 N N . ASN A 1 338 ? 14.046 9.678 -3.450 1.00 91.06 338 ASN A N 1
ATOM 2498 C CA . ASN A 1 338 ? 14.537 10.415 -2.280 1.00 91.06 338 ASN A CA 1
ATOM 2499 C C . ASN A 1 338 ? 13.630 11.599 -1.897 1.00 91.06 338 ASN A C 1
ATOM 2501 O O . ASN A 1 338 ? 13.413 11.829 -0.711 1.00 91.06 338 ASN A O 1
ATOM 2505 N N . GLU A 1 339 ? 13.036 12.315 -2.860 1.00 90.19 339 GLU A N 1
ATOM 2506 C CA . GLU A 1 339 ? 12.058 13.375 -2.562 1.00 90.19 339 GLU A CA 1
ATOM 2507 C C . GLU A 1 339 ? 10.826 12.783 -1.859 1.00 90.19 339 GLU A C 1
ATOM 2509 O O . GLU A 1 339 ? 10.404 13.282 -0.815 1.00 90.19 339 GLU A O 1
ATOM 2514 N N . GLY A 1 340 ? 10.302 11.666 -2.375 1.00 90.19 340 GLY A N 1
ATOM 2515 C CA . GLY A 1 340 ? 9.171 10.955 -1.781 1.00 90.19 340 GLY A CA 1
ATOM 2516 C C . GLY A 1 340 ? 9.448 10.430 -0.367 1.00 90.19 340 GLY A C 1
ATOM 2517 O O . GLY A 1 340 ? 8.618 10.604 0.526 1.00 90.19 340 GLY A O 1
ATOM 2518 N N . ILE A 1 341 ? 10.636 9.860 -0.138 1.00 91.44 341 ILE A N 1
ATOM 2519 C CA . ILE A 1 341 ? 11.114 9.427 1.187 1.00 91.44 341 ILE A CA 1
ATOM 2520 C C . ILE A 1 341 ? 11.093 10.610 2.164 1.00 91.44 341 ILE A C 1
ATOM 2522 O O . ILE A 1 341 ? 10.534 10.505 3.257 1.00 91.44 341 ILE A O 1
ATOM 2526 N N . GLN A 1 342 ? 11.633 11.766 1.764 1.00 90.69 342 GLN A N 1
ATOM 2527 C CA . GLN A 1 342 ? 11.655 12.959 2.616 1.00 90.69 342 GLN A CA 1
ATOM 2528 C C . GLN A 1 342 ? 10.252 13.514 2.896 1.00 90.69 342 GLN A C 1
ATOM 2530 O O . GLN A 1 342 ? 9.999 14.003 3.999 1.00 90.69 342 GLN A O 1
ATOM 2535 N N . MET A 1 343 ? 9.322 13.434 1.938 1.00 89.12 343 MET A N 1
ATOM 2536 C CA . MET A 1 343 ? 7.926 13.825 2.162 1.00 89.12 343 MET A CA 1
ATOM 2537 C C . MET A 1 343 ? 7.268 12.956 3.241 1.00 89.12 343 MET A C 1
ATOM 2539 O O . MET A 1 343 ? 6.632 13.491 4.154 1.00 89.12 343 MET A O 1
ATOM 2543 N N . VAL A 1 344 ? 7.446 11.630 3.169 1.00 87.81 344 VAL A N 1
ATOM 2544 C CA . VAL A 1 344 ? 6.917 10.694 4.176 1.00 87.81 344 VAL A CA 1
ATOM 2545 C C . VAL A 1 344 ? 7.562 10.953 5.536 1.00 87.81 344 VAL A C 1
ATOM 2547 O O . VAL A 1 344 ? 6.834 11.119 6.514 1.00 87.81 344 VAL A O 1
ATOM 2550 N N . ARG A 1 345 ? 8.894 11.100 5.593 1.00 87.19 345 ARG A N 1
ATOM 2551 C CA . ARG A 1 345 ? 9.637 11.391 6.833 1.00 87.19 345 ARG A CA 1
ATOM 2552 C C . ARG A 1 345 ? 9.155 12.675 7.521 1.00 87.19 345 ARG A C 1
ATOM 2554 O O . ARG A 1 345 ? 9.040 12.717 8.740 1.00 87.19 345 ARG A O 1
ATOM 2561 N N . LYS A 1 346 ? 8.820 13.718 6.753 1.00 86.50 346 LYS A N 1
ATOM 2562 C CA . LYS A 1 346 ? 8.293 14.994 7.279 1.00 86.50 346 LYS A CA 1
ATOM 2563 C C . LYS A 1 346 ? 6.797 14.961 7.615 1.00 86.50 346 L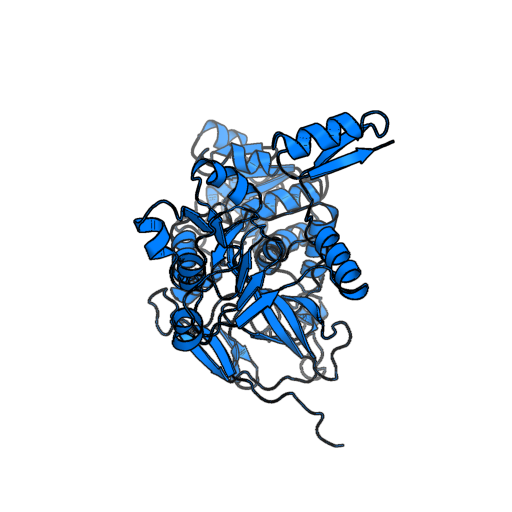YS A C 1
ATOM 2565 O O . LYS A 1 346 ? 6.270 15.952 8.117 1.00 86.50 346 LYS A O 1
ATOM 2570 N N . GLY A 1 347 ? 6.084 13.879 7.293 1.00 78.81 347 GLY A N 1
ATOM 2571 C CA . GLY A 1 347 ? 4.634 13.783 7.479 1.00 78.81 347 GLY A CA 1
ATOM 2572 C C . GLY A 1 347 ? 3.822 14.785 6.641 1.00 78.81 347 GLY A C 1
ATOM 2573 O O . GLY A 1 347 ? 2.658 15.049 6.955 1.00 78.81 347 GLY A O 1
ATOM 2574 N N . SER A 1 348 ? 4.409 15.356 5.581 1.00 77.75 348 SER A N 1
ATOM 2575 C CA . SER A 1 348 ? 3.766 16.371 4.730 1.00 77.75 348 SER A CA 1
ATOM 2576 C C . SER A 1 348 ? 2.804 15.776 3.695 1.00 77.75 348 SER A C 1
ATOM 2578 O O . SER A 1 348 ? 2.069 16.503 3.029 1.00 77.75 348 SER A O 1
ATOM 2580 N N . VAL A 1 349 ? 2.767 14.449 3.583 1.00 77.62 349 VAL A N 1
ATOM 2581 C CA . VAL A 1 349 ? 1.958 13.715 2.607 1.00 77.62 349 VAL A CA 1
ATOM 2582 C C . VAL A 1 349 ? 0.472 13.728 2.985 1.00 77.62 349 VAL A C 1
ATOM 2584 O O . VAL A 1 349 ? 0.082 13.639 4.155 1.00 77.62 349 VAL A O 1
ATOM 2587 N N . ARG A 1 350 ? -0.374 13.789 1.959 1.00 67.69 350 ARG A N 1
ATOM 2588 C CA . ARG A 1 350 ? -1.819 13.527 1.993 1.00 67.69 350 ARG A CA 1
ATOM 2589 C C . ARG A 1 350 ? -2.141 12.463 0.937 1.00 67.69 350 ARG A C 1
ATOM 2591 O O . ARG A 1 350 ? -2.257 12.809 -0.231 1.00 67.69 350 ARG A O 1
ATOM 2598 N N . TYR A 1 351 ? -2.186 11.164 1.233 1.00 53.62 351 TYR A N 1
ATOM 2599 C CA . TYR A 1 351 ? -1.745 10.459 2.451 1.00 53.62 351 TYR A CA 1
ATOM 2600 C C . TYR A 1 351 ? -0.693 9.370 2.166 1.00 53.62 351 TYR A C 1
ATOM 2602 O O . TYR A 1 351 ? -0.075 8.858 3.101 1.00 53.62 351 TYR A O 1
ATOM 2610 N N . ARG A 1 352 ? -0.474 9.026 0.890 1.00 79.88 352 ARG A N 1
ATOM 2611 C CA . ARG A 1 352 ? 0.530 8.063 0.420 1.00 79.88 352 ARG A CA 1
ATOM 2612 C C . ARG A 1 352 ? 1.391 8.663 -0.680 1.00 79.88 352 ARG A C 1
ATOM 2614 O O . ARG A 1 352 ? 0.873 9.401 -1.513 1.00 79.88 352 ARG A O 1
ATOM 2621 N N . VAL A 1 353 ? 2.679 8.324 -0.691 1.00 61.75 353 VAL A N 1
ATOM 2622 C CA . VAL A 1 353 ? 3.557 8.595 -1.832 1.00 61.75 353 VAL A CA 1
ATOM 2623 C C . VAL A 1 353 ? 3.723 7.313 -2.618 1.00 61.75 353 VAL A C 1
ATOM 2625 O O . VAL A 1 353 ? 3.834 6.226 -2.057 1.00 61.75 353 VAL A O 1
ATOM 2628 N N . PHE A 1 354 ? 3.709 7.460 -3.927 1.00 63.41 354 PHE A N 1
ATOM 2629 C CA . PHE A 1 354 ? 3.811 6.375 -4.870 1.00 63.41 354 PHE A CA 1
ATOM 2630 C C . PHE A 1 354 ? 4.990 6.619 -5.807 1.00 63.41 354 PHE A C 1
ATOM 2632 O O . PHE A 1 354 ? 5.174 7.745 -6.266 1.00 63.41 354 PHE A O 1
ATOM 2639 N N . ILE A 1 355 ? 5.730 5.561 -6.125 1.00 63.25 355 ILE A N 1
ATOM 2640 C CA . ILE A 1 355 ? 6.835 5.578 -7.064 1.00 63.25 355 ILE A CA 1
ATOM 2641 C C . ILE A 1 355 ? 6.527 4.757 -8.323 1.00 63.25 355 ILE A C 1
ATOM 2643 O O . ILE A 1 355 ? 6.325 3.541 -8.265 1.00 63.25 355 ILE A O 1
ATOM 2647 N N . ARG A 1 356 ? 6.556 5.415 -9.488 1.00 59.66 356 ARG A N 1
ATOM 2648 C CA . ARG A 1 356 ? 6.369 4.771 -10.800 1.00 59.66 356 ARG A CA 1
ATOM 2649 C C . ARG A 1 356 ? 7.692 4.268 -11.371 1.00 59.66 356 ARG A C 1
ATOM 2651 O O . ARG A 1 356 ? 8.571 5.080 -11.655 1.00 59.66 356 ARG A O 1
ATOM 2658 N N . ALA A 1 357 ? 7.793 2.956 -11.583 1.00 48.88 357 ALA A N 1
ATOM 2659 C CA . ALA A 1 357 ? 8.928 2.308 -12.241 1.00 48.88 357 ALA A CA 1
ATOM 2660 C C . ALA A 1 357 ? 8.755 2.239 -13.772 1.00 48.88 357 ALA A C 1
ATOM 2662 O O . ALA A 1 357 ? 9.743 2.320 -14.495 1.00 48.88 357 ALA A O 1
ATOM 2663 N N . LEU A 1 358 ? 7.513 2.150 -14.286 1.00 49.22 358 LEU A N 1
ATOM 2664 C CA . LEU A 1 358 ? 7.247 2.051 -15.732 1.00 49.22 358 LEU A CA 1
ATOM 2665 C C . LEU A 1 358 ? 6.037 2.868 -16.220 1.00 49.22 358 LEU A C 1
ATOM 2667 O O . LEU A 1 358 ? 4.963 2.906 -15.608 1.00 49.22 358 LEU A O 1
ATOM 2671 N N . GLY A 1 359 ? 6.218 3.483 -17.392 1.00 57.09 359 GLY A N 1
ATOM 2672 C CA . GLY A 1 359 ? 5.207 4.200 -18.167 1.00 57.09 359 GLY A CA 1
ATOM 2673 C C . GLY A 1 359 ? 5.772 5.452 -18.836 1.00 57.09 359 GLY A C 1
ATOM 2674 O O . GLY A 1 359 ? 6.652 6.102 -18.282 1.00 57.09 359 GLY A O 1
ATOM 2675 N N . ALA A 1 360 ? 5.277 5.787 -20.030 1.00 66.88 360 ALA A N 1
ATOM 2676 C CA . ALA A 1 360 ? 5.645 7.041 -20.676 1.00 66.88 360 ALA A CA 1
ATOM 2677 C C . ALA A 1 360 ? 5.111 8.214 -19.843 1.00 66.88 360 ALA A C 1
ATOM 2679 O O . ALA A 1 360 ? 3.928 8.230 -19.497 1.00 66.88 360 ALA A O 1
ATOM 2680 N N . THR A 1 361 ? 5.976 9.175 -19.533 1.00 78.94 361 THR A N 1
ATOM 2681 C CA . THR A 1 361 ? 5.583 10.466 -18.968 1.00 78.94 361 THR A CA 1
ATOM 2682 C C . THR A 1 361 ? 4.996 11.311 -20.100 1.00 78.94 361 THR A C 1
ATOM 2684 O O . THR A 1 361 ? 5.726 11.646 -21.037 1.00 78.94 361 THR A O 1
ATOM 2687 N N . PRO A 1 362 ? 3.689 11.628 -20.085 1.00 85.25 362 PRO A N 1
ATOM 2688 C CA . PRO A 1 362 ? 3.100 12.496 -21.093 1.00 85.25 362 PRO A CA 1
ATOM 2689 C C . PRO A 1 362 ? 3.579 13.932 -20.861 1.00 85.25 362 PRO A C 1
ATOM 2691 O O . PRO A 1 362 ? 3.167 14.598 -19.910 1.00 85.25 362 PRO A O 1
ATOM 2694 N N . ILE A 1 363 ? 4.453 14.399 -21.749 1.00 91.69 363 ILE A N 1
ATOM 2695 C CA . ILE A 1 363 ? 4.934 15.779 -21.790 1.00 91.69 363 ILE A CA 1
ATOM 2696 C C . ILE A 1 363 ? 4.211 16.494 -22.924 1.00 91.69 363 ILE A C 1
ATOM 2698 O O . ILE A 1 363 ? 4.191 16.014 -24.060 1.00 91.69 363 ILE A O 1
ATOM 2702 N N . ALA A 1 364 ? 3.615 17.643 -22.623 1.00 92.81 364 ALA A N 1
ATOM 2703 C CA . ALA A 1 364 ? 2.922 18.448 -23.611 1.00 92.81 364 ALA A CA 1
ATOM 2704 C C . ALA A 1 364 ? 3.714 19.704 -23.982 1.00 92.81 364 ALA A C 1
ATOM 2706 O O . ALA A 1 364 ? 4.254 20.409 -23.130 1.00 92.81 364 ALA A O 1
ATOM 2707 N N . PHE A 1 365 ? 3.708 20.019 -25.275 1.00 93.19 365 PHE A N 1
ATOM 2708 C CA . PHE A 1 365 ? 4.342 21.208 -25.831 1.00 93.19 365 PHE A CA 1
ATOM 2709 C C . PHE A 1 365 ? 3.284 22.091 -26.487 1.00 93.19 365 PHE A C 1
ATOM 2711 O O . PHE A 1 365 ? 2.462 21.619 -27.273 1.00 93.19 365 PHE A O 1
ATOM 2718 N N . SER A 1 366 ? 3.299 23.384 -26.184 1.00 90.25 366 SER A N 1
ATOM 2719 C CA . SER A 1 366 ? 2.379 24.364 -26.771 1.00 90.25 366 SER A CA 1
ATOM 2720 C C . SER A 1 366 ? 3.111 25.677 -27.010 1.00 90.25 366 SER A C 1
ATOM 2722 O O . SER A 1 366 ? 4.106 25.956 -26.359 1.00 90.25 366 SER A O 1
ATOM 2724 N N . ARG A 1 367 ? 2.608 26.512 -27.921 1.00 87.94 367 ARG A N 1
ATOM 2725 C CA . ARG A 1 367 ? 3.035 27.922 -28.060 1.00 87.94 367 ARG A CA 1
ATOM 2726 C C . ARG A 1 367 ? 2.173 28.889 -27.238 1.00 87.94 367 ARG A C 1
ATOM 2728 O O . ARG A 1 367 ? 2.358 30.097 -27.282 1.00 87.94 367 ARG A O 1
ATOM 2735 N N . SER A 1 368 ? 1.159 28.365 -26.553 1.00 87.12 368 SER A N 1
ATOM 2736 C CA . SER A 1 368 ? 0.157 29.146 -25.835 1.00 87.12 368 SER A CA 1
ATOM 2737 C C . SER A 1 368 ? 0.110 28.699 -24.381 1.00 87.12 368 SER A C 1
ATOM 2739 O O . SER A 1 368 ? -0.291 27.567 -24.095 1.00 87.12 368 SER A O 1
ATOM 2741 N N . ALA A 1 369 ? 0.514 29.598 -23.479 1.00 88.75 369 ALA A N 1
ATOM 2742 C CA . ALA A 1 369 ? 0.524 29.355 -22.038 1.00 88.75 369 ALA A CA 1
ATOM 2743 C C . ALA A 1 369 ? -0.891 29.169 -21.463 1.00 88.75 369 ALA A C 1
ATOM 2745 O O . ALA A 1 369 ? -1.078 28.408 -20.520 1.00 88.75 369 ALA A O 1
ATOM 2746 N N . SER A 1 370 ? -1.913 29.783 -22.072 1.00 88.88 370 SER A N 1
ATOM 2747 C CA . SER A 1 370 ? -3.301 29.685 -21.596 1.00 88.88 370 SER A CA 1
ATOM 2748 C C . SER A 1 370 ? -3.886 28.271 -21.672 1.00 88.88 370 SER A C 1
ATOM 2750 O O . SER A 1 370 ? -4.912 28.004 -21.052 1.00 88.88 370 SER A O 1
ATOM 2752 N N . LYS A 1 371 ? -3.236 27.352 -22.398 1.00 83.62 371 LYS A N 1
ATOM 2753 C CA . LYS A 1 371 ? -3.654 25.949 -22.497 1.00 83.62 371 LYS A CA 1
ATOM 2754 C C . LYS A 1 371 ? -3.114 25.059 -21.378 1.00 83.62 371 LYS A C 1
ATOM 2756 O O . LYS A 1 371 ? -3.529 23.907 -21.304 1.00 83.62 371 LYS A O 1
ATOM 2761 N N . GLU A 1 372 ? -2.206 25.541 -20.526 1.00 87.44 372 GLU A N 1
ATOM 2762 C CA . GLU A 1 372 ? -1.525 24.694 -19.537 1.00 87.44 372 GLU A CA 1
ATOM 2763 C C . GLU A 1 372 ? -2.506 23.962 -18.614 1.00 87.44 372 GLU A C 1
ATOM 2765 O O . GLU A 1 372 ? -2.445 22.740 -18.496 1.00 87.44 372 GLU A O 1
ATOM 2770 N N . GLN A 1 373 ? -3.436 24.690 -17.993 1.00 82.12 373 GLN A N 1
ATOM 2771 C CA . GLN A 1 373 ? -4.375 24.106 -17.033 1.00 82.12 373 GLN A CA 1
ATOM 2772 C C . GLN A 1 373 ? -5.250 23.022 -17.677 1.00 82.12 373 GLN A C 1
ATOM 2774 O O . GLN A 1 373 ? -5.463 21.960 -17.094 1.00 82.12 373 GLN A O 1
ATOM 2779 N N . GLU A 1 374 ? -5.726 23.272 -18.897 1.00 83.44 374 GLU A N 1
ATOM 2780 C CA . GLU A 1 374 ? -6.512 22.312 -19.671 1.00 83.44 374 GLU A CA 1
ATOM 2781 C C . GLU A 1 374 ? -5.688 21.072 -20.032 1.00 83.44 374 GLU A C 1
ATOM 2783 O O . GLU A 1 374 ? -6.131 19.950 -19.811 1.00 83.44 374 GLU A O 1
ATOM 2788 N N . ILE A 1 375 ? -4.468 21.264 -20.532 1.00 85.62 375 ILE A N 1
ATOM 2789 C CA . ILE A 1 375 ? -3.565 20.183 -20.938 1.00 85.62 375 ILE A CA 1
ATOM 2790 C C . ILE A 1 375 ? -3.157 19.308 -19.747 1.00 85.62 375 ILE A C 1
ATOM 2792 O O . ILE A 1 375 ? -3.124 18.082 -19.863 1.00 85.62 375 ILE A O 1
ATOM 2796 N N . ARG A 1 376 ? -2.910 19.909 -18.580 1.00 82.44 376 ARG A N 1
ATOM 2797 C CA . ARG A 1 376 ? -2.696 19.162 -17.333 1.00 82.44 376 ARG A CA 1
ATOM 2798 C C . ARG A 1 376 ? -3.947 18.387 -16.925 1.00 82.44 376 ARG A C 1
ATOM 2800 O O . ARG A 1 376 ? -3.839 17.232 -16.525 1.00 82.44 376 ARG A O 1
ATOM 2807 N N . GLY A 1 377 ? -5.133 18.971 -17.108 1.00 80.31 377 GLY A N 1
ATOM 2808 C CA . GLY A 1 377 ? -6.416 18.286 -16.921 1.00 80.31 377 GLY A CA 1
ATOM 2809 C C . GLY A 1 377 ? -6.627 17.084 -17.854 1.00 80.31 377 GLY A C 1
ATOM 2810 O O . GLY A 1 377 ? -7.315 16.139 -17.478 1.00 80.31 377 GLY A O 1
ATOM 2811 N N . LEU A 1 378 ? -5.996 17.083 -19.034 1.00 81.06 378 LEU A N 1
ATOM 2812 C CA . LEU A 1 378 ? -5.978 15.956 -19.978 1.00 81.06 378 LEU A CA 1
ATOM 2813 C C . LEU A 1 378 ? -4.941 14.872 -19.631 1.00 81.06 378 LEU A C 1
ATOM 2815 O O . LEU A 1 378 ? -4.870 13.857 -20.322 1.00 81.06 378 LEU A O 1
ATOM 2819 N N . GLY A 1 379 ? -4.155 15.065 -18.568 1.00 79.19 379 GLY A N 1
ATOM 2820 C CA . GLY A 1 379 ? -3.216 14.073 -18.050 1.00 79.19 379 GLY A CA 1
ATOM 2821 C C . GLY A 1 379 ? -1.748 14.312 -18.399 1.00 79.19 379 GLY A C 1
ATOM 2822 O O . GLY A 1 379 ? -0.946 13.416 -18.156 1.00 79.19 379 GLY A O 1
ATOM 2823 N N . ALA A 1 380 ? -1.372 15.477 -18.942 1.00 84.00 380 ALA A N 1
ATOM 2824 C CA . ALA A 1 380 ? 0.040 15.831 -19.101 1.00 84.00 380 ALA A CA 1
ATOM 2825 C C . ALA A 1 380 ? 0.705 16.055 -17.730 1.00 84.00 380 ALA A C 1
ATOM 2827 O O . ALA A 1 380 ? 0.249 16.880 -16.933 1.00 84.00 380 ALA A O 1
ATOM 2828 N N . GLU A 1 381 ? 1.795 15.337 -17.465 1.00 83.88 381 GLU A N 1
ATOM 2829 C CA . GLU A 1 381 ? 2.572 15.463 -16.225 1.00 83.88 381 GLU A CA 1
ATOM 2830 C C . GLU A 1 381 ? 3.481 16.704 -16.284 1.00 83.88 381 GLU A C 1
ATOM 2832 O O . GLU A 1 381 ? 3.627 17.437 -15.301 1.00 83.88 381 GLU A O 1
ATOM 2837 N N . GLU A 1 382 ? 4.000 17.018 -17.473 1.00 87.81 382 GLU A N 1
ATOM 2838 C CA . GLU A 1 382 ? 4.820 18.201 -17.738 1.00 87.81 382 GLU A CA 1
ATOM 2839 C C . GLU A 1 382 ? 4.259 19.021 -18.904 1.00 87.81 382 GLU A C 1
ATOM 2841 O O . GLU A 1 382 ? 3.636 18.495 -19.831 1.00 87.81 382 GLU A O 1
ATOM 2846 N N . PHE A 1 383 ? 4.491 20.333 -18.853 1.00 93.44 383 PHE A N 1
ATOM 2847 C CA . PHE A 1 383 ? 4.061 21.282 -19.870 1.00 93.44 383 PHE A CA 1
ATOM 2848 C C . PHE A 1 383 ? 5.180 22.281 -20.154 1.00 93.44 383 PHE A C 1
ATOM 2850 O O . PHE A 1 383 ? 5.699 22.908 -19.232 1.00 93.44 383 PHE A O 1
ATOM 2857 N N . TYR A 1 384 ? 5.504 22.464 -21.432 1.00 94.25 384 TYR A N 1
ATOM 2858 C CA . TYR A 1 384 ? 6.475 23.455 -21.883 1.00 94.25 384 TYR A CA 1
ATOM 2859 C C . TYR A 1 384 ? 5.844 24.404 -22.900 1.00 94.25 384 TYR A C 1
ATOM 2861 O O . TYR A 1 384 ? 5.320 23.992 -23.942 1.00 94.25 384 TYR A O 1
ATOM 2869 N N . ASN A 1 385 ? 5.943 25.701 -22.607 1.00 93.31 385 ASN A N 1
ATOM 2870 C CA . ASN A 1 385 ? 5.583 26.754 -23.546 1.00 93.31 385 ASN A CA 1
ATOM 2871 C C . ASN A 1 385 ? 6.771 27.032 -24.475 1.00 93.31 385 ASN A C 1
ATOM 2873 O O . ASN A 1 385 ? 7.714 27.703 -24.083 1.00 93.31 385 ASN A O 1
ATOM 2877 N N . LEU A 1 386 ? 6.726 26.553 -25.713 1.00 91.88 386 LEU A N 1
ATOM 2878 C CA . LEU A 1 386 ? 7.816 26.707 -26.680 1.00 91.88 386 LEU A CA 1
ATOM 2879 C C . LEU A 1 386 ? 7.985 28.140 -27.208 1.00 91.88 386 LEU A C 1
ATOM 2881 O O . LEU A 1 386 ? 8.955 28.413 -27.908 1.00 91.88 386 LEU A O 1
ATOM 2885 N N . SER A 1 387 ? 7.054 29.047 -26.902 1.00 90.06 387 SER A N 1
ATOM 2886 C CA . SER A 1 387 ? 7.223 30.481 -27.165 1.00 90.06 387 SER A CA 1
ATOM 2887 C C . SER A 1 387 ? 8.010 31.201 -26.067 1.00 90.06 387 SER A C 1
ATOM 2889 O O . SER A 1 387 ? 8.423 32.337 -26.277 1.00 90.06 387 SER A O 1
ATOM 2891 N N . ASP A 1 388 ? 8.220 30.554 -24.920 1.00 92.19 388 ASP A N 1
ATOM 2892 C CA . ASP A 1 388 ? 9.079 31.039 -23.846 1.00 92.19 388 ASP A CA 1
ATOM 2893 C C . ASP A 1 388 ? 10.491 30.433 -24.017 1.00 92.19 388 ASP A C 1
ATOM 2895 O O . ASP A 1 388 ? 10.628 29.204 -23.996 1.00 92.19 388 ASP A O 1
ATOM 2899 N N . PRO A 1 389 ? 11.544 31.255 -24.201 1.00 90.50 389 PRO A N 1
ATOM 2900 C CA . PRO A 1 389 ? 12.911 30.772 -24.398 1.00 90.50 389 PRO A CA 1
ATOM 2901 C C . PRO A 1 389 ? 13.451 29.905 -23.254 1.00 90.50 389 PRO A C 1
ATOM 2903 O O . PRO A 1 389 ? 14.195 28.958 -23.511 1.00 90.50 389 PRO A O 1
ATOM 2906 N N . GLU A 1 390 ? 13.079 30.186 -22.002 1.00 90.88 390 GLU A N 1
ATOM 2907 C CA . GLU A 1 390 ? 13.549 29.411 -20.851 1.00 90.88 390 GLU A CA 1
ATOM 2908 C C . GLU A 1 390 ? 12.906 28.020 -20.846 1.00 90.88 390 GLU A C 1
ATOM 2910 O O . GLU A 1 390 ? 13.579 27.002 -20.657 1.00 90.88 390 GLU A O 1
ATOM 2915 N N . HIS A 1 391 ? 11.602 27.959 -21.123 1.00 91.81 391 HIS A N 1
ATOM 2916 C CA . HIS A 1 391 ? 10.880 26.695 -21.259 1.00 91.81 391 HIS A CA 1
ATOM 2917 C C . HIS A 1 391 ? 11.363 25.894 -22.469 1.00 91.81 391 HIS A C 1
ATOM 2919 O O . HIS A 1 391 ? 11.572 24.687 -22.351 1.00 91.81 391 HIS A O 1
ATOM 2925 N N . ALA A 1 392 ? 11.586 26.547 -23.612 1.00 89.69 392 ALA A N 1
ATOM 2926 C CA . ALA A 1 392 ? 12.114 25.904 -24.811 1.00 89.69 392 ALA A CA 1
ATOM 2927 C C . ALA A 1 392 ? 13.501 25.293 -24.560 1.00 89.69 392 ALA A C 1
ATOM 2929 O O . ALA A 1 392 ? 13.755 24.167 -24.984 1.00 89.69 392 ALA A O 1
ATOM 2930 N N . GLN A 1 393 ? 14.368 25.990 -23.817 1.00 90.88 393 GLN A N 1
ATOM 2931 C CA . GLN A 1 393 ? 15.687 25.477 -23.456 1.00 90.88 393 GLN A CA 1
ATOM 2932 C C . GLN A 1 393 ? 15.602 24.276 -22.504 1.00 90.88 393 GLN A C 1
ATOM 2934 O O . GLN A 1 393 ? 16.292 23.280 -22.719 1.00 90.88 393 GLN A O 1
ATOM 2939 N N . LYS A 1 394 ? 14.735 24.328 -21.483 1.00 90.88 394 LYS A N 1
ATOM 2940 C CA . LYS A 1 394 ? 14.505 23.198 -20.560 1.00 90.88 394 LYS A CA 1
ATOM 2941 C C . LYS A 1 394 ? 13.916 21.969 -21.259 1.00 90.88 394 LYS A C 1
ATOM 2943 O O . LYS A 1 394 ? 14.142 20.850 -20.814 1.00 90.88 394 LYS A O 1
ATOM 2948 N N . ALA A 1 395 ? 13.177 22.176 -22.344 1.00 92.19 395 ALA A N 1
ATOM 2949 C CA . ALA A 1 395 ? 12.514 21.119 -23.095 1.00 92.19 395 ALA A CA 1
ATOM 2950 C C . ALA A 1 395 ? 13.450 20.332 -24.037 1.00 92.19 395 ALA A C 1
ATOM 2952 O O . ALA A 1 395 ? 13.053 19.286 -24.562 1.00 92.19 395 ALA A O 1
ATOM 2953 N N . VAL A 1 396 ? 14.678 20.799 -24.280 1.00 93.38 396 VAL A N 1
ATOM 2954 C CA . VAL A 1 396 ? 15.642 20.123 -25.165 1.00 93.38 396 VAL A CA 1
ATOM 2955 C C . VAL A 1 396 ? 15.990 18.736 -24.614 1.00 93.38 396 VAL A C 1
ATOM 2957 O O . VAL A 1 396 ? 16.417 18.598 -23.473 1.00 93.38 396 VAL A O 1
ATOM 2960 N N . GLY A 1 397 ? 15.835 17.690 -25.433 1.00 91.12 397 GLY A N 1
ATOM 2961 C CA . GLY A 1 397 ? 16.107 16.305 -25.020 1.00 91.12 397 GLY A CA 1
ATOM 2962 C C . GLY A 1 397 ? 15.157 15.755 -23.944 1.00 91.12 397 GLY A C 1
ATOM 2963 O O . GLY A 1 397 ? 15.500 14.792 -23.251 1.00 91.12 397 GLY A O 1
ATOM 2964 N N . SER A 1 398 ? 13.974 16.347 -23.784 1.00 90.56 398 SER A N 1
ATOM 2965 C CA . SER A 1 398 ? 12.984 15.921 -22.788 1.00 90.56 398 SER A CA 1
ATOM 2966 C C . SER A 1 398 ? 12.238 14.640 -23.177 1.00 90.56 398 SER A C 1
ATOM 2968 O O . SER A 1 398 ? 11.809 13.910 -22.286 1.00 90.56 398 SER A O 1
ATOM 2970 N N . VAL A 1 399 ? 12.127 14.308 -24.472 1.00 92.62 399 VAL A N 1
ATOM 2971 C CA . VAL A 1 399 ? 11.290 13.187 -24.942 1.00 92.62 399 VAL A CA 1
ATOM 2972 C C . VAL A 1 399 ? 12.039 12.132 -25.759 1.00 92.62 399 VAL A C 1
ATOM 2974 O O . VAL A 1 399 ? 12.980 12.418 -26.500 1.00 92.62 399 VAL A O 1
ATOM 2977 N N . ASN A 1 400 ? 11.585 10.881 -25.640 1.00 90.25 400 ASN A N 1
ATOM 2978 C CA . ASN A 1 400 ? 12.017 9.752 -26.473 1.00 90.25 400 ASN A CA 1
ATOM 2979 C C . ASN A 1 400 ? 11.156 9.597 -27.740 1.00 90.25 400 ASN A C 1
ATOM 2981 O O . ASN A 1 400 ? 11.665 9.200 -28.786 1.00 90.25 400 ASN A O 1
ATOM 2985 N N . VAL A 1 401 ? 9.862 9.917 -27.647 1.00 93.62 401 VAL A N 1
ATOM 2986 C CA . VAL A 1 401 ? 8.898 9.881 -28.753 1.00 93.62 401 VAL A CA 1
ATOM 2987 C C . VAL A 1 401 ? 8.133 11.200 -28.768 1.00 93.62 401 VAL A C 1
ATOM 2989 O O . VAL A 1 401 ? 7.621 11.621 -27.733 1.00 93.62 401 VAL A O 1
ATOM 2992 N N . LEU A 1 402 ? 8.050 11.844 -29.931 1.00 94.62 402 LEU A N 1
ATOM 2993 C CA . LEU A 1 402 ? 7.313 13.084 -30.142 1.00 94.62 402 LEU A CA 1
ATOM 2994 C C . LEU A 1 402 ? 6.167 12.846 -31.128 1.00 94.62 402 LEU A C 1
ATOM 2996 O O . LEU A 1 402 ? 6.405 12.551 -32.297 1.00 94.62 402 LEU A O 1
ATOM 3000 N N . LEU A 1 403 ? 4.927 13.004 -30.662 1.00 93.31 403 LEU A N 1
ATOM 3001 C CA . LEU A 1 403 ? 3.734 12.940 -31.508 1.00 93.31 403 LEU A CA 1
ATOM 3002 C C . LEU A 1 403 ? 3.370 14.349 -31.986 1.00 93.31 403 LEU A C 1
ATOM 3004 O O . LEU A 1 403 ? 3.073 15.220 -31.168 1.00 93.31 403 LEU A O 1
ATOM 3008 N N . ILE A 1 404 ? 3.363 14.576 -33.299 1.00 90.56 404 ILE A N 1
ATOM 3009 C CA . ILE A 1 404 ? 2.976 15.865 -33.884 1.00 90.56 404 ILE A CA 1
ATOM 3010 C C . ILE A 1 404 ? 1.573 15.734 -34.475 1.00 90.56 404 ILE A C 1
ATOM 3012 O O . ILE A 1 404 ? 1.374 15.153 -35.542 1.00 90.56 404 ILE A O 1
ATOM 3016 N N . THR A 1 405 ? 0.595 16.282 -33.755 1.00 84.69 405 THR A N 1
ATOM 3017 C CA . THR A 1 405 ? -0.826 16.308 -34.146 1.00 84.69 405 THR A CA 1
ATOM 3018 C C . THR A 1 405 ? -1.272 17.660 -34.698 1.00 84.69 405 THR A C 1
ATOM 3020 O O . THR A 1 405 ? -2.379 17.775 -35.217 1.00 84.69 405 THR A O 1
ATOM 3023 N N . ALA A 1 406 ? -0.441 18.693 -34.558 1.00 75.19 406 ALA A N 1
ATOM 3024 C CA . ALA A 1 406 ? -0.774 20.041 -34.985 1.00 75.19 406 ALA A CA 1
ATOM 3025 C C . ALA A 1 406 ? -0.715 20.171 -36.513 1.00 75.19 406 ALA A C 1
ATOM 3027 O O . ALA A 1 406 ? 0.266 19.782 -37.145 1.00 75.19 406 ALA A O 1
ATOM 3028 N N . ASP A 1 407 ? -1.764 20.773 -37.062 1.00 73.94 407 ASP A N 1
ATOM 3029 C CA . ASP A 1 407 ? -1.892 21.161 -38.461 1.00 73.94 407 ASP A CA 1
ATOM 3030 C C . ASP A 1 407 ? -1.947 22.693 -38.509 1.00 73.94 407 ASP A C 1
ATOM 3032 O O . ASP A 1 407 ? -2.959 23.318 -38.185 1.00 73.94 407 ASP A O 1
ATOM 3036 N N . ALA A 1 408 ? -0.795 23.304 -38.767 1.00 73.94 408 ALA A N 1
ATOM 3037 C CA . ALA A 1 408 ? -0.642 24.745 -38.891 1.00 73.94 408 ALA A CA 1
ATOM 3038 C C . ALA A 1 408 ? 0.424 25.052 -39.944 1.00 73.94 408 ALA A C 1
ATOM 3040 O O . ALA A 1 408 ? 1.331 24.252 -40.177 1.00 73.94 408 ALA A O 1
ATOM 3041 N N . THR A 1 409 ? 0.341 26.234 -40.545 1.00 79.06 409 THR A N 1
ATOM 3042 C CA . THR A 1 409 ? 1.372 26.727 -41.462 1.00 79.06 409 THR A CA 1
ATOM 3043 C C . THR A 1 409 ? 2.641 27.121 -40.706 1.00 79.06 409 THR A C 1
ATOM 3045 O O . THR A 1 409 ? 2.558 27.603 -39.570 1.00 79.06 409 THR A O 1
ATOM 3048 N N . ASN A 1 410 ? 3.806 26.996 -41.346 1.00 81.19 410 ASN A N 1
ATOM 3049 C CA . ASN A 1 410 ? 5.116 27.385 -40.792 1.00 81.19 410 ASN A CA 1
ATOM 3050 C C . ASN A 1 410 ? 5.472 26.715 -39.449 1.00 81.19 410 ASN A C 1
ATOM 3052 O O . ASN A 1 410 ? 5.895 27.363 -38.486 1.00 81.19 410 ASN A O 1
ATOM 3056 N N . MET A 1 411 ? 5.294 25.399 -39.369 1.00 85.06 411 MET A N 1
ATOM 3057 C CA . MET A 1 411 ? 5.632 24.624 -38.174 1.00 85.06 411 MET A CA 1
ATOM 3058 C C . MET A 1 411 ? 7.156 24.595 -37.918 1.00 85.06 411 MET A C 1
ATOM 3060 O O . MET A 1 411 ? 7.928 24.290 -38.829 1.00 85.06 411 MET A O 1
ATOM 3064 N N . PRO A 1 412 ? 7.628 24.874 -36.684 1.00 88.88 412 PRO A N 1
ATOM 3065 C CA . PRO A 1 412 ? 9.052 24.969 -36.361 1.00 88.88 412 PRO A CA 1
ATOM 3066 C C . PRO A 1 412 ? 9.690 23.586 -36.127 1.00 88.88 412 PRO A C 1
ATOM 3068 O O . PRO A 1 412 ? 10.139 23.265 -35.026 1.00 88.88 412 PRO A O 1
ATOM 3071 N N . TYR A 1 413 ? 9.760 22.752 -37.168 1.00 90.62 413 TYR A N 1
ATOM 3072 C CA . TYR A 1 413 ? 10.261 21.374 -37.059 1.00 90.62 413 TYR A CA 1
ATOM 3073 C C . TYR A 1 413 ? 11.692 21.279 -36.520 1.00 90.62 413 TYR A C 1
ATOM 3075 O O . TYR A 1 413 ? 11.978 20.378 -35.738 1.00 90.62 413 TYR A O 1
ATOM 3083 N N . ASN A 1 414 ? 12.575 22.230 -36.844 1.00 91.19 414 ASN A N 1
ATOM 3084 C CA . ASN A 1 414 ? 13.923 22.267 -36.265 1.00 91.19 414 ASN A CA 1
ATOM 3085 C C . ASN A 1 414 ? 13.893 22.355 -34.733 1.00 91.19 414 ASN A C 1
ATOM 3087 O O . ASN A 1 414 ? 14.636 21.637 -34.072 1.00 91.19 414 ASN A O 1
ATOM 3091 N N . THR A 1 415 ? 13.002 23.174 -34.166 1.00 90.94 415 THR A N 1
ATOM 3092 C CA . THR A 1 415 ? 12.791 23.258 -32.714 1.00 90.94 415 THR A CA 1
ATOM 3093 C C . THR A 1 415 ? 12.207 21.958 -32.173 1.00 90.94 415 THR A C 1
ATOM 3095 O O . THR A 1 415 ? 12.649 21.472 -31.144 1.00 90.94 415 THR A O 1
ATOM 3098 N N . TYR A 1 416 ? 11.257 21.336 -32.871 1.00 92.50 416 TYR A N 1
ATOM 3099 C CA . TYR A 1 416 ? 10.682 20.057 -32.436 1.00 92.50 416 TYR A CA 1
ATOM 3100 C C . TYR A 1 416 ? 11.710 18.924 -32.388 1.00 92.50 416 TYR A C 1
ATOM 3102 O O . TYR A 1 416 ? 11.702 18.122 -31.456 1.00 92.50 416 TYR A O 1
ATOM 3110 N N . LEU A 1 417 ? 12.650 18.897 -33.333 1.00 93.88 417 LEU A N 1
ATOM 3111 C CA . LEU A 1 417 ? 13.744 17.929 -33.334 1.00 93.88 417 LEU A CA 1
ATOM 3112 C C . LEU A 1 417 ? 14.729 18.142 -32.171 1.00 93.88 417 LEU A C 1
ATOM 3114 O O . LEU A 1 417 ? 15.379 17.186 -31.743 1.00 93.88 417 LEU A O 1
ATOM 3118 N N . THR A 1 418 ? 14.842 19.350 -31.600 1.00 93.69 418 THR A N 1
ATOM 3119 C CA . THR A 1 418 ? 15.699 19.549 -30.416 1.00 93.69 418 THR A CA 1
ATOM 3120 C C . THR A 1 418 ? 15.104 18.926 -29.154 1.00 93.69 418 THR A C 1
ATOM 3122 O O . THR A 1 418 ? 15.873 18.494 -28.293 1.00 93.69 418 THR A O 1
ATOM 3125 N N . LEU A 1 419 ? 13.775 18.795 -29.075 1.00 95.50 419 LEU A N 1
ATOM 3126 C CA . LEU A 1 419 ? 13.060 18.188 -27.943 1.00 95.50 419 LEU A CA 1
ATOM 3127 C C . LEU A 1 419 ? 13.403 16.705 -27.759 1.00 95.50 419 LEU A C 1
ATOM 3129 O O . LEU A 1 419 ? 13.312 16.174 -26.654 1.00 95.50 419 LEU A O 1
ATOM 3133 N N . LEU A 1 420 ? 13.823 16.038 -28.835 1.00 95.00 420 LEU A N 1
ATOM 3134 C CA . LEU A 1 420 ? 14.155 14.621 -28.825 1.00 95.00 420 LEU A CA 1
ATOM 3135 C C . LEU A 1 420 ? 15.553 14.343 -28.267 1.00 95.00 420 LEU A C 1
ATOM 3137 O O . LEU A 1 420 ? 16.533 15.055 -28.539 1.00 95.00 420 LEU A O 1
ATOM 3141 N N . ARG A 1 421 ? 15.635 13.245 -27.513 1.00 91.12 421 ARG A N 1
ATOM 3142 C CA . ARG A 1 421 ? 16.888 12.581 -27.130 1.00 91.12 421 ARG A CA 1
ATOM 3143 C C . ARG A 1 421 ? 17.545 11.914 -28.341 1.00 91.12 421 ARG A C 1
ATOM 3145 O O . ARG A 1 421 ? 16.898 11.675 -29.361 1.00 91.12 421 ARG A O 1
ATOM 3152 N N . THR A 1 422 ? 18.828 11.586 -28.214 1.00 86.94 422 THR A N 1
ATOM 3153 C CA . THR A 1 422 ? 19.544 10.748 -29.187 1.00 86.94 422 THR A CA 1
ATOM 3154 C C . THR A 1 422 ? 18.798 9.424 -29.391 1.00 86.94 422 THR A C 1
ATOM 3156 O O . THR A 1 422 ? 18.384 8.800 -28.414 1.00 86.94 422 THR A O 1
ATOM 3159 N N . GLY A 1 423 ? 18.583 9.017 -30.644 1.00 85.25 423 GLY A N 1
ATOM 3160 C CA . GLY A 1 423 ? 17.784 7.843 -31.017 1.00 85.25 423 GLY A CA 1
ATOM 3161 C C . GLY A 1 423 ? 16.265 8.045 -30.936 1.00 85.25 423 GLY A C 1
ATOM 3162 O O . GLY A 1 423 ? 15.508 7.086 -31.080 1.00 85.25 423 GLY A O 1
ATOM 3163 N N . GLY A 1 424 ? 15.799 9.266 -30.655 1.00 91.25 424 GLY A N 1
ATOM 3164 C CA . GLY A 1 424 ? 14.380 9.571 -30.492 1.00 91.25 424 GLY A CA 1
ATOM 3165 C C . GLY A 1 424 ? 13.573 9.444 -31.788 1.00 91.25 424 GLY A C 1
ATOM 3166 O O . GLY A 1 424 ? 14.124 9.451 -32.886 1.00 91.25 424 GLY A O 1
ATOM 3167 N N . THR A 1 425 ? 12.249 9.341 -31.663 1.00 95.88 425 THR A N 1
ATOM 3168 C CA . THR A 1 425 ? 11.337 9.186 -32.809 1.00 95.88 425 THR A CA 1
ATOM 3169 C C . THR A 1 425 ? 10.311 10.316 -32.882 1.00 95.88 425 THR A C 1
ATOM 3171 O O . THR A 1 425 ? 9.605 10.572 -31.911 1.00 95.88 425 THR A O 1
ATOM 3174 N N . VAL A 1 426 ? 10.180 10.960 -34.043 1.00 94.88 426 VAL A N 1
ATOM 3175 C CA . VAL A 1 426 ? 9.017 11.789 -34.396 1.00 94.88 426 VAL A CA 1
ATOM 3176 C C . VAL A 1 426 ? 7.976 10.916 -35.085 1.00 94.88 426 VAL A C 1
ATOM 3178 O O . VAL A 1 426 ? 8.308 10.204 -36.032 1.00 94.88 426 VAL A O 1
ATOM 3181 N N . VAL A 1 427 ? 6.718 11.025 -34.664 1.00 93.44 427 VAL A N 1
ATOM 3182 C CA . VAL A 1 427 ? 5.563 10.453 -35.362 1.00 93.44 427 VAL A CA 1
ATOM 3183 C C . VAL A 1 427 ? 4.639 11.587 -35.798 1.00 93.44 427 VAL A C 1
ATOM 3185 O O . VAL A 1 427 ? 4.017 12.260 -34.972 1.00 93.44 427 VAL A O 1
ATOM 3188 N N . MET A 1 428 ? 4.546 11.801 -37.106 1.00 90.44 428 MET A N 1
ATOM 3189 C CA . MET A 1 428 ? 3.592 12.723 -37.717 1.00 90.44 428 MET A CA 1
ATOM 3190 C C . MET A 1 428 ? 2.209 12.074 -37.777 1.00 90.44 428 MET A C 1
ATOM 3192 O O . MET A 1 428 ? 2.043 11.024 -38.397 1.00 90.44 428 MET A O 1
ATOM 3196 N N . LEU A 1 429 ? 1.231 12.707 -37.130 1.00 87.88 429 LEU A N 1
ATOM 3197 C CA . LEU A 1 429 ? -0.174 12.280 -37.109 1.00 87.88 429 LEU A CA 1
ATOM 3198 C C . LEU A 1 429 ? -1.095 13.286 -37.820 1.00 87.88 429 LEU A C 1
ATOM 3200 O O . LEU A 1 429 ? -2.176 12.923 -38.275 1.00 87.88 429 LEU A O 1
ATOM 3204 N N . GLY A 1 430 ? -0.680 14.555 -37.893 1.00 79.69 430 GLY A N 1
ATOM 3205 C CA . GLY A 1 430 ? -1.343 15.589 -38.688 1.00 79.69 430 GLY A CA 1
ATOM 3206 C C . GLY A 1 430 ? -0.832 15.629 -40.130 1.00 79.69 430 GLY A C 1
ATOM 3207 O O . GLY A 1 430 ? 0.306 15.241 -40.403 1.00 79.69 430 GLY A O 1
ATOM 3208 N N . VAL A 1 431 ? -1.664 16.140 -41.039 1.00 80.75 431 VAL A N 1
ATOM 3209 C CA . VAL A 1 431 ? -1.310 16.371 -42.447 1.00 80.75 431 VAL A CA 1
ATOM 3210 C C . VAL A 1 431 ? -1.210 17.884 -42.665 1.00 80.75 431 VAL A C 1
ATOM 3212 O O . VAL A 1 431 ? -2.233 18.504 -42.941 1.00 80.75 431 VAL A O 1
ATOM 3215 N N . PRO A 1 432 ? -0.027 18.499 -42.477 1.00 79.75 432 PRO A N 1
ATOM 3216 C CA . PRO A 1 432 ? 0.136 19.933 -42.686 1.00 79.75 432 PRO A CA 1
ATOM 3217 C C . PRO A 1 432 ? -0.083 20.297 -44.158 1.00 79.75 432 PRO A C 1
ATOM 3219 O O . PRO A 1 432 ? 0.293 19.543 -45.053 1.00 79.75 432 PRO A O 1
ATOM 3222 N N . ASN A 1 433 ? -0.647 21.481 -44.405 1.00 78.38 433 ASN A N 1
ATOM 3223 C CA . ASN A 1 433 ? -0.800 22.011 -45.768 1.00 78.38 433 ASN A CA 1
ATOM 3224 C C . ASN A 1 433 ? 0.538 22.437 -46.408 1.00 78.38 433 ASN A C 1
ATOM 3226 O O . ASN A 1 433 ? 0.635 22.505 -47.632 1.00 78.38 433 ASN A O 1
ATOM 3230 N N . ASP A 1 434 ? 1.559 22.705 -45.589 1.00 85.38 434 ASP A N 1
ATOM 3231 C CA . ASP A 1 434 ? 2.900 23.090 -46.034 1.00 85.38 434 ASP A CA 1
ATOM 3232 C C . ASP A 1 434 ? 3.856 21.887 -46.056 1.00 85.38 434 ASP A C 1
ATOM 3234 O O . ASP A 1 434 ? 3.700 20.918 -45.308 1.00 85.38 434 ASP A O 1
ATOM 3238 N N . ASN A 1 435 ? 4.925 21.994 -46.851 1.00 86.88 435 ASN A N 1
ATOM 3239 C CA . ASN A 1 435 ? 6.016 21.022 -46.830 1.00 86.88 435 ASN A CA 1
ATOM 3240 C C . ASN A 1 435 ? 6.714 20.990 -45.461 1.00 86.88 435 ASN A C 1
ATOM 3242 O O . ASN A 1 435 ? 7.149 22.016 -44.929 1.00 86.88 435 ASN A O 1
ATOM 3246 N N . VAL A 1 436 ? 6.923 19.782 -44.936 1.00 87.56 436 VAL A N 1
ATOM 3247 C CA . VAL A 1 436 ? 7.745 19.564 -43.741 1.00 87.56 436 VAL A CA 1
ATOM 3248 C C . VAL A 1 436 ? 9.199 19.901 -44.070 1.00 87.56 436 VAL A C 1
ATOM 3250 O O . VAL A 1 436 ? 9.839 19.214 -44.861 1.00 87.56 436 VAL A O 1
ATOM 3253 N N . THR A 1 437 ? 9.726 20.958 -43.450 1.00 89.06 437 THR A N 1
ATOM 3254 C CA . THR A 1 437 ? 11.088 21.453 -43.701 1.00 89.06 437 THR A CA 1
ATOM 3255 C C . THR A 1 437 ? 11.894 21.486 -42.406 1.00 89.06 437 THR A C 1
ATOM 3257 O O . THR A 1 437 ? 11.488 22.112 -41.427 1.00 89.06 437 THR A O 1
ATOM 3260 N N . PHE A 1 438 ? 13.057 20.836 -42.395 1.00 91.50 438 PHE A N 1
ATOM 3261 C CA . PHE A 1 438 ? 14.025 20.868 -41.294 1.00 91.50 438 PHE A CA 1
ATOM 3262 C C . PHE A 1 438 ? 15.443 20.595 -41.817 1.00 91.50 438 PHE A C 1
ATOM 3264 O O . PHE A 1 438 ? 15.626 20.135 -42.943 1.00 91.50 438 PHE A O 1
ATOM 3271 N N . SER A 1 439 ? 16.459 20.879 -41.002 1.00 91.94 439 SER A N 1
ATOM 3272 C CA . SER A 1 439 ? 17.857 20.597 -41.334 1.00 91.94 439 SER A CA 1
ATOM 3273 C C . SER A 1 439 ? 18.140 19.090 -41.272 1.00 91.94 439 SER A C 1
ATOM 3275 O O . SER A 1 439 ? 17.946 18.489 -40.211 1.00 91.94 439 SER A O 1
ATOM 3277 N N . PRO A 1 440 ? 18.675 18.461 -42.339 1.00 92.00 440 PRO A N 1
ATOM 3278 C CA . PRO A 1 440 ? 19.076 17.052 -42.303 1.00 92.00 440 PRO A CA 1
ATOM 3279 C C . PRO A 1 440 ? 20.083 16.742 -41.188 1.00 92.00 440 PRO A C 1
ATOM 3281 O O . PRO A 1 440 ? 20.055 15.662 -40.598 1.00 92.00 440 PRO A O 1
ATOM 3284 N N . PHE A 1 441 ? 20.935 17.714 -40.842 1.00 91.81 441 PHE A N 1
ATOM 3285 C CA . PHE A 1 441 ? 21.906 17.576 -39.759 1.00 91.81 441 PHE A CA 1
ATOM 3286 C C . PHE A 1 441 ? 21.236 17.287 -38.408 1.00 91.81 441 PHE A C 1
ATOM 3288 O O . PHE A 1 441 ? 21.778 16.526 -37.612 1.00 91.81 441 PHE A O 1
ATOM 3295 N N . SER A 1 442 ? 20.037 17.823 -38.160 1.00 85.88 442 SER A N 1
ATOM 3296 C CA . SER A 1 442 ? 19.288 17.576 -36.922 1.00 85.88 442 SER A CA 1
ATOM 3297 C C . SER A 1 442 ? 18.883 16.110 -36.756 1.00 85.88 442 SER A C 1
ATOM 3299 O O . SER A 1 442 ? 18.823 15.634 -35.624 1.00 85.88 442 SER A O 1
ATOM 3301 N N . LEU A 1 443 ? 18.651 15.383 -37.858 1.00 90.44 443 LEU A N 1
ATOM 3302 C CA . LEU A 1 443 ? 18.419 13.938 -37.813 1.00 90.44 443 LEU A CA 1
ATOM 3303 C C . LEU A 1 443 ? 19.726 13.174 -37.613 1.00 90.44 443 LEU A C 1
ATOM 3305 O O . LEU A 1 443 ? 19.806 12.323 -36.732 1.00 90.44 443 LEU A O 1
ATOM 3309 N N . LEU A 1 444 ? 20.753 13.508 -38.402 1.00 91.94 444 LEU A N 1
ATOM 3310 C CA . LEU A 1 444 ? 22.032 12.794 -38.410 1.00 91.94 444 LEU A CA 1
ATOM 3311 C C . LEU A 1 444 ? 22.776 12.912 -37.076 1.00 91.94 444 LEU A C 1
ATOM 3313 O O . LEU A 1 444 ? 23.221 11.905 -36.535 1.00 91.94 444 LEU A O 1
ATOM 3317 N N . ALA A 1 445 ? 22.866 14.118 -36.512 1.00 89.94 445 ALA A N 1
ATOM 3318 C CA . ALA A 1 445 ? 23.639 14.382 -35.298 1.00 89.94 445 ALA A CA 1
ATOM 3319 C C . ALA A 1 445 ? 23.104 13.644 -34.059 1.00 89.94 445 ALA A C 1
ATOM 3321 O O . ALA A 1 445 ? 23.851 13.398 -33.115 1.00 89.94 445 ALA A O 1
ATOM 3322 N N . LYS A 1 446 ? 21.810 13.304 -34.051 1.00 85.50 446 LYS A N 1
ATOM 3323 C CA . LYS A 1 446 ? 21.135 12.633 -32.933 1.00 85.50 446 LYS A CA 1
ATOM 3324 C C . LYS A 1 446 ? 20.605 11.241 -33.286 1.00 85.50 446 LYS A C 1
ATOM 3326 O O . LYS A 1 446 ? 20.038 10.598 -32.411 1.00 85.50 446 LYS A O 1
ATOM 3331 N N . GLY A 1 447 ? 20.744 10.776 -34.526 1.00 89.56 447 GLY A N 1
ATOM 3332 C CA . GLY A 1 447 ? 20.133 9.525 -34.985 1.00 89.56 447 GLY A CA 1
ATOM 3333 C C . GLY A 1 447 ? 18.610 9.496 -34.799 1.00 89.56 447 GLY A C 1
ATOM 3334 O O . GLY A 1 447 ? 18.079 8.517 -34.286 1.00 89.56 447 GLY A O 1
ATOM 3335 N N . ILE A 1 448 ? 17.913 10.590 -35.125 1.00 93.56 448 ILE A N 1
ATOM 3336 C CA . ILE A 1 448 ? 16.453 10.682 -34.952 1.00 93.56 448 ILE A CA 1
ATOM 3337 C C . ILE A 1 448 ? 15.731 9.920 -36.067 1.00 93.56 448 ILE A C 1
ATOM 3339 O O . ILE A 1 448 ? 16.024 10.109 -37.247 1.00 93.56 448 ILE A O 1
ATOM 3343 N N . ASN A 1 449 ? 14.719 9.138 -35.690 1.00 93.38 449 ASN A N 1
ATOM 3344 C CA . ASN A 1 449 ? 13.766 8.536 -36.619 1.00 93.38 449 ASN A CA 1
ATOM 3345 C C . ASN A 1 449 ? 12.610 9.503 -36.892 1.00 93.38 449 ASN A C 1
ATOM 3347 O O . ASN A 1 449 ? 12.019 10.046 -35.959 1.00 93.38 449 ASN A O 1
ATOM 3351 N N . PHE A 1 450 ? 12.248 9.690 -38.158 1.00 93.12 450 PHE A N 1
ATOM 3352 C CA . PHE A 1 450 ? 11.103 10.510 -38.552 1.00 93.12 450 PHE A CA 1
ATOM 3353 C C . PHE A 1 450 ? 10.115 9.646 -39.334 1.00 93.12 450 PHE A C 1
ATOM 3355 O O . PHE A 1 450 ? 10.447 9.146 -40.406 1.00 93.12 450 PHE A O 1
ATOM 3362 N N . THR A 1 451 ? 8.916 9.444 -38.791 1.00 92.62 451 THR A N 1
ATOM 3363 C CA . THR A 1 451 ? 7.893 8.570 -39.381 1.00 92.62 451 THR A CA 1
ATOM 3364 C C . THR A 1 451 ? 6.511 9.222 -39.364 1.00 92.62 451 THR A C 1
ATOM 3366 O O . THR A 1 451 ? 6.293 10.230 -38.691 1.00 92.62 451 THR A O 1
ATOM 3369 N N . GLY A 1 452 ? 5.570 8.653 -40.115 1.00 89.31 452 GLY A N 1
ATOM 3370 C CA . GLY A 1 452 ? 4.171 9.069 -40.159 1.00 89.31 452 GLY A CA 1
ATOM 3371 C C . GLY A 1 452 ? 3.226 7.913 -39.841 1.00 89.31 452 GLY A C 1
ATOM 3372 O O . GLY A 1 452 ? 3.554 6.751 -40.071 1.00 89.31 452 GLY A O 1
ATOM 3373 N N . SER A 1 453 ? 2.044 8.233 -39.320 1.00 86.69 453 SER A N 1
ATOM 3374 C CA . SER A 1 453 ? 0.956 7.274 -39.124 1.00 86.69 453 SER A CA 1
ATOM 3375 C C . SER A 1 453 ? -0.386 7.947 -39.400 1.00 86.69 453 SER A C 1
ATOM 3377 O O . SER A 1 453 ? -0.642 9.042 -38.907 1.00 86.69 453 SER A O 1
ATOM 3379 N N . VAL A 1 454 ? -1.227 7.304 -40.216 1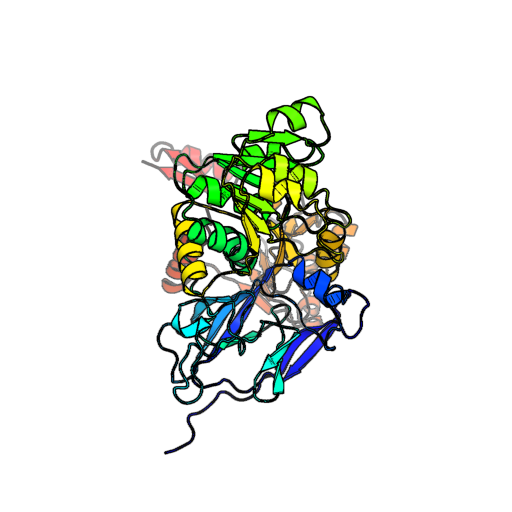.00 79.12 454 VAL A N 1
ATOM 3380 C CA . VAL A 1 454 ? -2.509 7.869 -40.680 1.00 79.12 454 VAL A CA 1
ATOM 3381 C C . VAL A 1 454 ? -3.693 7.111 -40.074 1.00 79.12 454 VAL A C 1
ATOM 3383 O O . VAL A 1 454 ? -4.562 7.720 -39.457 1.00 79.12 454 VAL A O 1
ATOM 3386 N N . ILE A 1 455 ? -3.737 5.783 -40.230 1.00 80.56 455 ILE A N 1
ATOM 3387 C CA . ILE A 1 455 ? -4.789 4.907 -39.686 1.00 80.56 455 ILE A CA 1
ATOM 3388 C C . ILE A 1 455 ? -4.127 3.616 -39.193 1.00 80.56 455 ILE A C 1
ATOM 3390 O O . ILE A 1 455 ? -3.264 3.070 -39.879 1.00 80.56 455 ILE A O 1
ATOM 3394 N N . GLY A 1 456 ? -4.521 3.141 -38.009 1.00 81.56 456 GLY A N 1
ATOM 3395 C CA . GLY A 1 456 ? -4.070 1.855 -37.469 1.00 81.56 456 GLY A CA 1
ATOM 3396 C C . GLY A 1 456 ? -4.740 0.658 -38.150 1.00 81.56 456 GLY A C 1
ATOM 3397 O O . GLY A 1 456 ? -5.791 0.786 -38.781 1.00 81.56 456 GLY A O 1
ATOM 3398 N N . SER A 1 457 ? -4.152 -0.528 -38.001 1.00 88.12 457 SER A N 1
ATOM 3399 C CA . SER A 1 457 ? -4.781 -1.782 -38.421 1.00 88.12 457 SER A CA 1
ATOM 3400 C C . SER A 1 457 ? -6.068 -2.061 -37.629 1.00 88.12 457 SER A C 1
ATOM 3402 O O . SER A 1 457 ? -6.329 -1.465 -36.584 1.00 88.12 457 SER A O 1
ATOM 3404 N N . ILE A 1 458 ? -6.880 -3.022 -38.086 1.00 90.62 458 ILE A N 1
ATOM 3405 C CA . ILE A 1 458 ? -8.069 -3.472 -37.334 1.00 90.62 458 ILE A CA 1
ATOM 3406 C C . ILE A 1 458 ? -7.684 -3.918 -35.917 1.00 90.62 458 ILE A C 1
ATOM 3408 O O . ILE A 1 458 ? -8.435 -3.675 -34.971 1.00 90.62 458 ILE A O 1
ATOM 3412 N N . GLN A 1 459 ? -6.527 -4.566 -35.772 1.00 87.12 459 GLN A N 1
ATOM 3413 C CA . GLN A 1 459 ? -6.036 -5.001 -34.473 1.00 87.12 459 GLN A CA 1
ATOM 3414 C C . GLN A 1 459 ? -5.657 -3.799 -33.600 1.00 87.12 459 GLN A C 1
ATOM 3416 O O . GLN A 1 459 ? -6.140 -3.710 -32.475 1.00 87.12 459 GLN A O 1
ATOM 3421 N N . ASP A 1 460 ? -4.941 -2.814 -34.151 1.00 85.94 460 ASP A N 1
ATOM 3422 C CA . ASP A 1 460 ? -4.599 -1.580 -33.427 1.00 85.94 460 ASP A CA 1
ATOM 3423 C C . ASP A 1 460 ? -5.848 -0.826 -32.956 1.00 85.94 460 ASP A C 1
ATOM 3425 O O . ASP A 1 460 ? -5.873 -0.280 -31.856 1.00 85.94 460 ASP A O 1
ATOM 3429 N N . ILE A 1 461 ? -6.915 -0.810 -33.763 1.00 87.94 461 ILE A N 1
ATOM 3430 C CA . ILE A 1 461 ? -8.190 -0.186 -33.389 1.00 87.94 461 ILE A CA 1
ATOM 3431 C C . ILE A 1 461 ? -8.842 -0.936 -32.222 1.00 87.94 461 ILE A C 1
ATOM 3433 O O . ILE A 1 461 ? -9.330 -0.298 -31.289 1.00 87.94 461 ILE A O 1
ATOM 3437 N N . LYS A 1 462 ? -8.849 -2.275 -32.241 1.00 86.31 462 LYS A N 1
ATOM 3438 C CA . LYS A 1 462 ? -9.385 -3.086 -31.134 1.00 86.31 462 LYS A CA 1
ATOM 3439 C C . LYS A 1 462 ? -8.594 -2.864 -29.848 1.00 86.31 462 LYS A C 1
ATOM 3441 O O . LYS A 1 462 ? -9.197 -2.655 -28.795 1.00 86.31 462 LYS A O 1
ATOM 3446 N N . ASP A 1 463 ? -7.271 -2.856 -29.947 1.00 83.25 463 ASP A N 1
ATOM 3447 C CA . ASP A 1 463 ? -6.385 -2.641 -28.805 1.00 83.25 463 ASP A CA 1
ATOM 3448 C C . ASP A 1 463 ? -6.531 -1.216 -28.261 1.00 83.25 463 ASP A C 1
ATOM 3450 O O . ASP A 1 463 ? -6.657 -1.023 -27.052 1.00 83.25 463 ASP A O 1
ATOM 3454 N N . MET A 1 464 ? -6.643 -0.218 -29.140 1.00 90.69 464 MET A N 1
ATOM 3455 C CA . MET A 1 464 ? -6.941 1.161 -28.757 1.00 90.69 464 MET A CA 1
ATOM 3456 C C . MET A 1 464 ? -8.288 1.275 -28.038 1.00 90.69 464 MET A C 1
ATOM 3458 O O . MET A 1 464 ? -8.348 1.906 -26.986 1.00 90.69 464 MET A O 1
ATOM 3462 N N . LEU A 1 465 ? -9.359 0.648 -28.541 1.00 89.56 465 LEU A N 1
ATOM 3463 C CA . LEU A 1 465 ? -10.674 0.668 -27.886 1.00 89.56 465 LEU A CA 1
ATOM 3464 C C . LEU A 1 465 ? -10.637 -0.007 -26.511 1.00 89.56 465 LEU A C 1
ATOM 3466 O O . LEU A 1 465 ? -11.242 0.499 -25.562 1.00 89.56 465 LEU A O 1
ATOM 3470 N N . LYS A 1 466 ? -9.893 -1.112 -26.384 1.00 82.38 466 LYS A N 1
ATOM 3471 C CA . LYS A 1 466 ? -9.656 -1.788 -25.105 1.00 82.38 466 LYS A CA 1
ATOM 3472 C C . LYS A 1 466 ? -8.942 -0.858 -24.124 1.00 82.38 466 LYS A C 1
ATOM 3474 O O . LYS A 1 466 ? -9.465 -0.610 -23.039 1.00 82.38 466 LYS A O 1
ATOM 3479 N N . VAL A 1 467 ? -7.822 -0.257 -24.533 1.00 79.12 467 VAL A N 1
ATOM 3480 C CA . VAL A 1 467 ? -7.076 0.711 -23.713 1.00 79.12 467 VAL A CA 1
ATOM 3481 C C . VAL A 1 467 ? -7.948 1.913 -23.348 1.00 79.12 467 VAL A C 1
ATOM 3483 O O . VAL A 1 467 ? -7.957 2.334 -22.194 1.00 79.12 467 VAL A O 1
ATOM 3486 N N . ALA A 1 468 ? -8.716 2.459 -24.290 1.00 84.94 468 ALA A N 1
ATOM 3487 C CA . ALA A 1 468 ? -9.588 3.600 -24.040 1.00 84.94 468 ALA A CA 1
ATOM 3488 C C . ALA A 1 468 ? -10.694 3.272 -23.030 1.00 84.94 468 ALA A C 1
ATOM 3490 O O . ALA A 1 468 ? -11.021 4.101 -22.176 1.00 84.94 468 ALA A O 1
ATOM 3491 N N . SER A 1 469 ? -11.247 2.060 -23.086 1.00 81.69 469 SER A N 1
ATOM 3492 C CA . SER A 1 469 ? -12.203 1.566 -22.097 1.00 81.69 469 SER A CA 1
ATOM 3493 C C . SER A 1 469 ? -11.552 1.431 -20.716 1.00 81.69 469 SER A C 1
ATOM 3495 O O . SER A 1 469 ? -11.995 2.077 -19.767 1.00 81.69 469 SER A O 1
ATOM 3497 N N . GLU A 1 470 ? -10.443 0.690 -20.627 1.00 76.94 470 GLU A N 1
ATOM 3498 C CA . GLU A 1 470 ? -9.738 0.373 -19.376 1.00 76.94 470 GLU A CA 1
ATOM 3499 C C . GLU A 1 470 ? -9.131 1.598 -18.684 1.00 76.94 470 GLU A C 1
ATOM 3501 O O . GLU A 1 470 ? -9.080 1.671 -17.457 1.00 76.94 470 GLU A O 1
ATOM 3506 N N . LYS A 1 471 ? -8.630 2.559 -19.465 1.00 78.25 471 LYS A N 1
ATOM 3507 C CA . LYS A 1 471 ? -7.944 3.761 -18.966 1.00 78.25 471 LYS A CA 1
ATOM 3508 C C . LYS A 1 471 ? -8.830 5.001 -18.977 1.00 78.25 471 LYS A C 1
ATOM 3510 O O . LYS A 1 471 ? -8.332 6.097 -18.741 1.00 78.25 471 LYS A O 1
ATOM 3515 N N . ASN A 1 472 ? -10.127 4.833 -19.242 1.00 80.44 472 ASN A N 1
ATOM 3516 C CA . ASN A 1 472 ? -11.103 5.917 -19.329 1.00 80.44 472 ASN A CA 1
ATOM 3517 C C . ASN A 1 472 ? -10.653 7.069 -20.255 1.00 80.44 472 ASN A C 1
ATOM 3519 O O . ASN A 1 472 ? -10.879 8.244 -19.969 1.00 80.44 472 ASN A O 1
ATOM 3523 N N . VAL A 1 473 ? -10.012 6.737 -21.379 1.00 83.38 473 VAL A N 1
ATOM 3524 C CA . VAL A 1 473 ? -9.655 7.732 -22.398 1.00 83.38 473 VAL A CA 1
ATOM 3525 C C . VAL A 1 473 ? -10.932 8.105 -23.142 1.00 83.38 473 VAL A C 1
ATOM 3527 O O . VAL A 1 473 ? -11.630 7.237 -23.677 1.00 83.38 473 VAL A O 1
ATOM 3530 N N . ARG A 1 474 ? -11.280 9.393 -23.141 1.00 85.19 474 ARG A N 1
ATOM 3531 C CA . ARG A 1 474 ? -12.501 9.909 -23.769 1.00 85.19 474 ARG A CA 1
ATOM 3532 C C . ARG A 1 474 ? -12.171 11.129 -24.628 1.00 85.19 474 ARG A C 1
ATOM 3534 O O . ARG A 1 474 ? -11.462 12.016 -24.153 1.00 85.19 474 ARG A O 1
ATOM 3541 N N . PRO A 1 475 ? -12.679 11.211 -25.871 1.00 85.56 475 PRO A N 1
ATOM 3542 C CA . PRO A 1 475 ? -12.572 12.436 -26.645 1.00 85.56 475 PRO A CA 1
ATOM 3543 C C . PRO A 1 475 ? -13.477 13.510 -26.035 1.00 85.56 475 PRO A C 1
ATOM 3545 O O . PRO A 1 475 ? -14.605 13.228 -25.630 1.00 85.56 475 PRO A O 1
ATOM 3548 N N . ILE A 1 476 ? -13.012 14.758 -26.024 1.00 85.81 476 ILE A N 1
ATOM 3549 C CA . ILE A 1 476 ? -13.890 15.896 -25.753 1.00 85.81 476 ILE A CA 1
ATOM 3550 C C . ILE A 1 476 ? -14.675 16.175 -27.032 1.00 85.81 476 ILE A C 1
ATOM 3552 O O . ILE A 1 476 ? -14.099 16.495 -28.075 1.00 85.81 476 ILE A O 1
ATOM 3556 N N . ILE A 1 477 ? -15.994 16.025 -26.949 1.00 89.50 477 ILE A N 1
ATOM 3557 C CA . ILE A 1 477 ? -16.889 16.151 -28.095 1.00 89.50 477 ILE A CA 1
ATOM 3558 C C . ILE A 1 477 ? -17.928 17.241 -27.865 1.00 89.50 477 ILE A C 1
ATOM 3560 O O . ILE A 1 477 ? -18.413 17.444 -26.755 1.00 89.50 477 ILE A O 1
ATOM 3564 N N . GLN A 1 478 ? -18.308 17.901 -28.950 1.00 89.38 478 GLN A N 1
ATOM 3565 C CA . GLN A 1 478 ? -19.488 18.738 -29.035 1.00 89.38 478 GLN A CA 1
ATOM 3566 C C . GLN A 1 478 ? -20.501 18.040 -29.938 1.00 89.38 478 GLN A C 1
ATOM 3568 O O . GLN A 1 478 ? -20.230 17.778 -31.110 1.00 89.38 478 GLN A O 1
ATOM 3573 N N . LYS A 1 479 ? -21.657 17.696 -29.374 1.00 91.75 479 LYS A N 1
ATOM 3574 C CA . LYS A 1 479 ? -22.722 17.010 -30.104 1.00 91.75 479 LYS A CA 1
ATOM 3575 C C . LYS A 1 479 ? -23.540 18.022 -30.902 1.00 91.75 479 LYS A C 1
ATOM 3577 O O . LYS A 1 479 ? -23.909 19.069 -30.372 1.00 91.75 479 LYS A O 1
ATOM 3582 N N . VAL A 1 480 ? -23.807 17.713 -32.165 1.00 90.69 480 VAL A N 1
ATOM 3583 C CA . VAL A 1 480 ? -24.641 18.518 -33.065 1.00 90.69 480 VAL A CA 1
ATOM 3584 C C . VAL A 1 480 ? -25.701 17.593 -33.666 1.00 90.69 480 VAL A C 1
ATOM 3586 O O . VAL A 1 480 ? -25.340 16.518 -34.138 1.00 90.69 480 VAL A O 1
ATOM 3589 N N . PRO A 1 481 ? -26.994 17.966 -33.671 1.00 93.44 481 PRO A N 1
ATOM 3590 C CA . PRO A 1 481 ? -28.016 17.147 -34.311 1.00 93.44 481 PRO A CA 1
ATOM 3591 C C . PRO A 1 481 ? -27.678 16.887 -35.778 1.00 93.44 481 PRO A C 1
ATOM 3593 O O . PRO A 1 481 ? -27.234 17.800 -36.479 1.00 93.44 481 PRO A O 1
ATOM 3596 N N . MET A 1 482 ? -27.937 15.679 -36.271 1.00 93.19 482 MET A N 1
ATOM 3597 C CA . MET A 1 482 ? -27.674 15.312 -37.665 1.00 93.19 482 MET A CA 1
ATOM 3598 C C . MET A 1 482 ? -28.368 16.266 -38.652 1.00 93.19 482 MET A C 1
ATOM 3600 O O . MET A 1 482 ? -27.769 16.680 -39.643 1.00 93.19 482 MET A O 1
ATOM 3604 N N . ALA A 1 483 ? -29.583 16.728 -38.328 1.00 93.69 483 ALA A N 1
ATOM 3605 C CA . ALA A 1 483 ? -30.319 17.732 -39.107 1.00 93.69 483 ALA A CA 1
ATOM 3606 C C . ALA A 1 483 ? -29.580 19.083 -39.251 1.00 93.69 483 ALA A C 1
ATOM 3608 O O . ALA A 1 483 ? -29.880 19.870 -40.146 1.00 93.69 483 ALA A O 1
ATOM 3609 N N . LYS A 1 484 ? -28.596 19.351 -38.385 1.00 93.50 484 LYS A N 1
ATOM 3610 C CA . LYS A 1 484 ? -27.766 20.561 -38.341 1.00 93.50 484 LYS A CA 1
ATOM 3611 C C . LYS A 1 484 ? -26.314 20.291 -38.751 1.00 93.50 484 LYS A C 1
ATOM 3613 O O . LYS A 1 484 ? -25.423 21.069 -38.411 1.00 93.50 484 LYS A O 1
ATOM 3618 N N . ALA A 1 485 ? -26.047 19.230 -39.516 1.00 91.06 485 ALA A N 1
ATOM 3619 C CA . ALA A 1 485 ? -24.694 18.864 -39.947 1.00 91.06 485 ALA A CA 1
ATOM 3620 C C . ALA A 1 485 ? -23.908 20.033 -40.577 1.00 91.06 485 ALA A C 1
ATOM 3622 O O . ALA A 1 485 ? -22.730 20.226 -40.274 1.00 91.06 485 ALA A O 1
ATOM 3623 N N . ASN A 1 486 ? -24.572 20.866 -41.387 1.00 93.75 486 ASN A N 1
ATOM 3624 C CA . ASN A 1 486 ? -23.957 22.047 -41.997 1.00 93.75 486 ASN A CA 1
ATOM 3625 C C . ASN A 1 486 ? -23.517 23.095 -40.963 1.00 93.75 486 ASN A C 1
ATOM 3627 O O . ASN A 1 486 ? -22.459 23.699 -41.131 1.00 93.75 486 ASN A O 1
ATOM 3631 N N . GLU A 1 487 ? -24.276 23.290 -39.879 1.00 90.25 487 GLU A N 1
ATOM 3632 C CA . GLU A 1 487 ? -23.861 24.158 -38.769 1.00 90.25 487 GLU A CA 1
ATOM 3633 C C . GLU A 1 487 ? -22.602 23.588 -38.100 1.00 90.25 487 GLU A C 1
ATOM 3635 O O . GLU A 1 487 ? -21.625 24.313 -37.917 1.00 90.25 487 GLU A O 1
ATOM 3640 N N . GLY A 1 488 ? -22.573 22.273 -37.844 1.00 88.06 488 GLY A N 1
ATOM 3641 C CA . GLY A 1 488 ? -21.404 21.577 -37.296 1.00 88.06 488 GLY A CA 1
ATOM 3642 C C . GLY A 1 488 ? -20.145 21.736 -38.158 1.00 88.06 488 GLY A C 1
ATOM 3643 O O . GLY A 1 488 ? -19.071 22.041 -37.640 1.00 88.06 488 GLY A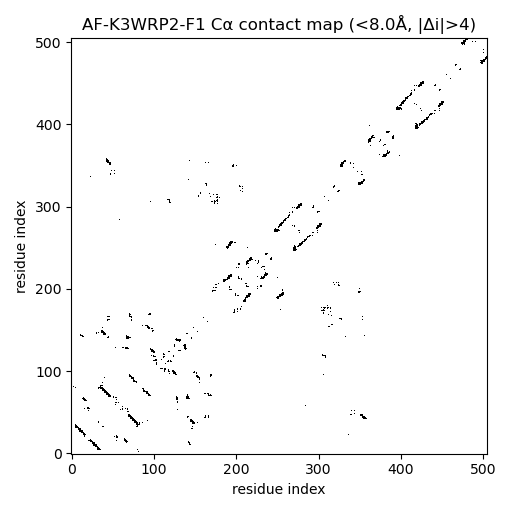 O 1
ATOM 3644 N N . ILE A 1 489 ? -20.269 21.616 -39.483 1.00 87.94 489 ILE A N 1
ATOM 3645 C CA . ILE A 1 489 ? -19.161 21.845 -40.428 1.00 87.94 489 ILE A CA 1
ATOM 3646 C C . ILE A 1 489 ? -18.675 23.299 -40.363 1.00 87.94 489 ILE A C 1
ATOM 3648 O O . ILE A 1 489 ? -17.468 23.550 -40.351 1.00 87.94 489 ILE A O 1
ATOM 3652 N N . GLN A 1 490 ? -19.592 24.267 -40.302 1.00 89.94 490 GLN A N 1
ATOM 3653 C CA . GLN A 1 490 ? -19.232 25.683 -40.189 1.00 89.94 490 GLN A CA 1
ATOM 3654 C C . GLN A 1 490 ? -18.524 25.991 -38.867 1.00 89.94 490 GLN A C 1
ATOM 3656 O O . GLN A 1 490 ? -17.582 26.780 -38.861 1.00 89.94 490 GLN A O 1
ATOM 3661 N N . MET A 1 491 ? -18.915 25.343 -37.768 1.00 85.88 491 MET A N 1
ATOM 3662 C CA . MET A 1 491 ? -18.222 25.467 -36.483 1.00 85.88 491 MET A CA 1
ATOM 3663 C C . MET A 1 491 ? -16.771 24.974 -36.575 1.00 85.88 491 MET A C 1
ATOM 3665 O O . MET A 1 491 ? -15.862 25.653 -36.099 1.00 85.88 491 MET A O 1
ATOM 3669 N N . VAL A 1 492 ? -16.535 23.824 -37.225 1.00 83.31 492 VAL A N 1
ATOM 3670 C CA . VAL A 1 492 ? -15.175 23.297 -37.443 1.00 83.31 492 VAL A CA 1
ATOM 3671 C C . VAL A 1 492 ? -14.354 24.262 -38.301 1.00 83.31 492 VAL A C 1
ATOM 3673 O O . VAL A 1 492 ? -13.245 24.621 -37.917 1.00 83.31 492 VAL A O 1
ATOM 3676 N N . ARG A 1 493 ? -14.911 24.749 -39.420 1.00 82.88 493 ARG A N 1
ATOM 3677 C CA . ARG A 1 493 ? -14.227 25.701 -40.319 1.00 82.88 493 ARG A CA 1
ATOM 3678 C C . ARG A 1 493 ? -13.863 27.018 -39.638 1.00 82.88 493 ARG A C 1
ATOM 3680 O O . ARG A 1 493 ? -12.816 27.582 -39.926 1.00 82.88 493 ARG A O 1
ATOM 3687 N N . LYS A 1 494 ? -14.719 27.506 -38.739 1.00 84.19 494 LYS A N 1
ATOM 3688 C CA . LYS A 1 494 ? -14.488 28.736 -37.968 1.00 84.19 494 LYS A CA 1
ATOM 3689 C C . LYS A 1 494 ? -13.555 28.532 -36.769 1.00 84.19 494 LYS A C 1
ATOM 3691 O O . LYS A 1 494 ? -13.302 29.490 -36.048 1.00 84.19 494 LYS A O 1
ATOM 3696 N N . GLY A 1 495 ? -13.088 27.304 -36.517 1.00 77.81 495 GLY A N 1
ATOM 3697 C CA . GLY A 1 495 ? -12.267 26.980 -35.348 1.00 77.81 495 GLY A CA 1
ATOM 3698 C C . GLY A 1 495 ? -12.993 27.175 -34.012 1.00 77.81 495 GLY A C 1
ATOM 3699 O O . GLY A 1 495 ? -12.349 27.248 -32.972 1.00 77.81 495 GLY A O 1
ATOM 3700 N N . SER A 1 496 ? -14.329 27.266 -34.015 1.00 80.44 496 SER A N 1
ATOM 3701 C CA . SER A 1 496 ? -15.133 27.490 -32.805 1.00 80.44 496 SER A CA 1
ATOM 3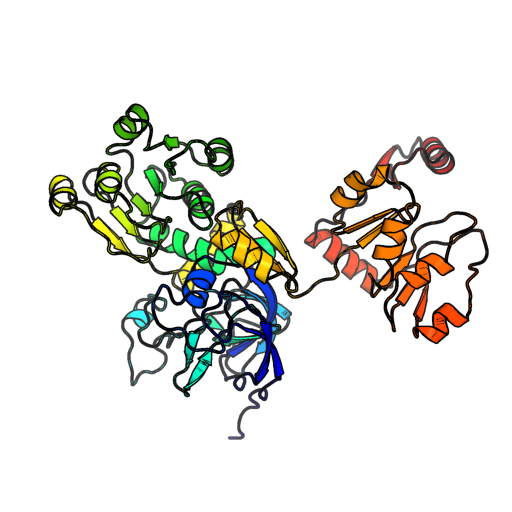702 C C . SER A 1 496 ? -15.410 26.200 -32.026 1.00 80.44 496 SER A C 1
ATOM 3704 O O . SER A 1 496 ? -16.114 26.216 -31.019 1.00 80.44 496 SER A O 1
ATOM 3706 N N . VAL A 1 497 ? -14.897 25.070 -32.513 1.00 79.50 497 VAL A N 1
ATOM 3707 C CA . VAL A 1 497 ? -14.999 23.753 -31.883 1.00 79.50 497 VAL A CA 1
ATOM 3708 C C . VAL A 1 497 ? -13.765 23.539 -31.026 1.00 79.50 497 VAL A C 1
ATOM 3710 O O . VAL A 1 497 ? -12.644 23.593 -31.523 1.00 79.50 497 VAL A O 1
ATOM 3713 N N . ARG A 1 498 ? -13.970 23.236 -29.743 1.00 68.50 498 ARG A N 1
ATOM 3714 C CA . ARG A 1 498 ? -12.866 23.056 -28.794 1.00 68.50 498 ARG A CA 1
ATOM 3715 C C . ARG A 1 498 ? -11.974 21.846 -29.126 1.00 68.50 498 ARG A C 1
ATOM 3717 O O . ARG A 1 498 ? -10.770 21.938 -28.932 1.00 68.50 498 ARG A O 1
ATOM 3724 N N . TYR A 1 499 ? -12.547 20.757 -29.663 1.00 82.00 499 TYR A N 1
ATOM 3725 C CA . TYR A 1 499 ? -11.812 19.553 -30.096 1.00 82.00 499 TYR A CA 1
ATOM 3726 C C . TYR A 1 499 ? -12.479 18.802 -31.261 1.00 82.00 499 TYR A C 1
ATOM 3728 O O . TYR A 1 499 ? -11.956 18.794 -32.374 1.00 82.00 499 TYR A O 1
ATOM 3736 N N . ARG A 1 500 ? -13.634 18.157 -31.034 1.00 86.94 500 ARG A N 1
ATOM 3737 C CA . ARG A 1 500 ? -14.317 17.354 -32.062 1.00 86.94 500 ARG A CA 1
ATOM 3738 C C . ARG A 1 500 ? -15.822 17.596 -32.068 1.00 86.94 500 ARG A C 1
ATOM 3740 O O . ARG A 1 500 ? -16.420 17.742 -31.009 1.00 86.94 500 ARG A O 1
ATOM 3747 N N . VAL A 1 501 ? -16.435 17.590 -33.253 1.00 89.25 501 VAL A N 1
ATOM 3748 C CA . VAL A 1 501 ? -17.898 17.539 -33.414 1.00 89.25 501 VAL A CA 1
ATOM 3749 C C . VAL A 1 501 ? -18.332 16.101 -33.673 1.00 89.25 501 VAL A C 1
ATOM 3751 O O . VAL A 1 501 ? -17.691 15.396 -34.454 1.00 89.25 501 VAL A O 1
ATOM 3754 N N . VAL A 1 502 ? -19.422 15.683 -33.032 1.00 91.88 502 VAL A N 1
ATOM 3755 C CA . VAL A 1 502 ? -20.105 14.411 -33.298 1.00 91.88 502 VAL A CA 1
ATOM 3756 C C . VAL A 1 502 ? -21.533 14.714 -33.728 1.00 91.88 502 VAL A C 1
ATOM 3758 O O . VAL A 1 502 ? -22.233 15.456 -33.041 1.00 91.88 502 VAL A O 1
ATOM 3761 N N . LEU A 1 503 ? -21.949 14.155 -34.866 1.00 89.31 503 LEU A N 1
ATOM 3762 C CA . LEU A 1 503 ? -23.338 14.224 -35.304 1.00 89.31 503 LEU A CA 1
ATOM 3763 C C . LEU A 1 503 ? -24.144 13.131 -34.603 1.00 89.31 503 LEU A C 1
ATOM 3765 O O . LEU A 1 503 ? -23.734 11.972 -34.611 1.00 89.31 503 LEU A O 1
ATOM 3769 N N . GLU A 1 504 ? -25.263 13.505 -33.992 1.00 89.38 504 GLU A N 1
ATOM 3770 C CA . GLU A 1 504 ? -26.148 12.592 -33.262 1.00 89.38 504 GLU A CA 1
ATOM 3771 C C . GLU A 1 504 ? -27.575 12.705 -33.812 1.00 89.38 504 GLU A C 1
ATOM 3773 O O . GLU A 1 504 ? -28.007 13.801 -34.182 1.00 89.38 504 GLU A O 1
ATOM 3778 N N . ASN A 1 505 ? -28.266 11.570 -33.923 1.00 73.38 505 ASN A N 1
ATOM 3779 C CA . ASN A 1 505 ? -29.657 11.498 -34.378 1.00 73.38 505 ASN A CA 1
ATOM 3780 C C . ASN A 1 505 ? -30.628 11.634 -33.214 1.00 73.38 505 ASN A C 1
ATOM 3782 O O . ASN A 1 505 ? -30.356 11.006 -32.165 1.00 73.38 505 ASN A O 1
#

Sequence (505 aa):
MSPTNAAAPRTINALAAFEQSGEVKPWQYQSRPLGAEDVEIQISHCGICGSDIHTLDCGWGPTAFPCVVGHEIVGVVTAAGPDVKDLAVGDRVGVGAQAWACLNKDKERPCAECASSAESYCSRGVWTYNAKYEDGASTYGGYADYIRVLADCAFKIPDNIPSDAAAPLLCAGATVFSPLKKHNVKPGDRVGVIGIGGLGHIAIQFIRALGATPIAFSRSASKEQEIRGLGAEEFYNLSDPEHAQKAVGSVNVLLITADATNMPYNTYLTLLRTGGTVVMLGVPNDNVTFSPFSLLAKGINFTGSVIGSIQDIKDMLKVASEKNVRPIIQKVPMAKANEGIQMVRKGSVRYRVFIRALGATPIAFSRSASKEQEIRGLGAEEFYNLSDPEHAQKAVGSVNVLLITADATNMPYNTYLTLLRTGGTVVMLGVPNDNVTFSPFSLLAKGINFTGSVIGSIQDIKDMLKVASEKNVRPIIQKVPMAKANEGIQMVRKGSVRYRVVLEN

Secondary structure (DSSP, 8-state):
-PPP-PPP--EEEEEEB-STTS--EEEEEEPPP--TTEEEEEEEEEEE-HHHHHHHTTTTS---SSB-----EEEEEEEE-TT--S--TT-EEEE-SEEE--TT--TTS--HHHHTT-GGG-TT-EESSS-B-TTSPBP--SSBSEEEEEGGGEEEPPTTS-HHHHGGGGTHHHHHHHHHHHTT--TT-EEEEE-TTTTHHHHHHHHHHTT-EEEEEESSGGGHHHHHHTT-SEEEETTSHHHHHHTTT-EEEEEE----TT--HHHHHHTEEEEEEEEE----SS-----HHHHHTTT-EEEE--S--HHHHHHHHHHHHHHT----EEEEEGGGHHHHHHHHHTT--SSEEEEE-SS---EEEES-GGGHHHHHHTT-SEEEETTSHHHHHHTTT-EEEEEE----SS--HHHHHHTEEEEEEEEE-S--SS-----HHHHHTTT-EEEE-S---HHHHHHHHHHHHHTT----EEEEEGGGHHHHHHHHHTT--SSEEEEE-